Protein AF-A0A6J4TZM9-F1 (afdb_monomer)

Solvent-accessible surface area (backbone atoms only — not comparable to full-atom values): 21586 Å² total; per-residue (Å²): 131,89,82,71,72,61,51,39,67,36,78,42,46,38,47,29,64,56,40,71,45,25,47,57,49,28,30,42,30,34,36,23,22,52,91,92,43,48,59,67,58,54,50,51,48,40,32,52,36,20,26,73,77,67,70,31,17,14,32,39,38,24,44,76,62,49,63,69,56,54,36,60,73,36,43,78,47,71,44,59,52,67,59,35,38,74,71,45,32,33,44,75,43,66,49,88,74,56,71,87,74,60,68,85,84,65,82,90,72,63,62,70,54,52,52,54,52,46,51,55,31,63,76,48,64,36,41,33,37,33,39,39,44,52,59,57,77,51,65,76,63,86,54,66,70,58,53,53,50,52,54,46,50,54,50,48,50,42,34,74,72,50,24,29,27,41,36,31,37,50,43,25,94,95,38,70,25,68,81,59,53,65,72,75,70,37,46,26,31,35,40,29,44,70,47,74,55,96,91,30,76,46,39,33,37,28,50,78,42,50,73,80,52,81,65,55,80,57,78,29,50,41,48,78,55,65,89,39,58,38,38,48,66,66,58,74,98,56,101,75,60,83,80,56,88,50,62,39,65,46,52,41,72,73,59,14,49,75,39,81,64,42,29,42,51,43,24,36,82,44,80,43,72,60,66,92,89,73,47,53,68,57,51,53,48,32,29,45,51,42,39,30,73,70,77,32,30,25,38,37,37,26,44,76,56,51,65,69,56,52,38,55,57,37,42,76,76,77,39,76,54,60,65,33,38,78,70,68,23,38,46,76,47,68,50,59,46,82,80,48,36,67,66,54,52,53,48,53,50,54,53,48,41,72,74,66,58,42,50,30,40,37,37,40,40,56,62,51,46,48,80,53,41,53,69,67,55,45,51,55,51,51,51,35,50,48,56,53,33,26,63,70,50,22,22,35,40,38,25,70

Foldseek 3Di:
DPDAQDADDQPAAPQCVQQVHHARFLFEEEEEEAPPLCQLLSQVSSQQCCCPVVVAAEEEEAADDDPVRSQVVCVLLVDRVVVCVVVLSYHYHYDYADLVPPDPPDQDDCPVVLVVVVCSCVVSVHQEYEYHACCSVCVNDPDPVSVLVRLLVVRVSSSVVRHYYYYYAYQPDVERHVSNNNVVNGQWYKYWYWDQDPNAIWIWIATPHHHRDDGDGDIWTWDQDSNGIHTDPLAPPDPDADFAPAAAALLDQVVCVVVVSGHHGFLEEAEAEDDPPPCLLVSLVSNLQSCVVVVFAEEEEAQDDDPVVSQVVNVVVVDHPVVSVVVLRYDYDYDHLVVHALVVVLVVVVVCCVVSVGSEYEHEELVSNCVRDPPVVSVSSVVSSSNVSSNSSRYYYHYD

Radius of gyration: 25.67 Å; Cα contacts (8 Å, |Δi|>4): 761; chains: 1; bounding box: 63×43×74 Å

Nearest PDB structures (foldseek):
  8db3-assembly1_B-2  TM=9.741E-01  e=3.880E-53  Cereibacter sphaeroides
  8fwi-assembly1_A  TM=9.434E-01  e=9.275E-54  Cereibacter sphaeroides KD131
  8fwj-assembly1_A  TM=9.290E-01  e=1.665E-54  Cereibacter sphaeroides
  8dba-assembly1_G  TM=9.523E-01  e=8.063E-52  Cereibacter sphaeroides
  4o0m-assembly1_A  TM=9.119E-01  e=1.274E-42  Thermosynechococcus vestitus BP-1

InterPro domains:
  IPR003593 AAA+ ATPase domain [SM00382] (25-197)
  IPR003593 AAA+ ATPase domain [SM00382] (266-392)
  IPR010624 KaiC domain [PS51146] (6-245)
  IPR010624 KaiC domain [PS51146] (246-400)
  IPR014774 KaiC-like domain [PF06745] (10-234)
  IPR014774 KaiC-like domain [PF06745] (248-399)
  IPR027417 P-loop containing nucleoside triphosphate hydrolase [G3DSA:3.40.50.300] (1-234)
  IPR027417 P-loop containing nucleoside triphosphate hydrolase [G3DSA:3.40.50.300] (235-400)
  IPR027417 P-loop containing nucleoside triphosphate hydrolase [SSF52540] (4-233)
  IPR027417 P-loop containing nucleoside triphosphate hydrolase [SSF52540] (246-399)
  IPR047221 Circadian clock protein kinase KaiC, N-terminal domain [cd19485] (10-232)
  IPR051347 Circadian clock KaiC-related [PTHR42926] (3-399)

Secondary structure (DSSP, 8-state):
---PPPEE----BTHHHHTTSSEETTSEEEEEE-TTSSHHHHHHHHHHHHHHHH---EEEEESSS-HHHHHHHHHTTT--HHHHHHTTSEEEEE----TTT---SS----HHHHHHHHHHHHHHT-SEEEEE-HHHHTTT---HHHHHHHHHHHHHHHHHTT-EEEEEEEPPSSSSSSSS-HHHH-SEEEEEEEEEETTEEEEEEEEEEETTS----SEEEEEEETTEEEE-----SS--------EE--S-HHHHHHTTTT-EETT-EEEE--STTSSHHHHHHHHHHHHHHTT--EEEEESSS-HHHHHHHHHTTT---HHHHHTTSEEEEE--GGGS-HHHHHHHHHHHHHHH--SEEEEETGGGGGGGS-HHHHHHHHHHHHHHHHHTT-EEEEE-

Mean predicted aligned error: 8.01 Å

Sequence (400 aa):
SNKSLPKTLTGIAGLDEITSGGLPAGRPTLICGAAGSGKTLFSIEFIVRGALEFKEPGVFMAFEEKAEELSINVASLGFDLDTLQRDKLIKLDYVHIERSEIEETGEYDLDGLFIRLGYAIDSIGAKRVVLDTIENLFSGLSNQAILRAELRRLFQWLKEKGVTAIITGEKGEGSLTRQGLEEYVSDCVILLDHRVSNQISTRLLRIIKYRGSVHGTNEYPFLIDEDGISVLPITSLKLKHDVSSERVSSGVPSLDKMLEAKGFYKGSSILVSGTAGTGKTSLAAYFAHATCKRKERCLYFAFEESPQQIIRNMRSIGMDLQEHIDNGYLEFHASRPTLNGLEMHLVAIHKMVKRFKPAAIVLDPITNLITVGSVSEVKAMLIRLIDFLQAEQITVMFTA

pLDDT: mean 88.4, std 10.74, range [43.78, 98.56]

Organism: NCBI:txid481133

Structure (mmCIF, N/CA/C/O backbone):
data_AF-A0A6J4TZM9-F1
#
_entry.id   AF-A0A6J4TZM9-F1
#
loop_
_atom_site.group_PDB
_atom_site.id
_atom_site.type_symbol
_atom_site.label_atom_id
_atom_site.label_alt_id
_atom_site.label_comp_id
_atom_site.label_asym_id
_atom_site.label_entity_id
_atom_site.label_seq_id
_atom_site.pdbx_PDB_ins_code
_atom_site.Cartn_x
_atom_site.Cartn_y
_atom_site.Cartn_z
_atom_site.occupancy
_atom_site.B_iso_or_equiv
_atom_site.auth_seq_id
_atom_site.auth_comp_id
_atom_site.auth_asym_id
_atom_site.auth_atom_id
_atom_site.pdbx_PDB_model_num
ATOM 1 N N . SER A 1 1 ? 8.910 -20.709 26.028 1.00 45.84 1 SER A N 1
ATOM 2 C CA . SER A 1 1 ? 8.157 -20.547 24.772 1.00 45.84 1 SER A CA 1
ATOM 3 C C . SER A 1 1 ? 8.162 -19.072 24.416 1.00 45.84 1 SER A C 1
ATOM 5 O O . SER A 1 1 ? 7.890 -18.251 25.285 1.00 45.84 1 SER A O 1
ATOM 7 N N . ASN A 1 2 ? 8.532 -18.707 23.188 1.00 50.56 2 ASN A N 1
ATOM 8 C CA . ASN A 1 2 ? 8.433 -17.315 22.742 1.00 50.56 2 ASN A CA 1
ATOM 9 C C . ASN A 1 2 ? 6.959 -17.010 22.456 1.00 50.56 2 ASN A C 1
ATOM 11 O O . ASN A 1 2 ? 6.454 -17.344 21.389 1.00 50.56 2 ASN A O 1
ATOM 15 N N . LYS A 1 3 ? 6.250 -16.437 23.433 1.00 69.31 3 LYS A N 1
ATOM 16 C CA . LYS A 1 3 ? 4.906 -15.891 23.211 1.00 69.31 3 LYS A CA 1
ATOM 17 C C . LYS A 1 3 ? 5.045 -14.644 22.332 1.00 69.31 3 LYS A C 1
ATOM 19 O O . LYS A 1 3 ? 5.461 -13.601 22.828 1.00 69.31 3 LYS A O 1
ATOM 24 N N . SER A 1 4 ? 4.746 -14.755 21.040 1.00 81.69 4 SER A N 1
ATOM 25 C CA . SER A 1 4 ? 4.579 -13.595 20.161 1.00 81.69 4 SER A CA 1
ATOM 26 C C . SER A 1 4 ? 3.173 -13.015 20.325 1.00 81.69 4 SER A C 1
ATOM 28 O O . SER A 1 4 ? 2.222 -13.737 20.629 1.00 81.69 4 SER A O 1
ATOM 30 N N . LEU A 1 5 ? 3.043 -11.698 20.161 1.00 88.75 5 LEU A N 1
ATOM 31 C CA . LEU A 1 5 ? 1.749 -11.020 20.157 1.00 88.75 5 LEU A CA 1
ATOM 32 C C . LEU A 1 5 ? 0.950 -11.458 18.912 1.00 88.75 5 LEU A C 1
ATOM 34 O O . LEU A 1 5 ? 1.452 -11.247 17.805 1.00 88.75 5 LEU A O 1
ATOM 38 N N . PRO A 1 6 ? -0.253 -12.048 19.057 1.00 94.62 6 PRO A N 1
ATOM 39 C CA . PRO A 1 6 ? -1.091 -12.410 17.917 1.00 94.62 6 PRO A CA 1
ATOM 40 C C . PRO A 1 6 ? -1.508 -11.174 17.114 1.00 94.62 6 PRO A C 1
ATOM 42 O O . PRO A 1 6 ? -1.730 -10.100 17.684 1.00 94.62 6 PRO A O 1
ATOM 45 N N . LYS A 1 7 ? -1.616 -11.327 15.793 1.00 95.81 7 LYS A N 1
ATOM 46 C CA . LYS A 1 7 ? -1.971 -10.246 14.871 1.00 95.81 7 LYS A CA 1
ATOM 47 C C . LYS A 1 7 ? -3.094 -10.670 13.927 1.00 95.81 7 LYS A C 1
ATOM 49 O O . LYS A 1 7 ? -3.203 -11.847 13.596 1.00 95.81 7 LYS A O 1
ATOM 54 N N . THR A 1 8 ? -3.920 -9.707 13.540 1.00 97.62 8 THR A N 1
ATOM 55 C CA . THR A 1 8 ? -5.027 -9.830 12.591 1.00 97.62 8 THR A CA 1
ATOM 56 C C . THR A 1 8 ? -4.597 -9.193 11.277 1.00 97.62 8 THR A C 1
ATOM 58 O O . THR A 1 8 ? -4.356 -7.985 11.240 1.00 97.62 8 THR A O 1
ATOM 61 N N . LEU A 1 9 ? -4.521 -9.996 10.212 1.00 97.88 9 LEU A N 1
ATOM 62 C CA . LEU A 1 9 ? -4.235 -9.508 8.862 1.00 97.88 9 LEU A CA 1
ATOM 63 C C . LEU A 1 9 ? -5.299 -8.502 8.426 1.00 97.88 9 LEU A C 1
ATOM 65 O O . LEU A 1 9 ? -6.500 -8.720 8.606 1.00 97.88 9 LEU A O 1
ATOM 69 N N . THR A 1 10 ? -4.849 -7.392 7.860 1.00 97.31 10 THR A N 1
ATOM 70 C CA . THR A 1 10 ? -5.720 -6.310 7.405 1.00 97.31 10 THR A CA 1
ATOM 71 C C . THR A 1 10 ? -6.257 -6.565 6.006 1.00 97.31 10 THR A C 1
ATOM 73 O O . THR A 1 10 ? -7.374 -6.145 5.723 1.00 97.31 10 THR A O 1
ATOM 76 N N . GLY A 1 11 ? -5.486 -7.251 5.154 1.00 93.69 11 GLY A N 1
ATOM 77 C CA . GLY A 1 11 ? -5.755 -7.365 3.716 1.00 93.69 11 GLY A CA 1
ATOM 78 C C . GLY A 1 11 ? -5.367 -6.107 2.926 1.00 93.69 11 GLY A C 1
ATOM 79 O O . GLY A 1 11 ? -5.366 -6.121 1.699 1.00 93.69 11 GLY A O 1
ATOM 80 N N . ILE A 1 12 ? -4.995 -5.016 3.605 1.00 93.88 12 ILE A N 1
ATOM 81 C CA . ILE A 1 12 ? -4.540 -3.783 2.959 1.00 93.88 12 ILE A CA 1
ATOM 82 C C . ILE A 1 12 ? -3.133 -4.027 2.412 1.00 93.88 12 ILE A C 1
ATOM 84 O O . ILE A 1 12 ? -2.207 -4.374 3.157 1.00 93.88 12 ILE A O 1
ATOM 88 N N . ALA A 1 13 ? -2.960 -3.828 1.105 1.00 87.75 13 ALA A N 1
ATOM 89 C CA . ALA A 1 13 ? -1.710 -4.128 0.419 1.00 87.75 13 ALA A CA 1
ATOM 90 C C . ALA A 1 13 ? -0.529 -3.386 1.068 1.00 87.75 13 ALA A C 1
ATOM 92 O O . ALA A 1 13 ? -0.576 -2.173 1.272 1.00 87.75 13 ALA A O 1
ATOM 93 N N . GLY A 1 14 ? 0.524 -4.129 1.414 1.00 86.88 14 GLY A N 1
ATOM 94 C CA . GLY A 1 14 ? 1.735 -3.618 2.061 1.00 86.88 14 GLY A CA 1
ATOM 95 C C . GLY A 1 14 ? 1.620 -3.294 3.552 1.00 86.88 14 GLY A C 1
ATOM 96 O O . GLY A 1 14 ? 2.635 -3.305 4.251 1.00 86.88 14 GLY A O 1
ATOM 97 N N . LEU A 1 15 ? 0.415 -3.074 4.091 1.00 91.56 15 LEU A N 1
ATOM 98 C CA . LEU A 1 15 ? 0.240 -2.778 5.515 1.00 91.56 15 LEU A CA 1
ATOM 99 C C . LEU A 1 15 ? 0.638 -3.970 6.394 1.00 91.56 15 LEU A C 1
ATOM 101 O O . LEU A 1 15 ? 1.346 -3.811 7.393 1.00 91.56 15 LEU A O 1
ATOM 105 N N . ASP A 1 16 ? 0.217 -5.175 6.011 1.00 91.81 16 ASP A N 1
ATOM 106 C CA . ASP A 1 16 ? 0.533 -6.403 6.748 1.00 91.81 16 ASP A CA 1
ATOM 107 C C . ASP A 1 16 ? 2.040 -6.705 6.743 1.00 91.81 16 ASP A C 1
ATOM 109 O O . ASP A 1 16 ? 2.575 -7.260 7.704 1.00 91.81 16 ASP A O 1
ATOM 113 N N . GLU A 1 17 ? 2.758 -6.268 5.709 1.00 86.12 17 GLU A N 1
ATOM 114 C CA . GLU A 1 17 ? 4.210 -6.411 5.591 1.00 86.12 17 GLU A CA 1
ATOM 115 C C . GLU A 1 17 ? 4.934 -5.440 6.538 1.00 86.12 17 GLU A C 1
ATOM 117 O O . GLU A 1 17 ? 5.770 -5.869 7.341 1.00 86.12 17 GLU A O 1
ATOM 122 N N . ILE A 1 18 ? 4.565 -4.148 6.534 1.00 86.38 18 ILE A N 1
ATOM 123 C CA . ILE A 1 18 ? 5.191 -3.137 7.412 1.00 86.38 18 ILE A CA 1
ATOM 124 C C . ILE A 1 18 ? 4.872 -3.356 8.896 1.00 86.38 18 ILE A C 1
ATOM 126 O O . ILE A 1 18 ? 5.675 -3.020 9.769 1.00 86.38 18 ILE A O 1
ATOM 130 N N . THR A 1 19 ? 3.715 -3.949 9.192 1.00 89.62 19 THR A N 1
ATOM 131 C CA . THR A 1 19 ? 3.317 -4.334 10.550 1.00 89.62 19 THR A CA 1
ATOM 132 C C . THR A 1 19 ? 3.803 -5.731 10.921 1.00 89.62 19 THR A C 1
ATOM 134 O O . THR A 1 19 ? 3.697 -6.112 12.085 1.00 89.62 19 THR A O 1
ATOM 137 N N . SER A 1 20 ? 4.377 -6.492 9.982 1.00 88.38 20 SER A N 1
ATOM 138 C CA . SER A 1 20 ? 4.809 -7.882 10.175 1.00 88.38 20 SER A CA 1
ATOM 139 C C . SER A 1 20 ? 3.689 -8.774 10.731 1.00 88.38 20 SER A C 1
ATOM 141 O O . SER A 1 20 ? 3.860 -9.402 11.782 1.00 88.38 20 SER A O 1
ATOM 143 N N . GLY A 1 21 ? 2.535 -8.775 10.060 1.00 90.44 21 GLY A N 1
ATOM 144 C CA . GLY A 1 21 ? 1.393 -9.654 10.331 1.00 90.44 21 GLY A CA 1
ATOM 145 C C . GLY A 1 21 ? 0.056 -8.957 10.608 1.00 90.44 21 GLY A C 1
ATOM 146 O O . GLY A 1 21 ? -0.872 -9.640 11.030 1.00 90.44 21 GLY A O 1
ATOM 147 N N . GLY A 1 22 ? -0.053 -7.642 10.408 1.00 94.69 22 GLY A N 1
ATOM 148 C CA . GLY A 1 22 ? -1.297 -6.882 10.572 1.00 94.69 22 GLY A CA 1
ATOM 149 C C . GLY A 1 22 ? -1.427 -6.170 11.921 1.00 94.69 22 GLY A C 1
ATOM 150 O O . GLY A 1 22 ? -0.430 -5.820 12.552 1.00 94.69 2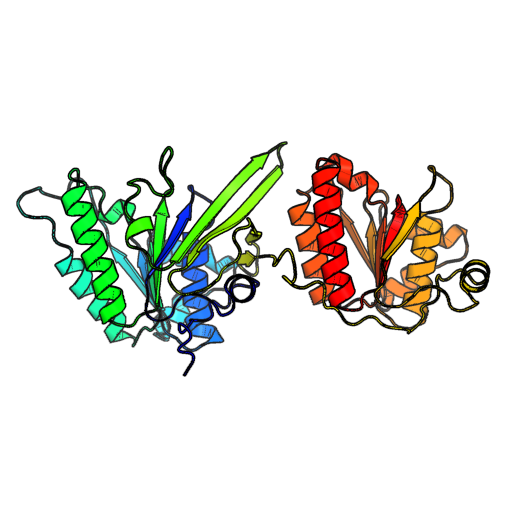2 GLY A O 1
ATOM 151 N N . LEU A 1 23 ? -2.663 -5.928 12.363 1.00 97.00 23 LEU A N 1
ATOM 152 C CA . LEU A 1 23 ? -2.981 -5.200 13.601 1.00 97.00 23 LEU A CA 1
ATOM 153 C C . LEU A 1 23 ? -2.949 -6.121 14.831 1.00 97.00 23 LEU A C 1
ATOM 155 O O . LEU A 1 23 ? -3.133 -7.326 14.690 1.00 97.00 23 LEU A O 1
ATOM 159 N N . PRO A 1 24 ? -2.728 -5.618 16.061 1.00 96.50 24 PRO A N 1
ATOM 160 C CA . PRO A 1 24 ? -2.720 -6.476 17.241 1.00 96.50 24 PRO A CA 1
ATOM 161 C C . PRO A 1 24 ? -4.100 -7.103 17.484 1.00 96.50 24 PRO A C 1
ATOM 163 O O . PRO A 1 24 ? -5.078 -6.395 17.712 1.00 96.50 24 PRO A O 1
ATOM 166 N N . ALA A 1 25 ? -4.168 -8.436 17.457 1.00 96.94 25 ALA A N 1
ATOM 167 C CA . ALA A 1 25 ? -5.436 -9.153 17.521 1.00 96.94 25 ALA A CA 1
ATOM 168 C C . ALA A 1 25 ? -6.121 -8.974 18.884 1.00 96.94 25 ALA A C 1
ATOM 170 O O . ALA A 1 25 ? -5.462 -9.047 19.928 1.00 96.94 25 ALA A O 1
ATOM 171 N N . GLY A 1 26 ? -7.439 -8.758 18.874 1.00 96.12 26 GLY A N 1
ATOM 172 C CA . GLY A 1 26 ? -8.235 -8.559 20.089 1.00 96.12 26 GLY A CA 1
ATOM 173 C C . GLY A 1 26 ? -7.918 -7.254 20.826 1.00 96.12 26 GLY A C 1
ATOM 174 O O . GLY A 1 26 ? -8.101 -7.172 22.042 1.00 96.12 26 GLY A O 1
ATOM 175 N N . ARG A 1 27 ? -7.329 -6.266 20.139 1.00 95.75 27 ARG A N 1
ATOM 176 C CA . ARG A 1 27 ? -6.890 -5.002 20.740 1.00 95.75 27 ARG A CA 1
ATOM 177 C C . ARG A 1 27 ? -7.262 -3.795 19.877 1.00 95.75 27 ARG A C 1
ATOM 179 O O . ARG A 1 27 ? -7.395 -3.926 18.661 1.00 95.75 27 ARG A O 1
ATOM 186 N N . PRO A 1 28 ? -7.386 -2.611 20.502 1.00 96.00 28 PRO A N 1
ATOM 187 C CA . PRO A 1 28 ? -7.663 -1.368 19.805 1.00 96.00 28 PRO A CA 1
ATOM 188 C C . PRO A 1 28 ? -6.417 -0.795 19.118 1.00 96.00 28 PRO A C 1
ATOM 190 O O . PRO A 1 28 ? -5.346 -0.646 19.723 1.00 96.00 28 PRO A O 1
ATOM 193 N N . THR A 1 29 ? -6.603 -0.418 17.859 1.00 97.19 29 THR A N 1
ATOM 194 C CA . THR A 1 29 ? -5.685 0.373 17.042 1.00 97.19 29 THR A CA 1
ATOM 195 C C . THR A 1 29 ? -6.314 1.730 16.774 1.00 97.19 29 THR A C 1
ATOM 197 O O . THR A 1 29 ? -7.438 1.805 16.291 1.00 97.19 29 THR A O 1
ATOM 200 N N . LEU A 1 30 ? -5.582 2.798 17.061 1.00 96.38 30 LEU A N 1
ATOM 201 C CA . LEU A 1 30 ? -5.998 4.160 16.760 1.00 96.38 30 LEU A CA 1
ATOM 202 C C . LEU A 1 30 ? -5.420 4.600 15.412 1.00 96.38 30 LEU A C 1
ATOM 204 O O . LEU A 1 30 ? -4.209 4.500 15.201 1.00 96.38 30 LEU A O 1
ATOM 208 N N . ILE A 1 31 ? -6.279 5.097 14.524 1.00 96.12 31 ILE A N 1
ATOM 209 C CA . ILE A 1 31 ? -5.919 5.678 13.230 1.00 96.12 31 ILE A CA 1
ATOM 210 C C . ILE A 1 31 ? -6.154 7.188 13.302 1.00 96.12 31 ILE A C 1
ATOM 212 O O . ILE A 1 31 ? -7.294 7.648 13.288 1.00 96.12 31 ILE A O 1
ATOM 216 N N . CYS A 1 32 ? -5.077 7.966 13.377 1.00 93.88 32 CYS A N 1
ATOM 217 C CA . CYS A 1 32 ? -5.139 9.423 13.502 1.00 93.88 32 CYS A CA 1
ATOM 218 C C . CYS A 1 32 ? -4.836 10.114 12.176 1.00 93.88 32 CYS A C 1
ATOM 220 O O . CYS A 1 32 ? -4.029 9.620 11.391 1.00 93.88 32 CYS A O 1
ATOM 222 N N . GLY A 1 33 ? -5.378 11.309 11.955 1.00 92.81 33 GLY A N 1
ATOM 223 C CA . GLY A 1 33 ? -4.998 12.134 10.809 1.00 92.81 33 GLY A CA 1
ATOM 224 C C . GLY A 1 33 ? -5.913 13.331 10.582 1.00 92.81 33 GLY A C 1
ATOM 225 O O . GLY A 1 33 ? -7.009 13.410 11.138 1.00 92.81 33 GLY A O 1
ATOM 226 N N . ALA A 1 34 ? -5.466 14.265 9.743 1.00 90.00 34 ALA A N 1
ATOM 227 C CA . ALA A 1 34 ? -6.281 15.407 9.329 1.00 90.00 34 ALA A CA 1
ATOM 228 C C . ALA A 1 34 ? -7.513 14.967 8.508 1.00 90.00 34 ALA A C 1
ATOM 230 O O . ALA A 1 34 ? -7.623 13.810 8.082 1.00 90.00 34 ALA A O 1
ATOM 231 N N . ALA A 1 35 ? -8.455 15.881 8.279 1.00 86.94 35 ALA A N 1
ATOM 232 C CA . ALA A 1 35 ? -9.550 15.650 7.340 1.00 86.94 35 ALA A CA 1
ATOM 233 C C . ALA A 1 35 ? -8.999 15.287 5.945 1.00 86.94 35 ALA A C 1
ATOM 235 O O . ALA A 1 35 ? -7.979 15.822 5.511 1.00 86.94 35 ALA A O 1
ATOM 236 N N . GLY A 1 36 ? -9.637 14.334 5.260 1.00 85.31 36 GLY A N 1
ATOM 237 C CA . GLY A 1 36 ? -9.212 13.889 3.924 1.00 85.31 36 GLY A CA 1
ATOM 238 C C . GLY A 1 36 ? -7.951 13.010 3.875 1.00 85.31 36 GLY A C 1
ATOM 239 O O . GLY A 1 36 ? -7.502 12.650 2.783 1.00 85.31 36 GLY A O 1
ATOM 240 N N . SER A 1 37 ? -7.387 12.609 5.024 1.00 91.38 37 SER A N 1
ATOM 241 C CA . SER A 1 37 ? -6.222 11.711 5.059 1.00 91.38 37 SER A CA 1
ATOM 242 C C . SER A 1 37 ? -6.549 10.244 4.747 1.00 91.38 37 SER A C 1
ATOM 244 O O . SER A 1 37 ? -5.629 9.472 4.510 1.00 91.38 37 SER A O 1
ATOM 246 N N . GLY A 1 38 ? -7.829 9.851 4.711 1.00 93.00 38 GLY A N 1
ATOM 247 C CA . GLY A 1 38 ? -8.260 8.485 4.372 1.00 93.00 38 GLY A CA 1
ATOM 248 C C . GLY A 1 38 ? -8.593 7.575 5.561 1.00 93.00 38 GLY A C 1
ATOM 249 O O . GLY A 1 38 ? -8.617 6.362 5.389 1.00 93.00 38 GLY A O 1
ATOM 250 N N . LYS A 1 39 ? -8.856 8.133 6.754 1.00 95.19 39 LYS A N 1
ATOM 251 C CA . LYS A 1 39 ? -9.185 7.371 7.979 1.00 95.19 39 LYS A CA 1
ATOM 252 C C . LYS A 1 39 ? -10.404 6.455 7.809 1.00 95.19 39 LYS A C 1
ATOM 254 O O . LYS A 1 39 ? -10.287 5.253 8.012 1.00 95.19 39 LYS A O 1
ATOM 259 N N . THR A 1 40 ? -11.540 7.015 7.399 1.00 94.44 40 THR A N 1
ATOM 260 C CA . THR A 1 40 ? -12.799 6.286 7.179 1.00 94.44 40 THR A CA 1
ATOM 261 C C . THR A 1 40 ? -12.620 5.177 6.154 1.00 94.44 40 THR A C 1
ATOM 263 O O . THR A 1 40 ? -12.957 4.027 6.424 1.00 94.44 40 THR A O 1
ATOM 266 N N . LEU A 1 41 ? -11.974 5.481 5.023 1.00 94.88 41 LEU A N 1
ATOM 267 C CA . LEU A 1 41 ? -11.697 4.486 3.990 1.00 94.88 41 LEU A CA 1
ATOM 268 C C . LEU A 1 41 ? -10.829 3.331 4.510 1.00 94.88 41 LEU A C 1
ATOM 270 O O . LEU A 1 41 ? -11.175 2.172 4.304 1.00 94.88 41 LEU A O 1
ATOM 274 N N . PHE A 1 42 ? -9.746 3.637 5.230 1.00 96.62 42 PHE A N 1
ATOM 275 C CA . PHE A 1 42 ? -8.885 2.627 5.849 1.00 96.62 42 PHE A CA 1
ATOM 276 C C . PHE A 1 42 ? -9.679 1.692 6.761 1.00 96.62 42 PHE A C 1
ATOM 278 O O . PHE A 1 42 ? -9.496 0.474 6.743 1.00 96.62 42 PHE A O 1
ATOM 285 N N . SER A 1 43 ? -10.582 2.264 7.551 1.00 97.06 43 SER A N 1
ATOM 286 C CA . SER A 1 43 ? -11.407 1.517 8.488 1.00 97.06 43 SER A CA 1
ATOM 287 C C . SER A 1 43 ? -12.464 0.654 7.793 1.00 97.06 43 SER A C 1
ATOM 289 O O . SER A 1 43 ? -12.650 -0.501 8.178 1.00 97.06 43 SER A O 1
ATOM 291 N N . ILE A 1 44 ? -13.127 1.167 6.749 1.00 96.50 44 ILE A N 1
ATOM 292 C CA . ILE A 1 44 ? -14.078 0.381 5.947 1.00 96.50 44 ILE A CA 1
ATOM 293 C C . ILE A 1 44 ? -13.355 -0.784 5.281 1.00 96.50 44 ILE A C 1
ATOM 295 O O . ILE A 1 44 ? -13.805 -1.924 5.375 1.00 96.50 44 ILE A O 1
ATOM 299 N N . GLU A 1 45 ? -12.210 -0.522 4.659 1.00 96.38 45 GLU A N 1
ATOM 300 C CA . GLU A 1 45 ? -11.434 -1.536 3.956 1.00 96.38 45 GLU A CA 1
ATOM 301 C C . GLU A 1 45 ? -10.965 -2.651 4.901 1.00 96.38 45 GLU A C 1
ATOM 303 O O . GLU A 1 45 ? -11.067 -3.829 4.561 1.00 96.38 45 GLU A O 1
ATOM 308 N N . PHE A 1 46 ? -10.568 -2.317 6.135 1.00 98.06 46 PHE A N 1
ATOM 309 C CA . PHE A 1 46 ? -10.255 -3.309 7.168 1.00 98.06 46 PHE A CA 1
ATOM 310 C C . PHE A 1 46 ? -11.432 -4.252 7.485 1.00 98.06 46 PHE A C 1
ATOM 312 O O . PHE A 1 46 ? -11.225 -5.454 7.694 1.00 98.06 46 PHE A O 1
ATOM 319 N N . ILE A 1 47 ? -12.660 -3.729 7.530 1.00 97.81 47 ILE A N 1
ATOM 320 C CA . ILE A 1 47 ? -13.873 -4.515 7.796 1.00 97.81 47 ILE A CA 1
ATOM 321 C C . ILE A 1 47 ? -14.257 -5.350 6.573 1.00 97.81 47 ILE A C 1
ATOM 323 O O . ILE A 1 47 ? -14.468 -6.557 6.697 1.00 97.81 47 ILE A O 1
ATOM 327 N N . VAL A 1 48 ? -14.297 -4.731 5.391 1.00 97.25 48 VAL A N 1
ATOM 328 C CA . VAL A 1 48 ? -14.705 -5.377 4.137 1.00 97.25 48 VAL A CA 1
ATOM 329 C C . VAL A 1 48 ? -13.740 -6.497 3.756 1.00 97.25 48 VAL A C 1
ATOM 331 O O . VAL A 1 48 ? -14.177 -7.624 3.519 1.00 97.25 48 VAL A O 1
ATOM 334 N N . ARG A 1 49 ? -12.426 -6.244 3.772 1.00 97.00 49 ARG A N 1
ATOM 335 C CA . ARG A 1 49 ? -11.421 -7.288 3.511 1.00 97.00 49 ARG A CA 1
ATOM 336 C C . ARG A 1 49 ? -11.443 -8.372 4.583 1.00 97.00 49 ARG A C 1
ATOM 338 O O . ARG A 1 49 ? -11.279 -9.547 4.273 1.00 97.00 49 ARG A O 1
ATOM 345 N N . GLY A 1 50 ? -11.732 -8.007 5.832 1.00 97.88 50 GLY A N 1
ATOM 346 C CA . GLY A 1 50 ? -11.989 -8.961 6.913 1.00 97.88 50 GLY A CA 1
ATOM 347 C C . GLY A 1 50 ? -13.081 -9.965 6.590 1.00 97.88 50 GLY A C 1
ATOM 348 O O . GLY A 1 50 ? -12.865 -11.177 6.666 1.00 97.88 50 GLY A O 1
ATOM 349 N N . ALA A 1 51 ? -14.231 -9.452 6.171 1.00 97.50 51 ALA A N 1
ATOM 350 C CA . ALA A 1 51 ? -15.365 -10.257 5.762 1.00 97.50 51 ALA A CA 1
ATOM 351 C C . ALA A 1 51 ? -15.048 -11.125 4.534 1.00 97.50 51 ALA A C 1
ATOM 353 O O . ALA A 1 51 ? -15.287 -12.334 4.558 1.00 97.50 51 ALA A O 1
ATOM 354 N N . LEU A 1 52 ? -14.498 -10.522 3.478 1.00 96.25 52 LEU A N 1
ATOM 355 C CA . LEU A 1 52 ? -14.337 -11.163 2.171 1.00 96.25 52 LEU A CA 1
ATOM 356 C C . LEU A 1 52 ? -13.153 -12.134 2.101 1.00 96.25 52 LEU A C 1
ATOM 358 O O . LEU A 1 52 ? -13.291 -13.236 1.573 1.00 96.25 52 LEU A O 1
ATOM 362 N N . GLU A 1 53 ? -11.993 -11.747 2.630 1.00 96.69 53 GLU A N 1
ATOM 363 C CA . GLU A 1 53 ? -10.747 -12.509 2.486 1.00 96.69 53 GLU A CA 1
ATOM 364 C C . GLU A 1 53 ? -10.539 -13.489 3.650 1.00 96.69 53 GLU A C 1
ATOM 366 O O . GLU A 1 53 ? -10.003 -14.583 3.460 1.00 96.69 53 GLU A O 1
ATOM 371 N N . PHE A 1 54 ? -11.001 -13.129 4.853 1.00 97.44 54 PHE A N 1
ATOM 372 C CA . PHE A 1 54 ? -10.710 -13.876 6.083 1.00 97.44 54 PHE A CA 1
ATOM 373 C C . PHE A 1 54 ? -11.944 -14.484 6.755 1.00 97.44 54 PHE A C 1
ATOM 375 O O . PHE A 1 54 ? -11.796 -15.221 7.730 1.00 97.44 54 PHE A O 1
ATOM 382 N N . LYS A 1 55 ? -13.153 -14.241 6.223 1.00 97.12 55 LYS A N 1
ATOM 383 C CA . LYS A 1 55 ? -14.429 -14.692 6.813 1.00 97.12 55 LYS A CA 1
ATOM 384 C C . LYS A 1 55 ? -14.597 -14.221 8.260 1.00 97.12 55 LYS A C 1
ATOM 386 O O . LYS A 1 55 ? -15.101 -14.953 9.111 1.00 97.12 55 LYS A O 1
ATOM 391 N N . GLU A 1 56 ? -14.150 -13.002 8.534 1.00 98.12 56 GLU A N 1
ATOM 392 C CA . GLU A 1 56 ? -14.233 -12.348 9.834 1.00 98.12 56 GLU A CA 1
ATOM 393 C C . GLU A 1 56 ? -15.265 -11.215 9.765 1.00 98.12 56 GLU A C 1
ATOM 395 O O . GLU A 1 56 ? -14.925 -10.127 9.294 1.00 98.12 56 GLU A O 1
ATOM 400 N N . PRO A 1 57 ? -16.515 -11.435 10.224 1.00 98.25 57 PRO A N 1
ATOM 401 C CA . PRO A 1 57 ? -17.539 -10.405 10.172 1.00 98.25 57 PRO A CA 1
ATOM 402 C C . PRO A 1 57 ? -17.156 -9.174 10.988 1.00 98.25 57 PRO A C 1
ATOM 404 O O . PRO A 1 57 ? -16.446 -9.278 12.000 1.00 98.25 57 PRO A O 1
ATOM 407 N N . GLY A 1 58 ? -17.648 -8.009 10.573 1.00 98.31 58 GLY A N 1
ATOM 408 C CA . GLY A 1 58 ? -17.253 -6.740 11.172 1.00 98.31 58 GLY A CA 1
ATOM 409 C C . GLY A 1 58 ? -18.404 -5.789 11.482 1.00 98.31 58 GLY A C 1
ATOM 410 O O . GLY A 1 58 ? -19.367 -5.691 10.729 1.00 98.31 58 GLY A O 1
ATOM 411 N N . VAL A 1 59 ? -18.294 -5.059 12.589 1.00 98.50 59 VAL A N 1
ATOM 412 C CA . VAL A 1 59 ? -19.197 -3.946 12.914 1.00 98.50 59 VAL A CA 1
ATOM 413 C C . VAL A 1 59 ? -18.498 -2.635 12.597 1.00 98.50 59 VAL A C 1
ATOM 415 O O . VAL A 1 59 ? -17.370 -2.421 13.034 1.00 98.50 59 VAL A O 1
ATOM 418 N N . PHE A 1 60 ? -19.179 -1.746 11.886 1.00 97.88 60 PHE A N 1
ATOM 419 C CA . PHE A 1 60 ? -18.750 -0.370 11.676 1.00 97.88 60 PHE A CA 1
ATOM 420 C C . PHE A 1 60 ? -19.760 0.555 12.346 1.00 97.88 60 PHE A C 1
ATOM 422 O O . PHE A 1 60 ? -20.921 0.601 11.942 1.00 97.88 60 PHE A O 1
ATOM 429 N N . MET A 1 61 ? -19.327 1.270 13.378 1.00 95.94 61 MET A N 1
ATOM 430 C CA . MET A 1 61 ? -20.150 2.245 14.077 1.00 95.94 61 MET A CA 1
ATOM 431 C C . MET A 1 61 ? -19.695 3.655 13.715 1.00 95.94 61 MET A C 1
ATOM 433 O O . MET A 1 61 ? -18.576 4.053 14.044 1.00 95.94 61 MET A O 1
ATOM 437 N N . ALA A 1 62 ? -20.571 4.380 13.028 1.00 93.75 62 ALA A N 1
ATOM 438 C CA . ALA A 1 62 ? -20.328 5.723 12.531 1.00 93.75 62 ALA A CA 1
ATOM 439 C C . ALA A 1 62 ? -21.002 6.772 13.427 1.00 93.75 62 ALA A C 1
ATOM 441 O O . ALA A 1 62 ? -22.147 6.592 13.844 1.00 93.75 62 ALA A O 1
ATOM 442 N N . PHE A 1 63 ? -20.310 7.880 13.680 1.00 90.31 63 PHE A N 1
ATOM 443 C CA . PHE A 1 63 ? -20.791 9.033 14.452 1.00 90.31 63 PHE A CA 1
ATOM 444 C C . PHE A 1 63 ? -20.908 10.311 13.608 1.00 90.31 63 PHE A C 1
ATOM 446 O O . PHE A 1 63 ? -21.393 11.332 14.094 1.00 90.31 63 PHE A O 1
ATOM 453 N N . GLU A 1 64 ? -20.443 10.275 12.358 1.00 84.44 64 GLU A N 1
ATOM 454 C CA . GLU A 1 64 ? -20.472 11.407 11.422 1.00 84.44 64 GLU A CA 1
ATOM 455 C C . GLU A 1 64 ? -21.336 11.091 10.202 1.00 84.44 64 GLU A C 1
ATOM 457 O O . GLU A 1 64 ? -22.367 11.732 10.002 1.00 84.44 64 GLU A O 1
ATOM 462 N N . GLU A 1 65 ? -20.957 10.067 9.439 1.00 87.00 65 GLU A N 1
ATOM 463 C CA . GLU A 1 65 ? -21.583 9.711 8.160 1.00 87.00 65 GLU A CA 1
ATOM 464 C C . GLU A 1 65 ? -22.631 8.599 8.308 1.00 87.00 65 GLU A C 1
ATOM 466 O O . GLU A 1 65 ? -22.455 7.642 9.071 1.00 87.00 65 GLU A O 1
ATOM 471 N N . LYS A 1 66 ? -23.726 8.690 7.545 1.00 90.00 66 LYS A N 1
ATOM 472 C CA . LYS A 1 66 ? -24.777 7.657 7.537 1.00 90.00 66 LYS A CA 1
ATOM 473 C C . LYS A 1 66 ? -24.363 6.440 6.710 1.00 90.00 66 LYS A C 1
ATOM 475 O O . LYS A 1 66 ? -23.587 6.540 5.766 1.00 90.00 66 LYS A O 1
ATOM 480 N N . ALA A 1 67 ? -24.968 5.285 6.996 1.00 88.44 67 ALA A N 1
ATOM 481 C CA . ALA A 1 67 ? -24.695 4.038 6.273 1.00 88.44 67 ALA A CA 1
ATOM 482 C C . ALA A 1 67 ? -24.902 4.151 4.746 1.00 88.44 67 ALA A C 1
ATOM 484 O O . ALA A 1 67 ? -24.140 3.567 3.976 1.00 88.44 67 ALA A O 1
ATOM 485 N N . GLU A 1 68 ? -25.903 4.920 4.307 1.00 90.19 68 GLU A N 1
ATOM 486 C CA . GLU A 1 68 ? -26.186 5.161 2.885 1.00 90.19 68 GLU A CA 1
ATOM 487 C C . GLU A 1 68 ? -25.057 5.956 2.206 1.00 90.19 68 GLU A C 1
ATOM 489 O O . GLU A 1 68 ? -24.633 5.615 1.104 1.00 90.19 68 GLU A O 1
ATOM 494 N N . GLU A 1 69 ? -24.526 6.976 2.885 1.00 90.81 69 GLU A N 1
ATOM 495 C CA . GLU A 1 69 ? -23.418 7.808 2.397 1.00 90.81 69 GLU A CA 1
ATOM 496 C C . GLU A 1 69 ? -22.130 6.988 2.303 1.00 90.81 69 GLU A C 1
ATOM 498 O O . GLU A 1 69 ? -21.474 6.980 1.261 1.00 90.81 69 GLU A O 1
ATOM 503 N N . LEU A 1 70 ? -21.826 6.210 3.348 1.00 90.56 70 LEU A N 1
ATOM 504 C CA . LEU A 1 70 ? -20.677 5.304 3.362 1.00 90.56 70 LEU A CA 1
ATOM 505 C C . LEU A 1 70 ? -20.736 4.301 2.204 1.00 90.56 70 LEU A C 1
ATOM 507 O O . LEU A 1 70 ? -19.722 4.066 1.550 1.00 90.56 70 LEU A O 1
ATOM 511 N N . SER A 1 71 ? -21.918 3.745 1.921 1.00 90.62 71 SER A N 1
ATOM 512 C CA . SER A 1 71 ? -22.118 2.777 0.834 1.00 90.62 71 SER A CA 1
ATOM 513 C C . SER A 1 71 ? -21.867 3.400 -0.540 1.00 90.62 71 SER A C 1
ATOM 515 O O . SER A 1 71 ? -21.189 2.799 -1.371 1.00 90.62 71 SER A O 1
ATOM 517 N N . ILE A 1 72 ? -22.329 4.634 -0.764 1.00 91.12 72 ILE A N 1
ATOM 518 C CA . ILE A 1 72 ? -22.050 5.383 -1.998 1.00 91.12 72 ILE A CA 1
ATOM 519 C C . ILE A 1 72 ? -20.549 5.675 -2.132 1.00 91.12 7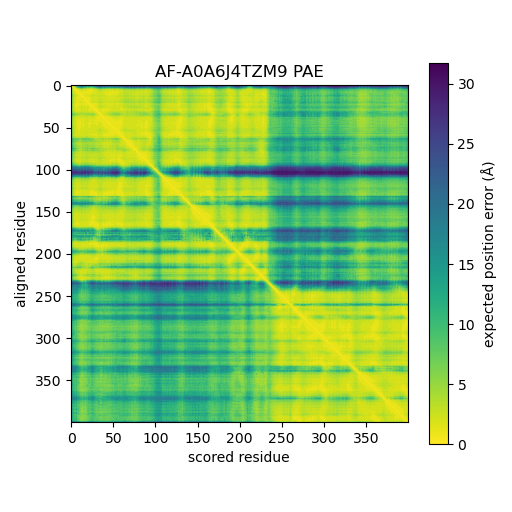2 ILE A C 1
ATOM 521 O O . ILE A 1 72 ? -19.980 5.493 -3.210 1.00 91.12 72 ILE A O 1
ATOM 525 N N . ASN A 1 73 ? -19.898 6.087 -1.041 1.00 87.44 73 ASN A N 1
ATOM 526 C CA . ASN A 1 73 ? -18.499 6.518 -1.039 1.00 87.44 73 ASN A CA 1
ATOM 527 C C . ASN A 1 73 ? -17.513 5.400 -1.411 1.00 87.44 73 ASN A C 1
ATOM 529 O O . ASN A 1 73 ? -16.452 5.690 -1.964 1.00 87.44 73 ASN A O 1
ATOM 533 N N . VAL A 1 74 ? -17.852 4.136 -1.137 1.00 90.06 74 VAL A N 1
ATOM 534 C CA . VAL A 1 74 ? -16.974 2.986 -1.422 1.00 90.06 74 VAL A CA 1
ATOM 535 C C . VAL A 1 74 ? -17.427 2.116 -2.592 1.00 90.06 74 VAL A C 1
ATOM 537 O O . VAL A 1 74 ? -16.697 1.209 -2.994 1.00 90.06 74 VAL A O 1
ATOM 540 N N . ALA A 1 75 ? -18.581 2.411 -3.197 1.00 89.12 75 ALA A N 1
ATOM 541 C CA . ALA A 1 75 ? -19.081 1.673 -4.356 1.00 89.12 75 ALA A CA 1
ATOM 542 C C . ALA A 1 75 ? -18.106 1.720 -5.547 1.00 89.12 75 ALA A C 1
ATOM 544 O O . ALA A 1 75 ? -17.937 0.727 -6.255 1.00 89.12 75 ALA A O 1
ATOM 545 N N . SER A 1 76 ? -17.414 2.849 -5.743 1.00 84.06 76 SER A N 1
ATOM 546 C CA . SER A 1 76 ? -16.393 3.017 -6.790 1.00 84.06 76 SER A CA 1
ATOM 547 C C . SER A 1 76 ? -15.160 2.128 -6.599 1.00 84.06 76 SER A C 1
ATOM 549 O O . SER A 1 76 ? -14.438 1.894 -7.562 1.00 84.06 76 SER A O 1
ATOM 551 N N . LEU A 1 77 ? -14.949 1.607 -5.388 1.00 85.69 77 LEU A N 1
ATOM 552 C CA . LEU A 1 77 ? -13.866 0.683 -5.036 1.00 85.69 77 LEU A CA 1
ATOM 553 C C . LEU A 1 77 ? -14.289 -0.789 -5.162 1.00 85.69 77 LEU A C 1
ATOM 555 O O . LEU A 1 77 ? -13.579 -1.694 -4.732 1.00 85.69 77 LEU A O 1
ATOM 559 N N . GLY A 1 78 ? -15.490 -1.042 -5.695 1.00 87.50 78 GLY A N 1
ATOM 560 C CA . GLY A 1 78 ? -16.058 -2.383 -5.815 1.00 87.50 78 GLY A CA 1
ATOM 561 C C . GLY A 1 78 ? -16.583 -2.962 -4.499 1.00 87.50 78 GLY A C 1
ATOM 562 O O . GLY A 1 78 ? -16.881 -4.156 -4.439 1.00 87.50 78 GLY A O 1
ATOM 563 N N . PHE A 1 79 ? -16.713 -2.152 -3.443 1.00 91.50 79 PHE A N 1
ATOM 564 C CA . PHE A 1 79 ? -17.258 -2.596 -2.162 1.00 91.50 79 PHE A CA 1
ATOM 565 C C . PHE A 1 79 ? -18.775 -2.389 -2.116 1.00 91.50 79 PHE A C 1
ATOM 567 O O . PHE A 1 79 ? -19.267 -1.274 -1.968 1.00 91.50 79 PHE A O 1
ATOM 574 N N . ASP A 1 80 ? -19.521 -3.489 -2.211 1.00 93.88 80 ASP A N 1
ATOM 575 C CA . ASP A 1 80 ? -20.979 -3.504 -2.066 1.00 93.88 80 ASP A CA 1
ATOM 576 C C . ASP A 1 80 ? -21.366 -3.736 -0.597 1.00 93.88 80 ASP A C 1
ATOM 578 O O . ASP A 1 80 ? -21.548 -4.871 -0.140 1.00 93.88 80 ASP A O 1
ATOM 582 N N . LEU A 1 81 ? -21.453 -2.643 0.167 1.00 94.75 81 LEU A N 1
ATOM 583 C CA . LEU A 1 81 ? -21.793 -2.709 1.590 1.00 94.75 81 LEU A CA 1
ATOM 584 C C . LEU A 1 81 ? -23.220 -3.223 1.831 1.00 94.75 81 LEU A C 1
ATOM 586 O O . LEU A 1 81 ? -23.461 -3.886 2.840 1.00 94.75 81 LEU A O 1
ATOM 590 N N . ASP A 1 82 ? -24.158 -2.977 0.917 1.00 94.38 82 ASP A N 1
ATOM 591 C CA . ASP A 1 82 ? -25.547 -3.422 1.053 1.00 94.38 82 ASP A CA 1
ATOM 592 C C . ASP A 1 82 ? -25.654 -4.945 0.971 1.00 94.38 82 ASP A C 1
ATOM 594 O O . ASP A 1 82 ? -26.339 -5.583 1.777 1.00 94.38 82 ASP A O 1
ATOM 598 N N . THR A 1 83 ? -24.946 -5.563 0.026 1.00 95.69 83 THR A N 1
ATOM 599 C CA . THR A 1 83 ? -24.858 -7.025 -0.065 1.00 95.69 83 THR A CA 1
ATOM 600 C C . THR A 1 83 ? -24.169 -7.613 1.162 1.00 95.69 83 THR A C 1
ATOM 602 O O . THR A 1 83 ? -24.710 -8.532 1.778 1.00 95.69 83 THR A O 1
ATOM 605 N N . LEU A 1 84 ? -23.053 -7.028 1.605 1.00 96.69 84 LEU A N 1
ATOM 606 C CA . LEU A 1 84 ? -22.348 -7.490 2.804 1.00 96.69 84 LEU A CA 1
ATOM 607 C C . LEU A 1 84 ? -23.207 -7.399 4.079 1.00 96.69 84 LEU A C 1
ATOM 609 O O . LEU A 1 84 ? -23.111 -8.271 4.947 1.00 96.69 84 LEU A O 1
ATOM 613 N N . GLN A 1 85 ? -24.057 -6.374 4.200 1.00 96.00 85 GLN A N 1
ATOM 614 C CA . GLN A 1 85 ? -25.005 -6.247 5.310 1.00 96.00 85 GLN A CA 1
ATOM 615 C C . GLN A 1 85 ? -26.112 -7.301 5.250 1.00 96.00 85 GLN A C 1
ATOM 617 O O . GLN A 1 85 ? -26.419 -7.932 6.266 1.00 96.00 85 GLN A O 1
ATOM 622 N N . ARG A 1 86 ? -26.694 -7.534 4.066 1.00 95.81 86 ARG A N 1
ATOM 623 C CA . ARG A 1 86 ? -27.724 -8.570 3.863 1.00 95.81 86 ARG A CA 1
ATOM 624 C C . ARG A 1 86 ? -27.204 -9.964 4.204 1.00 95.81 86 ARG A C 1
ATOM 626 O O . ARG A 1 86 ? -27.906 -10.728 4.869 1.00 95.81 86 ARG A O 1
ATOM 633 N N . ASP A 1 87 ? -25.959 -10.245 3.838 1.00 96.50 87 ASP A N 1
ATOM 634 C CA . ASP A 1 87 ? -25.284 -11.515 4.111 1.00 96.50 87 ASP A CA 1
ATOM 635 C C . ASP A 1 87 ? -24.775 -11.631 5.559 1.00 96.50 87 ASP A C 1
ATOM 637 O O . ASP A 1 87 ? -24.190 -12.648 5.938 1.00 96.50 87 ASP A O 1
ATOM 641 N N . LYS A 1 88 ? -25.019 -10.608 6.396 1.00 95.88 88 LYS A N 1
ATOM 642 C CA . LYS A 1 88 ? -24.566 -10.511 7.795 1.00 95.88 88 LYS A CA 1
ATOM 643 C C . LYS A 1 88 ? -23.047 -10.625 7.951 1.00 95.88 88 LYS A C 1
ATOM 645 O O . LYS A 1 88 ? -22.555 -11.039 8.999 1.00 95.88 88 LYS A O 1
ATOM 650 N N . LEU A 1 89 ? -22.306 -10.251 6.913 1.00 97.25 89 LEU A N 1
ATOM 651 C CA . LEU A 1 89 ? -20.850 -10.191 6.934 1.00 97.25 89 LEU A CA 1
ATOM 652 C C . LEU A 1 89 ? -20.360 -8.879 7.541 1.00 97.25 89 LEU A C 1
ATOM 654 O O . LEU A 1 89 ? -19.319 -8.850 8.194 1.00 97.25 89 LEU A O 1
ATOM 658 N N . ILE A 1 90 ? -21.122 -7.802 7.371 1.00 97.56 90 ILE A N 1
ATOM 659 C CA . ILE A 1 90 ? -20.871 -6.540 8.060 1.00 97.56 90 ILE A CA 1
ATOM 660 C C . ILE A 1 90 ? -22.158 -6.007 8.684 1.00 97.56 90 ILE A C 1
ATOM 662 O O . ILE A 1 90 ? -23.260 -6.356 8.264 1.00 97.56 90 ILE A O 1
ATOM 666 N N . LYS A 1 91 ? -22.027 -5.131 9.675 1.00 97.06 91 LYS A N 1
ATOM 667 C CA . LYS A 1 91 ? -23.139 -4.349 10.218 1.00 97.06 91 LYS A CA 1
ATOM 668 C C . LYS A 1 91 ? -22.717 -2.895 10.331 1.00 97.06 91 LYS A C 1
ATOM 670 O O . LYS A 1 91 ? -21.778 -2.602 11.070 1.00 97.06 91 LYS A O 1
ATOM 675 N N . LEU A 1 92 ? -23.401 -2.017 9.602 1.00 95.62 92 LEU A N 1
ATOM 676 C CA . LEU A 1 92 ? -23.217 -0.575 9.705 1.00 95.62 92 LEU A CA 1
ATOM 677 C C . LEU A 1 92 ? -24.228 -0.033 10.713 1.00 95.62 92 LEU A C 1
ATOM 679 O O . LEU A 1 92 ? -25.414 -0.354 10.640 1.00 95.62 92 LEU A O 1
ATOM 683 N N . ASP A 1 93 ? -23.762 0.758 11.670 1.00 92.94 93 ASP A N 1
ATOM 684 C CA . ASP A 1 93 ? -24.615 1.359 12.686 1.00 92.94 93 ASP A CA 1
ATOM 685 C C . ASP A 1 93 ? -24.285 2.843 12.839 1.00 92.94 93 ASP A C 1
ATOM 687 O O . ASP A 1 93 ? -23.149 3.199 13.139 1.00 92.94 93 ASP A O 1
ATOM 691 N N . TYR A 1 94 ? -25.270 3.712 12.620 1.00 91.44 94 TYR A N 1
ATOM 692 C CA . TYR A 1 94 ? -25.099 5.158 12.741 1.00 91.44 94 TYR A CA 1
ATOM 693 C C . TYR A 1 94 ? -25.642 5.648 14.083 1.00 91.44 94 TYR A C 1
ATOM 695 O O . TYR A 1 94 ? -26.813 5.434 14.421 1.00 91.44 94 TYR A O 1
ATOM 703 N N . VAL A 1 95 ? -24.792 6.319 14.852 1.00 86.69 95 VAL A N 1
ATOM 704 C CA . VAL A 1 95 ? -25.140 6.926 16.134 1.00 86.69 95 VAL A CA 1
ATOM 705 C C . VAL A 1 95 ? -25.144 8.436 15.953 1.00 86.69 95 VAL A C 1
ATOM 707 O O . VAL A 1 95 ? -24.096 9.062 15.828 1.00 86.69 95 VAL A O 1
ATOM 710 N N . HIS A 1 96 ? -26.337 9.018 15.950 1.00 82.12 96 HIS A N 1
ATOM 711 C CA . HIS A 1 96 ? -26.484 10.464 15.939 1.00 82.12 96 HIS A CA 1
ATOM 712 C C . HIS A 1 96 ? -26.156 11.035 17.322 1.00 82.12 96 HIS A C 1
ATOM 714 O O . HIS A 1 96 ? -26.672 10.537 18.324 1.00 82.12 96 HIS A O 1
ATOM 720 N N . ILE A 1 97 ? -25.289 12.047 17.372 1.00 74.44 97 ILE A N 1
ATOM 721 C CA . ILE A 1 97 ? -24.892 12.729 18.607 1.00 74.44 97 ILE A CA 1
ATOM 722 C C . ILE A 1 97 ? -25.032 14.236 18.378 1.00 74.44 97 ILE A C 1
ATOM 724 O O . ILE A 1 97 ? -24.178 14.849 17.736 1.00 74.44 97 ILE A O 1
ATOM 728 N N . GLU A 1 98 ? -26.099 14.844 18.898 1.00 65.00 98 GLU A N 1
ATOM 729 C CA . GLU A 1 98 ? -26.266 16.299 18.890 1.00 65.00 98 GLU A CA 1
ATOM 730 C C . GLU A 1 98 ? -25.744 16.923 20.181 1.00 65.00 98 GLU A C 1
ATOM 732 O O . GLU A 1 98 ? -26.188 16.587 21.274 1.00 65.00 98 GLU A O 1
ATOM 737 N N . ARG A 1 99 ? -24.861 17.923 20.066 1.00 60.12 99 ARG A N 1
ATOM 738 C CA . ARG A 1 99 ? -24.363 18.678 21.233 1.00 60.12 99 ARG A CA 1
ATOM 739 C C . ARG A 1 99 ? -25.473 19.383 22.017 1.00 60.12 99 ARG A C 1
ATOM 741 O O . ARG A 1 99 ? -25.310 19.592 23.211 1.00 60.12 99 ARG A O 1
ATOM 748 N N . SER A 1 100 ? -26.559 19.765 21.346 1.00 58.03 100 SER A N 1
ATOM 749 C CA . SER A 1 100 ? -27.753 20.383 21.936 1.00 58.03 100 SER A CA 1
ATOM 750 C C . SER A 1 100 ? -28.603 19.412 22.753 1.00 58.03 100 SER A C 1
ATOM 752 O O . SER A 1 100 ? -29.311 19.857 23.648 1.00 58.03 100 SER A O 1
ATOM 754 N N . GLU A 1 101 ? -28.533 18.115 22.449 1.00 55.72 101 GLU A N 1
ATOM 755 C CA . GLU A 1 101 ? -29.300 17.058 23.118 1.00 55.72 101 GLU A CA 1
ATOM 756 C C . GLU A 1 101 ? -28.517 16.397 24.265 1.00 55.72 101 GLU A C 1
ATOM 758 O O . GLU A 1 101 ? -29.081 15.626 25.040 1.00 55.72 101 GLU A O 1
ATOM 763 N N . ILE A 1 102 ? -27.222 16.707 24.407 1.00 58.50 102 ILE A N 1
ATOM 764 C CA . ILE A 1 102 ? -26.420 16.305 25.568 1.00 58.50 102 ILE A CA 1
ATOM 765 C C . ILE A 1 102 ? -26.776 17.250 26.725 1.00 58.50 102 ILE A C 1
ATOM 767 O O . ILE A 1 102 ? -26.069 18.214 27.013 1.00 58.50 102 ILE A O 1
ATOM 771 N N . GLU A 1 103 ? -27.912 17.000 27.377 1.00 52.25 103 GLU A N 1
ATOM 772 C CA . GLU A 1 103 ? -28.237 17.644 28.650 1.00 52.25 103 GLU A CA 1
ATOM 773 C C . GLU A 1 103 ? -27.228 17.177 29.717 1.00 52.25 103 GLU A C 1
ATOM 775 O O . GLU A 1 103 ? -27.130 15.989 30.023 1.00 52.25 103 GLU A O 1
ATOM 780 N N . GLU A 1 104 ? -26.475 18.112 30.312 1.00 53.44 104 GLU A N 1
ATOM 781 C CA . GLU A 1 104 ? -25.520 17.880 31.417 1.00 53.44 104 GLU A CA 1
ATOM 782 C C . GLU A 1 104 ? -26.209 17.473 32.745 1.00 53.44 104 GLU A C 1
ATOM 784 O O . GLU A 1 104 ? -25.735 17.781 33.839 1.00 53.44 104 GLU A O 1
ATOM 789 N N . THR A 1 105 ? -27.355 16.794 32.707 1.00 43.78 105 THR A N 1
ATOM 790 C CA . THR A 1 105 ? -28.018 16.282 33.911 1.00 43.78 105 THR A CA 1
ATOM 791 C C . THR A 1 105 ? -27.583 14.842 34.176 1.00 43.78 105 THR A C 1
ATOM 793 O O . THR A 1 105 ? -28.360 13.905 34.017 1.00 43.78 105 THR A O 1
ATOM 796 N N . GLY A 1 106 ? -26.321 14.658 34.571 1.00 56.22 106 GLY A N 1
ATOM 797 C CA . GLY A 1 106 ? -25.771 13.359 34.974 1.00 56.22 106 GLY A CA 1
ATOM 798 C C . GLY A 1 106 ? -24.261 13.233 34.767 1.00 56.22 106 GLY A C 1
ATOM 799 O O . GLY A 1 106 ? -23.632 14.078 34.133 1.00 56.22 106 GLY A O 1
ATOM 800 N N . GLU A 1 107 ? -23.669 12.164 35.305 1.00 60.75 107 GLU A N 1
ATOM 801 C CA . GLU A 1 107 ? -22.327 11.740 34.894 1.00 60.75 107 GLU A CA 1
ATOM 802 C C . GLU A 1 107 ? -22.417 11.172 33.470 1.00 60.75 107 GLU A C 1
ATOM 804 O O . GLU A 1 107 ? -23.254 10.316 33.190 1.00 60.75 107 GLU A O 1
ATOM 809 N N . TYR A 1 108 ? -21.588 11.673 32.554 1.00 66.12 108 TYR A N 1
ATOM 810 C CA . TYR A 1 108 ? -21.505 11.150 31.190 1.00 66.12 108 TYR A CA 1
ATOM 811 C C . TYR A 1 108 ? -21.047 9.684 31.222 1.00 66.12 108 TYR A C 1
ATOM 813 O O . TYR A 1 108 ? -19.981 9.388 31.766 1.00 66.12 108 TYR A O 1
ATOM 821 N N . ASP A 1 109 ? -21.824 8.787 30.615 1.00 72.31 109 ASP A N 1
ATOM 822 C CA . ASP A 1 109 ? -21.600 7.343 30.668 1.00 72.31 109 ASP A CA 1
ATOM 823 C C . ASP A 1 109 ? -21.750 6.689 29.283 1.00 72.31 109 AS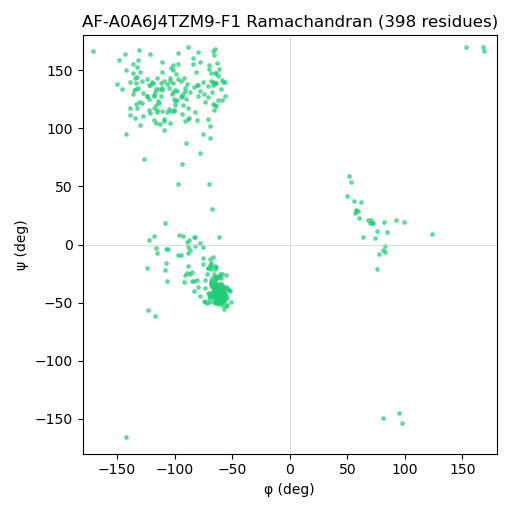P A C 1
ATOM 825 O O . ASP A 1 109 ? -22.715 6.924 28.554 1.00 72.31 109 ASP A O 1
ATOM 829 N N . LEU A 1 110 ? -20.785 5.839 28.924 1.00 82.62 110 LEU A N 1
ATOM 830 C CA . LEU A 1 110 ? -20.767 5.057 27.689 1.00 82.62 110 LEU A CA 1
ATOM 831 C C . LEU A 1 110 ? -21.573 3.744 27.760 1.00 82.62 110 LEU A C 1
ATOM 833 O O . LEU A 1 110 ? -21.539 2.966 26.805 1.00 82.62 110 LEU A O 1
ATOM 837 N N . ASP A 1 111 ? -22.323 3.465 28.828 1.00 86.50 111 ASP A N 1
ATOM 838 C CA . ASP A 1 111 ? -23.086 2.212 28.959 1.00 86.50 111 ASP A CA 1
ATOM 839 C C . ASP A 1 111 ? -24.072 1.965 27.808 1.00 86.50 111 ASP A C 1
ATOM 841 O O . ASP A 1 111 ? -24.127 0.860 27.258 1.00 86.50 111 ASP A O 1
ATOM 845 N N . GLY A 1 112 ? -24.800 2.999 27.372 1.00 86.88 112 GLY A N 1
ATOM 846 C CA . GLY A 1 112 ? -25.695 2.893 26.214 1.00 86.88 112 GLY A CA 1
ATOM 847 C C . GLY A 1 112 ? -24.949 2.495 24.934 1.00 86.88 112 GLY A C 1
ATOM 848 O O . GLY A 1 112 ? -25.422 1.653 24.164 1.00 86.88 112 GLY A O 1
ATOM 849 N N . LEU A 1 113 ? -23.738 3.033 24.749 1.00 88.62 113 LEU A N 1
ATOM 850 C CA . LEU A 1 113 ? -22.852 2.673 23.646 1.00 88.62 113 LEU A CA 1
ATOM 851 C C . LEU A 1 113 ? -22.389 1.215 23.762 1.00 88.62 113 LEU A C 1
ATOM 853 O O . LEU A 1 113 ? -22.440 0.488 22.772 1.00 88.62 113 LEU A O 1
ATOM 857 N N . PHE A 1 114 ? -21.984 0.756 24.950 1.00 92.69 114 PHE A N 1
ATOM 858 C CA . PHE A 1 114 ? -21.546 -0.629 25.159 1.00 92.69 114 PHE A CA 1
ATOM 859 C C . PHE A 1 114 ? -22.659 -1.642 24.916 1.00 92.69 114 PHE A C 1
ATOM 861 O O . PHE A 1 114 ? -22.403 -2.695 24.329 1.00 92.69 114 PHE A O 1
ATOM 868 N N . ILE A 1 115 ? -23.894 -1.333 25.317 1.00 93.50 115 ILE A N 1
ATOM 869 C CA . ILE A 1 115 ? -25.056 -2.191 25.055 1.00 93.50 115 ILE A CA 1
ATOM 870 C C . ILE A 1 115 ? -25.313 -2.278 23.548 1.00 93.50 115 ILE A C 1
ATOM 872 O O . ILE A 1 115 ? -25.419 -3.380 23.003 1.00 93.50 115 ILE A O 1
ATOM 876 N N . ARG A 1 116 ? -25.366 -1.131 22.859 1.00 94.19 116 ARG A N 1
ATOM 877 C CA . ARG A 1 116 ? -25.616 -1.067 21.411 1.00 94.19 116 ARG A CA 1
ATOM 878 C C . ARG A 1 116 ? -24.522 -1.778 20.615 1.00 94.19 116 ARG A C 1
ATOM 880 O O . ARG A 1 116 ? -24.820 -2.630 19.777 1.00 94.19 116 ARG A O 1
ATOM 887 N N . LEU A 1 117 ? -23.261 -1.481 20.920 1.00 95.06 117 LEU A N 1
ATOM 888 C CA . LEU A 1 117 ? -22.103 -2.091 20.275 1.00 95.06 117 LEU A CA 1
ATOM 889 C C . LEU A 1 117 ? -22.008 -3.588 20.591 1.00 95.06 117 LEU A C 1
ATOM 8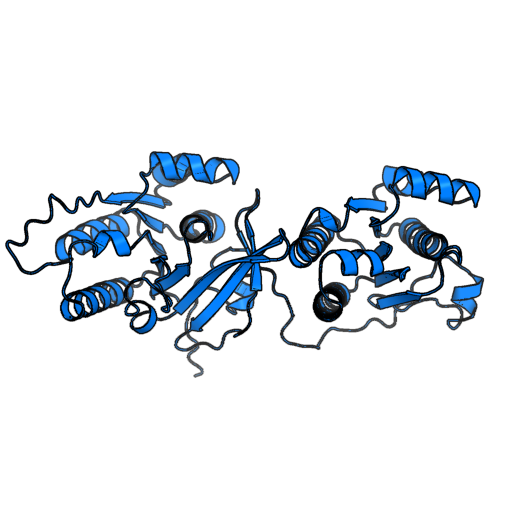91 O O . LEU A 1 117 ? -21.751 -4.387 19.695 1.00 95.06 117 LEU A O 1
ATOM 895 N N . GLY A 1 118 ? -22.273 -3.987 21.837 1.00 96.62 118 GLY A N 1
ATOM 896 C CA . GLY A 1 118 ? -22.327 -5.387 22.252 1.00 96.62 118 GLY A CA 1
ATOM 897 C C . GLY A 1 118 ? -23.378 -6.171 21.472 1.00 96.62 118 GLY A C 1
ATOM 898 O O . GLY A 1 118 ? -23.055 -7.198 20.881 1.00 96.62 118 GLY A O 1
ATOM 899 N N . TYR A 1 119 ? -24.600 -5.642 21.373 1.00 96.88 119 TYR A N 1
ATOM 900 C CA . TYR A 1 119 ? -25.658 -6.238 20.559 1.00 96.88 119 TYR A CA 1
ATOM 901 C C . TYR A 1 119 ? -25.262 -6.339 19.080 1.00 96.88 119 TYR A C 1
ATOM 903 O O . TYR A 1 119 ? -25.491 -7.371 18.449 1.00 96.88 119 TYR A O 1
ATOM 911 N N . ALA A 1 120 ? -24.646 -5.296 18.514 1.00 96.94 120 ALA A N 1
ATOM 912 C CA . ALA A 1 120 ? -24.178 -5.318 17.133 1.00 96.94 120 ALA A CA 1
ATOM 913 C C . ALA A 1 120 ? -23.144 -6.431 16.901 1.00 96.94 120 ALA A C 1
ATOM 915 O O . ALA A 1 120 ? -23.331 -7.236 15.986 1.00 96.94 120 ALA A O 1
ATOM 916 N N . ILE A 1 121 ? -22.126 -6.523 17.763 1.00 97.62 121 ILE A N 1
ATOM 917 C CA . ILE A 1 121 ? -21.078 -7.552 17.707 1.00 97.62 121 ILE A CA 1
ATOM 918 C C . ILE A 1 121 ? -21.689 -8.949 17.815 1.00 97.62 121 ILE A C 1
ATOM 920 O O . ILE A 1 121 ? -21.448 -9.796 16.953 1.00 97.62 121 ILE A O 1
ATOM 924 N N . ASP A 1 122 ? -22.511 -9.179 18.838 1.00 97.12 122 ASP A N 1
ATOM 925 C CA . ASP A 1 122 ? -23.063 -10.498 19.140 1.00 97.12 122 ASP A CA 1
ATOM 926 C C . ASP A 1 122 ? -24.063 -10.945 18.049 1.00 97.12 122 ASP A C 1
ATOM 928 O O . ASP A 1 122 ? -24.111 -12.124 17.700 1.00 97.12 122 ASP A O 1
ATOM 932 N N . SER A 1 123 ? -24.795 -10.009 17.425 1.00 97.19 123 SER A N 1
ATOM 933 C CA . SER A 1 123 ? -25.803 -10.306 16.388 1.00 97.19 123 SER A CA 1
ATOM 934 C C . SER A 1 123 ? -25.249 -10.895 15.085 1.00 97.19 123 SER A C 1
ATOM 936 O O . SER A 1 123 ? -25.980 -11.591 14.378 1.00 97.19 123 SER A O 1
ATOM 938 N N . ILE A 1 124 ? -23.978 -10.627 14.767 1.00 97.25 124 ILE A N 1
ATOM 939 C CA . ILE A 1 124 ? -23.300 -11.144 13.564 1.00 97.25 124 ILE A CA 1
ATOM 940 C C . ILE A 1 124 ? -22.030 -11.946 13.894 1.00 97.25 124 ILE A C 1
ATOM 942 O O . ILE A 1 124 ? -21.307 -12.364 12.995 1.00 97.25 124 ILE A O 1
ATOM 946 N N . GLY A 1 125 ? -21.735 -12.158 15.183 1.00 97.06 125 GLY A N 1
ATOM 947 C CA . GLY A 1 125 ? -20.516 -12.837 15.630 1.00 97.06 125 GLY A CA 1
ATOM 948 C C . GLY A 1 125 ? -19.230 -12.105 15.232 1.00 97.06 125 GLY A C 1
ATOM 949 O O . GLY A 1 125 ? -18.238 -12.756 14.889 1.00 97.06 125 GLY A O 1
ATOM 950 N N . ALA A 1 126 ? -19.252 -10.769 15.250 1.00 98.19 126 ALA A N 1
ATOM 951 C CA . ALA A 1 126 ? -18.177 -9.946 14.711 1.00 98.19 126 ALA A CA 1
ATOM 952 C C . ALA A 1 126 ? -16.827 -10.214 15.388 1.00 98.19 126 ALA A C 1
ATOM 954 O O . ALA A 1 126 ? -16.727 -10.413 16.600 1.00 98.19 126 ALA A O 1
ATOM 955 N N . LYS A 1 127 ? -15.767 -10.187 14.580 1.00 98.38 127 LYS A N 1
ATOM 956 C CA . LYS A 1 127 ? -14.365 -10.276 15.015 1.00 98.38 127 LYS A CA 1
ATOM 957 C C . LYS A 1 127 ? -13.635 -8.947 14.883 1.00 98.38 127 LYS A C 1
ATOM 959 O O . LYS A 1 127 ? -12.633 -8.729 15.565 1.00 98.38 127 LYS A O 1
ATOM 964 N N . ARG A 1 128 ? -14.155 -8.065 14.031 1.00 98.56 128 ARG A N 1
ATOM 965 C CA . ARG A 1 128 ? -13.594 -6.752 13.727 1.00 98.56 128 ARG A CA 1
ATOM 966 C C . ARG A 1 128 ? -14.586 -5.658 14.097 1.00 98.56 128 ARG A C 1
ATOM 968 O O . ARG A 1 128 ? -15.786 -5.814 13.886 1.00 98.56 128 ARG A O 1
ATOM 975 N N . VAL A 1 129 ? -14.092 -4.562 14.657 1.00 98.50 129 VAL A N 1
ATOM 976 C CA . VAL A 1 129 ? -14.921 -3.408 15.031 1.00 98.50 129 VAL A CA 1
ATOM 977 C C . VAL A 1 129 ? -14.260 -2.127 14.551 1.00 98.50 129 VAL A C 1
ATOM 979 O O . VAL A 1 129 ? -13.048 -1.982 14.675 1.00 98.50 129 VAL A O 1
ATOM 982 N N . VAL A 1 130 ? -15.048 -1.193 14.034 1.00 98.19 130 VAL A N 1
ATOM 983 C CA . VAL A 1 130 ? -14.631 0.180 13.749 1.00 98.19 130 VAL A CA 1
ATOM 984 C C . VAL A 1 130 ? -15.513 1.154 14.518 1.00 98.19 130 VAL A C 1
ATOM 986 O O . VAL A 1 130 ? -16.731 0.986 14.530 1.00 98.19 130 VAL A O 1
ATOM 989 N N . LEU A 1 131 ? -14.893 2.179 15.105 1.00 96.00 131 LEU A N 1
ATOM 990 C CA . LEU A 1 131 ? -15.545 3.374 15.645 1.00 96.00 131 LEU A CA 1
ATOM 991 C C . LEU A 1 131 ? -15.038 4.609 14.876 1.00 96.00 131 LEU A C 1
ATOM 993 O O . LEU A 1 131 ? -13.834 4.877 14.927 1.00 96.00 131 LEU A O 1
ATOM 997 N N . ASP A 1 132 ? -15.922 5.330 14.173 1.00 93.50 132 ASP A N 1
ATOM 998 C CA . ASP A 1 132 ? -15.548 6.431 13.262 1.00 93.50 132 ASP A CA 1
ATOM 999 C C . ASP A 1 132 ? -16.483 7.660 13.358 1.00 93.50 132 ASP A C 1
ATOM 1001 O O . ASP A 1 132 ? -17.643 7.564 12.975 1.00 93.50 132 ASP A O 1
ATOM 1005 N N . THR A 1 133 ? -16.089 8.838 13.856 1.00 86.69 133 THR A N 1
ATOM 1006 C CA . THR A 1 133 ? -14.877 9.212 14.615 1.00 86.69 133 THR A CA 1
ATOM 1007 C C . THR A 1 133 ? -15.198 9.331 16.110 1.00 86.69 133 THR A C 1
ATOM 1009 O O . THR A 1 133 ? -16.344 9.582 16.497 1.00 86.69 133 THR A O 1
ATOM 1012 N N . ILE A 1 134 ? -14.211 9.143 16.994 1.00 85.25 134 ILE A N 1
ATOM 1013 C CA . ILE A 1 134 ? -14.465 9.252 18.445 1.00 85.25 134 ILE A CA 1
ATOM 1014 C C . ILE A 1 134 ? -14.613 10.688 18.942 1.00 85.25 134 ILE A C 1
ATOM 1016 O O . ILE A 1 134 ? -15.144 10.901 20.030 1.00 85.25 134 ILE A O 1
ATOM 1020 N N . GLU A 1 135 ? -14.192 11.689 18.176 1.00 80.69 135 GLU A N 1
ATOM 1021 C CA . GLU A 1 135 ? -14.314 13.093 18.561 1.00 80.69 135 GLU A CA 1
ATOM 1022 C C . GLU A 1 135 ? -15.771 13.504 18.773 1.00 80.69 135 GLU A C 1
ATOM 1024 O O . GLU A 1 135 ? -16.069 14.226 19.727 1.00 80.69 135 GLU A O 1
ATOM 1029 N N . ASN A 1 136 ? -16.683 13.015 17.928 1.00 80.50 136 ASN A N 1
ATOM 1030 C CA . ASN A 1 136 ? -18.107 13.306 18.061 1.00 80.50 136 ASN A CA 1
ATOM 1031 C C . ASN A 1 136 ? -18.702 12.710 19.330 1.00 80.50 136 ASN A C 1
ATOM 1033 O O . ASN A 1 136 ? -19.471 13.396 20.010 1.00 80.50 136 ASN A O 1
ATOM 1037 N N . LEU A 1 137 ? -18.274 11.496 19.692 1.00 78.06 137 LEU A N 1
ATOM 1038 C CA . LEU A 1 137 ? -18.688 10.832 20.923 1.00 78.06 137 LEU A CA 1
ATOM 1039 C C . LEU A 1 137 ? -18.414 11.722 22.136 1.00 78.06 137 LEU A C 1
ATOM 1041 O O . LEU A 1 137 ? -19.294 11.948 22.961 1.00 78.06 137 LEU A O 1
ATOM 1045 N N . PHE A 1 138 ? -17.224 12.310 22.192 1.00 76.69 138 PHE A N 1
ATOM 1046 C CA . PHE A 1 138 ? -16.766 13.083 23.342 1.00 76.69 138 PHE A CA 1
ATOM 1047 C C . PHE A 1 138 ? -16.976 14.595 23.217 1.00 76.69 138 PHE A C 1
ATOM 1049 O O . PHE A 1 138 ? -16.511 15.356 24.065 1.00 76.69 138 PHE A O 1
ATOM 1056 N N . SER A 1 139 ? -17.681 15.055 22.184 1.00 71.94 139 SER A N 1
ATOM 1057 C CA . SER A 1 139 ? -17.780 16.483 21.872 1.00 71.94 139 SER A CA 1
ATOM 1058 C C . SER A 1 139 ? -18.566 17.314 22.899 1.00 71.94 139 SER A C 1
ATOM 1060 O O . SER A 1 139 ? -18.393 18.532 22.943 1.00 71.94 139 SER A O 1
ATOM 1062 N N . GLY A 1 140 ? -19.384 16.665 23.734 1.00 66.19 140 GLY A N 1
ATOM 1063 C CA . GLY A 1 140 ? -20.095 17.280 24.862 1.00 66.19 140 GLY A CA 1
ATOM 1064 C C . GLY A 1 140 ? -19.298 17.335 26.171 1.00 66.19 140 GLY A C 1
ATOM 1065 O O . GLY A 1 140 ? -19.774 17.908 27.142 1.00 66.19 140 GLY A O 1
ATOM 1066 N N . LEU A 1 141 ? -18.092 16.756 26.229 1.00 69.06 141 LEU A N 1
ATOM 1067 C CA . LEU A 1 141 ? -17.286 16.708 27.450 1.00 69.06 141 LEU A CA 1
ATOM 1068 C C . LEU A 1 141 ? -16.199 17.783 27.470 1.00 69.06 141 LEU A C 1
ATOM 1070 O O . LEU A 1 141 ? -15.271 17.777 26.665 1.00 69.06 141 LEU A O 1
ATOM 1074 N N . SER A 1 142 ? -16.260 18.661 28.469 1.00 69.19 142 SER A N 1
ATOM 1075 C CA . SER A 1 142 ? -15.219 19.663 28.736 1.00 69.19 142 SER A CA 1
ATOM 1076 C C . SER A 1 142 ? -14.115 19.149 29.676 1.00 69.19 142 SER A C 1
ATOM 1078 O O . SER A 1 142 ? -12.979 19.625 29.631 1.00 69.19 142 SER A O 1
ATOM 1080 N N . ASN A 1 143 ? -14.411 18.152 30.520 1.00 80.69 143 ASN A N 1
ATOM 1081 C CA . ASN A 1 143 ? -13.476 17.637 31.521 1.00 80.69 143 ASN A CA 1
ATOM 1082 C C . ASN A 1 143 ? -12.589 16.505 30.971 1.00 80.69 143 ASN A C 1
ATOM 1084 O O . ASN A 1 143 ? -13.017 15.357 30.828 1.00 80.69 143 ASN A O 1
ATOM 1088 N N . GLN A 1 144 ? -11.304 16.807 30.760 1.00 79.69 144 GLN A N 1
ATOM 1089 C CA . GLN A 1 144 ? -10.322 15.848 30.244 1.00 79.69 144 GLN A CA 1
ATOM 1090 C C . GLN A 1 144 ? -10.098 14.615 31.137 1.00 79.69 144 GLN A C 1
ATOM 1092 O O . GLN A 1 144 ? -9.733 13.555 30.629 1.00 79.69 144 GLN A O 1
ATOM 1097 N N . ALA A 1 145 ? -10.303 14.706 32.456 1.00 82.38 145 ALA A N 1
ATOM 1098 C CA . ALA A 1 145 ? -10.127 13.558 33.346 1.00 82.38 145 ALA A CA 1
ATOM 1099 C C . ALA A 1 145 ? -11.218 12.498 33.124 1.00 82.38 145 ALA A C 1
ATOM 1101 O O . ALA A 1 145 ? -10.899 11.307 33.055 1.00 82.38 145 ALA A O 1
ATOM 1102 N N . ILE A 1 146 ? -12.468 12.949 32.957 1.00 82.06 146 ILE A N 1
ATOM 1103 C CA . ILE A 1 146 ? -13.633 12.106 32.650 1.00 82.06 146 ILE A CA 1
ATOM 1104 C C . ILE A 1 146 ? -13.458 11.488 31.264 1.00 82.06 146 ILE A C 1
ATOM 1106 O O . ILE A 1 146 ? -13.482 10.267 31.131 1.00 82.06 146 ILE A O 1
ATOM 1110 N N . LEU A 1 147 ? -13.123 12.306 30.261 1.00 82.31 147 LEU A N 1
ATOM 1111 C CA . LEU A 1 147 ? -12.816 11.839 28.908 1.00 82.31 147 LEU A CA 1
ATOM 1112 C C . LEU A 1 147 ? -11.772 10.714 28.905 1.00 82.31 147 LEU A C 1
ATOM 1114 O O . LEU A 1 147 ? -11.958 9.652 28.311 1.00 82.31 147 LEU A O 1
ATOM 1118 N N . ARG A 1 148 ? -10.658 10.922 29.613 1.00 83.75 148 ARG A N 1
ATOM 1119 C CA . ARG A 1 148 ? -9.587 9.927 29.690 1.00 83.75 148 ARG A CA 1
ATOM 1120 C C . ARG A 1 148 ? -10.041 8.646 30.393 1.00 83.75 148 ARG A C 1
ATOM 1122 O O . ARG A 1 148 ? -9.475 7.587 30.117 1.00 83.75 148 ARG A O 1
ATOM 1129 N N . ALA A 1 149 ? -10.948 8.735 31.366 1.00 87.75 149 ALA A N 1
ATOM 1130 C CA . ALA A 1 149 ? -11.503 7.574 32.058 1.00 87.75 149 ALA A CA 1
ATOM 1131 C C . ALA A 1 149 ? -12.420 6.768 31.129 1.00 87.75 149 ALA A C 1
ATOM 1133 O O . ALA A 1 149 ? -12.208 5.562 30.992 1.00 87.75 149 ALA A O 1
ATOM 1134 N N . GLU A 1 150 ? -13.314 7.438 30.406 1.00 87.38 150 GLU A N 1
ATOM 1135 C CA . GLU A 1 150 ? -14.236 6.801 29.463 1.00 87.38 150 GLU A CA 1
ATOM 1136 C C . GLU A 1 150 ? -13.517 6.192 28.254 1.00 87.38 150 GLU A C 1
ATOM 1138 O O . GLU A 1 150 ? -13.772 5.041 27.901 1.00 87.38 150 GLU A O 1
ATOM 1143 N N . LEU A 1 151 ? -12.508 6.871 27.696 1.00 88.25 151 LEU A N 1
ATOM 1144 C CA . LEU A 1 151 ? -11.640 6.287 26.665 1.00 88.25 151 LEU A CA 1
ATOM 1145 C C . LEU A 1 151 ? -10.951 5.005 27.152 1.00 88.25 151 LEU A C 1
ATOM 1147 O O . LEU A 1 151 ? -10.900 4.007 26.433 1.00 88.25 151 LEU A O 1
ATOM 1151 N N . ARG A 1 152 ? -10.431 4.995 28.389 1.00 89.88 152 ARG A N 1
ATOM 1152 C CA . ARG A 1 152 ? -9.837 3.779 28.974 1.00 89.88 152 ARG A CA 1
ATOM 1153 C C . ARG A 1 152 ? -10.863 2.664 29.109 1.00 89.88 152 ARG A C 1
ATOM 1155 O O . ARG A 1 152 ? -10.534 1.524 28.789 1.00 89.88 152 ARG A O 1
ATOM 1162 N N . ARG A 1 153 ? -12.068 2.987 29.574 1.00 92.31 153 ARG A N 1
ATOM 1163 C CA . ARG A 1 153 ? -13.155 2.027 29.769 1.00 92.31 153 ARG A CA 1
ATOM 1164 C C . ARG A 1 153 ? -13.601 1.415 28.443 1.00 92.31 153 ARG A C 1
ATOM 1166 O O . ARG A 1 153 ? -13.619 0.193 28.337 1.00 92.31 153 ARG A O 1
ATOM 1173 N N . LEU A 1 154 ? -13.812 2.229 27.408 1.00 92.38 154 LEU A N 1
ATOM 1174 C CA . LEU A 1 154 ? -14.123 1.773 26.050 1.00 92.38 154 LEU A CA 1
ATOM 1175 C C . LEU A 1 154 ? -13.047 0.828 25.495 1.00 92.38 154 LEU A C 1
ATOM 1177 O O . LEU A 1 154 ? -13.344 -0.262 25.009 1.00 92.38 154 LEU A O 1
ATOM 1181 N N . PHE A 1 155 ? -11.777 1.219 25.593 1.00 93.06 155 PHE A N 1
ATOM 1182 C CA . PHE A 1 155 ? -10.670 0.438 25.035 1.00 93.06 155 PHE A CA 1
ATOM 1183 C C . PHE A 1 155 ? -10.459 -0.875 25.793 1.00 93.06 155 PHE A C 1
ATOM 1185 O O . PHE A 1 155 ? -10.084 -1.881 25.190 1.00 93.06 155 PHE A O 1
ATOM 1192 N N . GLN A 1 156 ? -10.683 -0.874 27.107 1.00 94.31 156 GLN A N 1
ATOM 1193 C CA . GLN A 1 156 ? -10.637 -2.078 27.928 1.00 94.31 156 GLN A CA 1
ATOM 1194 C C . GLN A 1 156 ? -11.805 -3.015 27.601 1.00 94.31 156 GLN A C 1
ATOM 1196 O O . GLN A 1 156 ? -11.582 -4.207 27.405 1.00 94.31 156 GLN A O 1
ATOM 1201 N N . TRP A 1 157 ? -13.014 -2.476 27.443 1.00 95.81 157 TRP A N 1
ATOM 1202 C CA . TRP A 1 157 ? -14.197 -3.245 27.063 1.00 95.81 157 TRP A CA 1
ATOM 1203 C C . TRP A 1 157 ? -14.018 -3.949 25.708 1.00 95.81 157 TRP A C 1
ATOM 1205 O O . TRP A 1 157 ? -14.290 -5.144 25.587 1.00 95.81 157 TRP A O 1
ATOM 1215 N N . LEU A 1 158 ? -13.462 -3.257 24.704 1.00 95.38 158 LEU A N 1
ATOM 1216 C CA . LEU A 1 158 ? -13.151 -3.851 23.394 1.00 95.38 158 LEU A CA 1
ATOM 1217 C C . LEU A 1 158 ? -12.162 -5.025 23.508 1.00 95.38 158 LEU A C 1
ATOM 1219 O O . LEU A 1 158 ? -12.331 -6.047 22.840 1.00 95.38 158 LEU A O 1
ATOM 1223 N N . LYS A 1 159 ? -11.154 -4.909 24.385 1.00 94.50 159 LYS A N 1
ATOM 1224 C CA . LYS A 1 159 ? -10.198 -5.997 24.657 1.00 94.50 159 LYS A CA 1
ATOM 1225 C C . LYS A 1 159 ? -10.860 -7.188 25.331 1.00 94.50 159 LYS A C 1
ATOM 1227 O O . LYS A 1 159 ? -10.572 -8.323 24.968 1.00 94.50 159 LYS A O 1
ATOM 1232 N N . GLU A 1 160 ? -11.728 -6.941 26.307 1.00 95.88 160 GLU A N 1
ATOM 1233 C CA . GLU A 1 160 ? -12.456 -7.990 27.028 1.00 95.88 160 GLU A CA 1
ATOM 1234 C C . GLU A 1 160 ? -13.431 -8.735 26.115 1.00 95.88 160 GLU A C 1
ATOM 1236 O O . GLU A 1 160 ? -13.549 -9.956 26.209 1.00 95.88 160 GLU A O 1
ATOM 1241 N N . LYS A 1 161 ? -14.048 -8.030 25.158 1.00 95.75 161 LYS A N 1
ATOM 1242 C CA . LYS A 1 161 ? -14.833 -8.640 24.075 1.00 95.75 161 LYS A CA 1
ATOM 1243 C C . LYS A 1 161 ? -13.987 -9.438 23.075 1.00 95.75 161 LYS A C 1
ATOM 1245 O O . LYS A 1 161 ? -14.541 -10.234 22.320 1.00 95.75 161 LYS A O 1
ATOM 1250 N N . GLY A 1 162 ? -12.665 -9.261 23.067 1.00 95.69 162 GLY A N 1
ATOM 1251 C CA . GLY A 1 162 ? -11.743 -10.017 22.217 1.00 95.69 162 GLY A CA 1
ATOM 1252 C C . GLY A 1 162 ? -11.827 -9.667 20.729 1.00 95.69 162 GLY A C 1
ATOM 1253 O O . GLY A 1 162 ? -11.421 -10.475 19.894 1.00 95.69 162 GLY A O 1
ATOM 1254 N N . VAL A 1 163 ? -12.347 -8.485 20.391 1.00 97.56 163 VAL A N 1
ATOM 1255 C CA . VAL A 1 163 ? -12.455 -7.994 19.010 1.00 97.56 163 VAL A CA 1
ATOM 1256 C C . VAL A 1 163 ? -11.225 -7.177 18.622 1.00 97.56 163 VAL A C 1
ATOM 1258 O O . VAL A 1 163 ? -10.663 -6.442 19.436 1.00 97.56 163 VAL A O 1
ATOM 1261 N N . THR A 1 164 ? -10.789 -7.288 17.369 1.00 98.31 164 THR A N 1
ATOM 1262 C CA . THR A 1 164 ? -9.755 -6.397 16.827 1.00 98.31 164 THR A CA 1
ATOM 1263 C C . THR A 1 164 ? -10.428 -5.106 16.385 1.00 98.31 164 THR A C 1
ATOM 1265 O O . THR A 1 164 ? -11.249 -5.120 15.468 1.00 98.31 164 THR A O 1
ATOM 1268 N N . ALA A 1 165 ? -10.106 -4.000 17.052 1.00 98.00 165 ALA A N 1
ATOM 1269 C CA . ALA A 1 165 ? -10.816 -2.744 16.861 1.00 98.00 165 ALA A CA 1
ATOM 1270 C C . ALA A 1 165 ? -9.940 -1.686 16.184 1.00 98.00 165 ALA A C 1
ATOM 1272 O O . ALA A 1 165 ? -8.774 -1.524 16.544 1.00 98.00 165 ALA A O 1
ATOM 1273 N N . ILE A 1 166 ? -10.523 -0.940 15.251 1.00 98.12 166 ILE A N 1
ATOM 1274 C CA . ILE A 1 166 ? -10.006 0.335 14.766 1.00 98.12 166 ILE A CA 1
ATOM 1275 C C . ILE A 1 166 ? -10.850 1.457 15.362 1.00 98.12 166 ILE A C 1
ATOM 1277 O O . ILE A 1 166 ? -12.076 1.402 15.380 1.00 98.12 166 ILE A O 1
ATOM 1281 N N . ILE A 1 167 ? -10.173 2.482 15.851 1.00 96.19 167 ILE A N 1
ATOM 1282 C CA . ILE A 1 167 ? -10.774 3.715 16.328 1.00 96.19 167 ILE A CA 1
ATOM 1283 C C . ILE A 1 167 ? -10.157 4.835 15.504 1.00 96.19 167 ILE A C 1
ATOM 1285 O O . ILE A 1 167 ? -8.930 4.921 15.441 1.00 96.19 167 ILE A O 1
ATOM 1289 N N . THR A 1 168 ? -10.958 5.670 14.853 1.00 94.75 168 THR A N 1
ATOM 1290 C CA . THR A 1 168 ? -10.422 6.816 14.109 1.00 94.75 168 THR A CA 1
ATOM 1291 C C . THR A 1 168 ? -10.443 8.070 14.972 1.00 94.75 168 THR A C 1
ATOM 1293 O O . THR A 1 168 ? -11.375 8.285 15.743 1.00 94.75 168 THR A O 1
ATOM 1296 N N . GLY A 1 169 ? -9.388 8.877 14.849 1.00 90.75 169 GLY A N 1
ATOM 1297 C CA . GLY A 1 169 ? -9.257 10.156 15.538 1.00 90.75 169 GLY A CA 1
ATOM 1298 C C . GLY A 1 169 ? -8.800 11.278 14.606 1.00 90.75 169 GLY A C 1
ATOM 1299 O O . GLY A 1 169 ? -7.979 11.086 13.700 1.00 90.75 169 GLY A O 1
ATOM 1300 N N . GLU A 1 170 ? -9.308 12.475 14.832 1.00 86.69 170 GLU A N 1
ATOM 1301 C CA . GLU A 1 170 ? -8.884 13.704 14.182 1.00 86.69 170 GLU A CA 1
ATOM 1302 C C . GLU A 1 170 ? -7.616 14.266 14.823 1.00 86.69 170 GLU A C 1
ATOM 1304 O O . GLU A 1 170 ? -7.466 14.331 16.043 1.00 86.69 170 GLU A O 1
ATOM 1309 N N . LYS A 1 171 ? -6.690 14.724 13.979 1.00 82.19 171 LYS A N 1
ATOM 1310 C CA . LYS A 1 171 ? -5.448 15.364 14.423 1.00 82.19 171 LYS A CA 1
ATOM 1311 C C . LYS A 1 171 ? -5.734 16.720 15.085 1.00 82.19 171 LYS A C 1
ATOM 1313 O O . LYS A 1 171 ? -6.431 17.549 14.507 1.00 82.19 171 LYS A O 1
ATOM 1318 N N . GLY A 1 172 ? -5.153 16.952 16.263 1.00 75.06 172 GLY A N 1
ATOM 1319 C CA . GLY A 1 172 ? -5.233 18.225 16.988 1.00 75.06 172 GLY A CA 1
ATOM 1320 C C . GLY A 1 172 ? -4.135 19.218 16.602 1.00 75.06 172 GLY A C 1
ATOM 1321 O O . GLY A 1 172 ? -3.163 18.873 15.924 1.00 75.06 172 GLY A O 1
ATOM 1322 N N . GLU A 1 173 ? -4.257 20.465 17.064 1.00 71.38 173 GLU A N 1
ATOM 1323 C CA . GLU A 1 173 ? -3.178 21.450 16.943 1.00 71.38 173 GLU A CA 1
ATOM 1324 C C . GLU A 1 173 ? -2.020 21.085 17.885 1.00 71.38 173 GLU A C 1
ATOM 1326 O O . GLU A 1 173 ? -2.119 21.200 19.102 1.00 71.38 173 GLU A O 1
ATOM 1331 N N . GLY A 1 174 ? -0.901 20.623 17.320 1.00 69.06 174 GLY A N 1
ATOM 1332 C CA . GLY A 1 174 ? 0.313 20.291 18.080 1.00 69.06 174 GLY A CA 1
ATOM 1333 C C . GLY A 1 174 ? 0.318 18.916 18.768 1.00 69.06 174 GLY A C 1
ATOM 1334 O O . GLY A 1 174 ? 1.356 18.519 19.296 1.00 69.06 174 GLY A O 1
ATOM 1335 N N . SER A 1 175 ? -0.782 18.162 18.713 1.00 76.56 175 SER A N 1
ATOM 1336 C CA . SER A 1 175 ? -0.928 16.797 19.249 1.00 76.56 175 SER A CA 1
ATOM 1337 C C . SER A 1 175 ? -1.326 15.789 18.159 1.00 76.56 175 SER A C 1
ATOM 1339 O O . SER A 1 175 ? -1.738 16.162 17.059 1.00 76.56 175 SER A O 1
ATOM 1341 N N . LEU A 1 176 ? -1.167 14.483 18.424 1.00 69.69 176 LEU A N 1
ATOM 1342 C CA . LEU A 1 176 ? -1.519 13.433 17.450 1.00 69.69 176 LEU A CA 1
ATOM 1343 C C . LEU A 1 176 ? -3.029 13.341 17.211 1.00 69.69 176 LEU A C 1
ATOM 1345 O O . LEU A 1 176 ? -3.456 13.005 16.108 1.00 69.69 176 LEU A O 1
ATOM 1349 N N . THR A 1 177 ? -3.809 13.656 18.237 1.00 75.12 177 THR A N 1
ATOM 1350 C CA . THR A 1 177 ? -5.273 13.704 18.249 1.00 75.12 177 THR A CA 1
ATOM 1351 C C . THR A 1 177 ? -5.750 15.014 18.859 1.00 75.12 177 THR A C 1
ATOM 1353 O O . THR A 1 177 ? -4.954 15.741 19.458 1.00 75.12 177 THR A O 1
ATOM 1356 N N . ARG A 1 178 ? -7.037 15.339 18.725 1.00 72.12 178 ARG A N 1
ATOM 1357 C CA . ARG A 1 178 ? -7.615 16.590 19.231 1.00 72.12 178 ARG A CA 1
ATOM 1358 C C . ARG A 1 178 ? -7.375 16.817 20.725 1.00 72.12 178 ARG A C 1
ATOM 1360 O O . ARG A 1 178 ? -7.150 17.956 21.122 1.00 72.12 178 ARG A O 1
ATOM 1367 N N . GLN A 1 179 ? -7.416 15.758 21.533 1.00 70.44 179 GLN A N 1
ATOM 1368 C CA . GLN A 1 179 ? -7.257 15.844 22.989 1.00 70.44 179 GLN A CA 1
ATOM 1369 C C . GLN A 1 179 ? -5.909 15.298 23.478 1.00 70.44 179 GLN A C 1
ATOM 1371 O O . GLN A 1 179 ? -5.500 15.603 24.598 1.00 70.44 179 GLN A O 1
ATOM 1376 N N . GLY A 1 180 ? -5.191 14.528 22.653 1.00 71.12 180 GLY A N 1
ATOM 1377 C CA . GLY A 1 180 ? -3.871 13.989 22.981 1.00 71.12 180 GLY A CA 1
ATOM 1378 C C . GLY A 1 180 ? -3.907 12.883 24.040 1.00 71.12 180 GLY A C 1
ATOM 1379 O O . GLY A 1 180 ? -2.910 12.625 24.710 1.00 71.12 180 GLY A O 1
ATOM 1380 N N . LEU A 1 181 ? -5.062 12.259 24.271 1.00 74.62 181 LEU A N 1
ATOM 1381 C CA . LEU A 1 181 ? -5.287 11.258 25.322 1.00 74.62 181 LEU A CA 1
ATOM 1382 C C . LEU A 1 181 ? -5.394 9.842 24.743 1.00 74.62 181 LEU A C 1
ATOM 1384 O O . LEU A 1 181 ? -4.994 8.857 25.375 1.00 74.62 181 LEU A O 1
ATOM 1388 N N . GLU A 1 182 ? -5.910 9.757 23.529 1.00 75.50 182 GLU A N 1
ATOM 1389 C CA . GLU A 1 182 ? -6.254 8.581 22.752 1.00 75.50 182 GLU A CA 1
ATOM 1390 C C . GLU A 1 182 ? -5.008 7.717 22.486 1.00 75.50 182 GLU A C 1
ATOM 1392 O O . GLU A 1 182 ? -4.999 6.498 22.708 1.00 75.50 182 GLU A O 1
ATOM 1397 N N . GLU A 1 183 ? -3.893 8.341 22.098 1.00 73.31 183 GLU A N 1
ATOM 1398 C CA . GLU A 1 183 ? -2.629 7.661 21.794 1.00 73.31 183 GLU A CA 1
ATOM 1399 C C . GLU A 1 183 ? -2.014 6.939 23.007 1.00 73.31 183 GLU A C 1
ATOM 1401 O O . GLU A 1 183 ? -1.326 5.914 22.870 1.00 73.31 183 GLU A O 1
ATOM 1406 N N . TYR A 1 184 ? -2.272 7.431 24.222 1.00 71.50 184 TYR A N 1
ATOM 1407 C CA . TYR A 1 184 ? -1.738 6.836 25.445 1.00 71.50 184 TYR A CA 1
ATOM 1408 C C . TYR A 1 184 ? -2.448 5.528 25.790 1.00 71.50 184 TYR A C 1
ATOM 1410 O O . TYR A 1 184 ? -1.793 4.567 26.218 1.00 71.50 184 TYR A O 1
ATOM 1418 N N . VAL A 1 185 ? -3.760 5.476 25.554 1.00 79.44 185 VAL A N 1
ATOM 1419 C CA . VAL A 1 185 ? -4.627 4.336 25.880 1.00 79.44 185 VAL A CA 1
ATOM 1420 C C . VAL A 1 185 ? -4.532 3.224 24.827 1.00 79.44 185 VAL A C 1
ATOM 1422 O O . VAL A 1 185 ? -4.607 2.043 25.168 1.00 79.44 185 VAL A O 1
ATOM 1425 N N . SER A 1 186 ? -4.264 3.587 23.574 1.00 86.44 186 SER A N 1
ATOM 1426 C CA . SER A 1 186 ? -4.184 2.667 22.431 1.00 86.44 186 SER A CA 1
ATOM 1427 C C . SER A 1 186 ? -3.036 1.650 22.520 1.00 86.44 186 SER A C 1
ATOM 1429 O O . SER A 1 186 ? -1.948 1.957 23.028 1.00 86.44 186 SER A O 1
ATOM 1431 N N . ASP A 1 187 ? -3.232 0.440 21.985 1.00 92.38 187 ASP A N 1
ATOM 1432 C CA . ASP A 1 187 ? -2.156 -0.556 21.847 1.00 92.38 187 ASP A CA 1
ATOM 1433 C C . ASP A 1 187 ? -1.324 -0.313 20.593 1.00 92.38 187 ASP A C 1
ATOM 1435 O O . ASP A 1 187 ? -0.096 -0.412 20.648 1.00 92.38 187 ASP A O 1
ATOM 1439 N N . CYS A 1 188 ? -1.977 0.055 19.495 1.00 95.00 188 CYS A N 1
ATOM 1440 C CA . CYS A 1 188 ? -1.328 0.487 18.267 1.00 95.00 188 CYS A CA 1
ATOM 1441 C C . CYS A 1 188 ? -1.829 1.876 17.867 1.00 95.00 188 CYS A C 1
ATOM 1443 O O . CYS A 1 188 ? -2.995 2.193 18.082 1.00 95.00 188 CYS A O 1
ATOM 1445 N N . VAL A 1 189 ? -0.937 2.712 17.336 1.00 95.25 189 VAL A N 1
ATOM 1446 C CA . VAL A 1 189 ? -1.267 4.042 16.810 1.00 95.25 189 VAL A CA 1
ATOM 1447 C C . VAL A 1 189 ? -0.646 4.169 15.427 1.00 95.25 189 VAL A C 1
ATOM 1449 O O . VAL A 1 189 ? 0.574 4.030 15.285 1.00 95.25 189 VAL A O 1
ATOM 1452 N N . ILE A 1 190 ? -1.477 4.449 14.429 1.00 95.69 190 ILE A N 1
ATOM 1453 C CA . ILE A 1 190 ? -1.080 4.713 13.049 1.00 95.69 190 ILE A CA 1
ATOM 1454 C C . ILE A 1 190 ? -1.501 6.141 12.705 1.00 95.69 190 ILE A C 1
ATOM 1456 O O . ILE A 1 190 ? -2.651 6.523 12.895 1.00 95.69 190 ILE A O 1
ATOM 1460 N N . LEU A 1 191 ? -0.559 6.932 12.206 1.00 94.62 191 LEU A N 1
ATOM 1461 C CA . LEU A 1 191 ? -0.787 8.292 11.739 1.00 94.62 191 LEU A CA 1
ATOM 1462 C C . LEU A 1 191 ? -0.882 8.297 10.213 1.00 94.62 191 LEU A C 1
ATOM 1464 O O . LEU A 1 191 ? 0.054 7.859 9.545 1.00 94.62 191 LEU A O 1
ATOM 1468 N N . LEU A 1 192 ? -1.981 8.829 9.688 1.00 95.31 192 LEU A N 1
ATOM 1469 C CA . LEU A 1 192 ? -2.176 9.168 8.284 1.00 95.31 192 LEU A CA 1
ATOM 1470 C C . LEU A 1 192 ? -1.979 10.675 8.112 1.00 95.31 192 LEU A C 1
ATOM 1472 O O . LEU A 1 192 ? -2.737 11.486 8.652 1.00 95.31 192 LEU A O 1
ATOM 1476 N N . ASP A 1 193 ? -0.959 11.048 7.354 1.00 91.44 193 ASP A N 1
ATOM 1477 C CA . ASP A 1 193 ? -0.591 12.429 7.073 1.00 91.44 193 ASP A CA 1
ATOM 1478 C C . ASP A 1 193 ? -0.758 12.716 5.580 1.00 91.44 193 ASP A C 1
ATOM 1480 O O . ASP A 1 193 ? -0.495 11.867 4.725 1.00 91.44 193 ASP A O 1
ATOM 1484 N N . HIS A 1 194 ? -1.195 13.927 5.256 1.00 89.31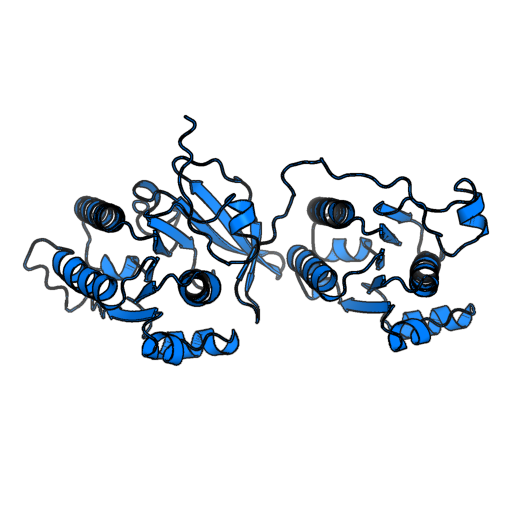 194 HIS A N 1
ATOM 1485 C CA . HIS A 1 194 ? -1.344 14.391 3.881 1.00 89.31 194 HIS A CA 1
ATOM 1486 C C . HIS A 1 194 ? -0.599 15.713 3.744 1.00 89.31 194 HIS A C 1
ATOM 1488 O O . HIS A 1 194 ? -0.973 16.715 4.348 1.00 89.31 194 HIS A O 1
ATOM 1494 N N . ARG A 1 195 ? 0.502 15.695 2.992 1.00 84.12 195 ARG A N 1
ATOM 1495 C CA . ARG A 1 195 ? 1.390 16.845 2.811 1.00 84.12 195 ARG A CA 1
ATOM 1496 C C . ARG A 1 195 ? 1.292 17.348 1.386 1.00 84.12 195 ARG A C 1
ATOM 1498 O O . ARG A 1 195 ? 1.396 16.564 0.447 1.00 84.12 195 ARG A O 1
ATOM 1505 N N . VAL A 1 196 ? 1.151 18.660 1.233 1.00 82.00 196 VAL A N 1
ATOM 1506 C CA . VAL A 1 196 ? 1.268 19.331 -0.062 1.00 82.00 196 VAL A CA 1
ATOM 1507 C C . VAL A 1 196 ? 2.541 20.166 -0.044 1.00 82.00 196 VAL A C 1
ATOM 1509 O O . VAL A 1 196 ? 2.657 21.104 0.739 1.00 82.00 196 VAL A O 1
ATOM 1512 N N . SER A 1 197 ? 3.508 19.808 -0.885 1.00 74.19 197 SER A N 1
ATOM 1513 C CA . SER A 1 197 ? 4.776 20.528 -1.042 1.00 74.19 197 SER A CA 1
ATOM 1514 C C . SER A 1 197 ? 5.063 20.712 -2.524 1.00 74.19 197 SER A C 1
ATOM 1516 O O . SER A 1 197 ? 4.896 19.773 -3.293 1.00 74.19 197 SER A O 1
ATOM 1518 N N . ASN A 1 198 ? 5.460 21.916 -2.948 1.00 70.00 198 ASN A N 1
ATOM 1519 C CA . ASN A 1 198 ? 5.708 22.238 -4.362 1.00 70.00 198 ASN A CA 1
ATOM 1520 C C . ASN A 1 198 ? 4.555 21.816 -5.299 1.00 70.00 198 ASN A C 1
ATOM 1522 O O . ASN A 1 198 ? 4.793 21.273 -6.370 1.00 70.00 198 ASN A O 1
ATOM 1526 N N . GLN A 1 199 ? 3.302 22.036 -4.872 1.00 73.25 199 GLN A N 1
ATOM 1527 C CA . GLN A 1 199 ? 2.073 21.627 -5.585 1.00 73.25 199 GLN A CA 1
ATOM 1528 C C . GLN A 1 199 ? 1.890 20.104 -5.744 1.00 73.25 199 GLN A C 1
ATOM 1530 O O . GLN A 1 199 ? 0.932 19.659 -6.370 1.00 73.25 199 GLN A O 1
ATOM 1535 N N . ILE A 1 200 ? 2.758 19.298 -5.133 1.00 69.75 200 ILE A N 1
ATOM 1536 C CA . ILE A 1 200 ? 2.675 17.842 -5.115 1.00 69.75 200 ILE A CA 1
ATOM 1537 C C . ILE A 1 200 ? 2.031 17.402 -3.804 1.00 69.75 200 ILE A C 1
ATOM 1539 O O . ILE A 1 200 ? 2.496 17.731 -2.713 1.00 69.75 200 ILE A O 1
ATOM 1543 N N . SER A 1 201 ? 0.954 16.634 -3.932 1.00 77.62 201 SER A N 1
ATOM 1544 C CA . SER A 1 201 ? 0.220 16.030 -2.825 1.00 77.62 201 SER A CA 1
ATOM 1545 C C . SER A 1 201 ? 0.750 14.622 -2.536 1.00 77.62 201 SER A C 1
ATOM 1547 O O . SER A 1 201 ? 0.637 13.738 -3.385 1.00 77.62 201 SER A O 1
ATOM 1549 N N . THR A 1 202 ? 1.248 14.393 -1.322 1.00 81.06 202 THR A N 1
ATOM 1550 C CA . THR A 1 202 ? 1.786 13.104 -0.865 1.00 81.06 202 THR A CA 1
ATOM 1551 C C . THR A 1 202 ? 1.064 12.646 0.398 1.00 81.06 202 THR A C 1
ATOM 1553 O O . THR A 1 202 ? 0.986 13.382 1.384 1.00 81.06 202 THR A O 1
ATOM 1556 N N . ARG A 1 203 ? 0.555 11.413 0.385 1.00 88.12 203 ARG A N 1
ATOM 1557 C CA . ARG A 1 203 ? -0.042 10.755 1.552 1.00 88.12 203 ARG A CA 1
ATOM 1558 C C . ARG A 1 203 ? 0.963 9.804 2.194 1.00 88.12 203 ARG A C 1
ATOM 1560 O O . ARG A 1 203 ? 1.626 9.043 1.494 1.00 88.12 203 ARG A O 1
ATOM 1567 N N . LEU A 1 204 ? 1.092 9.873 3.515 1.00 89.44 204 LEU A N 1
ATOM 1568 C CA . LEU A 1 204 ? 2.092 9.158 4.305 1.00 89.44 204 LEU A CA 1
ATOM 1569 C C . LEU A 1 204 ? 1.429 8.464 5.494 1.00 89.44 204 LEU A C 1
ATOM 1571 O O . LEU A 1 204 ? 0.630 9.058 6.208 1.00 89.44 204 LEU A O 1
ATOM 1575 N N . LEU A 1 205 ? 1.795 7.212 5.726 1.00 93.38 205 LEU A N 1
ATOM 1576 C CA . LEU A 1 205 ? 1.383 6.388 6.847 1.00 93.38 205 LEU A CA 1
ATOM 1577 C C . LEU A 1 205 ? 2.585 6.166 7.757 1.00 93.38 205 LEU A C 1
ATOM 1579 O O . LEU A 1 205 ? 3.674 5.826 7.298 1.00 93.38 205 LEU A O 1
ATOM 1583 N N . ARG A 1 206 ? 2.399 6.305 9.067 1.00 92.56 206 ARG A N 1
ATOM 1584 C CA . ARG A 1 206 ? 3.445 6.023 10.051 1.00 92.56 206 ARG A CA 1
ATOM 1585 C C . ARG A 1 206 ? 2.896 5.242 11.229 1.00 92.56 206 ARG A C 1
ATOM 1587 O O . ARG A 1 206 ? 1.932 5.665 11.857 1.00 92.56 206 ARG A O 1
ATOM 1594 N N . ILE A 1 207 ? 3.559 4.145 11.588 1.00 93.56 207 ILE A N 1
ATOM 1595 C CA . ILE A 1 207 ? 3.270 3.436 12.837 1.00 93.56 207 ILE A CA 1
ATOM 1596 C C . ILE A 1 207 ? 3.984 4.189 13.965 1.00 93.56 207 ILE A C 1
ATOM 1598 O O . ILE A 1 207 ? 5.209 4.158 14.070 1.00 93.56 207 ILE A O 1
ATOM 1602 N N . ILE A 1 208 ? 3.218 4.903 14.788 1.00 92.62 208 ILE A N 1
ATOM 1603 C CA . ILE A 1 208 ? 3.731 5.692 15.919 1.00 92.62 208 ILE A CA 1
ATOM 1604 C C . ILE A 1 208 ? 4.025 4.787 17.115 1.00 92.62 208 ILE A C 1
ATOM 1606 O O . ILE A 1 208 ? 4.986 5.003 17.851 1.00 92.62 208 ILE A O 1
ATOM 1610 N N . LYS A 1 209 ? 3.182 3.770 17.313 1.00 92.19 209 LYS A N 1
ATOM 1611 C CA . LYS A 1 209 ? 3.238 2.875 18.466 1.00 92.19 209 LYS A CA 1
ATOM 1612 C C . LYS A 1 209 ? 2.715 1.501 18.085 1.00 92.19 209 LYS A C 1
ATOM 1614 O O . LYS A 1 209 ? 1.666 1.395 17.454 1.00 92.19 209 LYS A O 1
ATOM 1619 N N . TYR A 1 210 ? 3.389 0.455 18.553 1.00 94.00 210 TYR A N 1
ATOM 1620 C CA . TYR A 1 210 ? 2.874 -0.912 18.529 1.00 94.00 210 TYR A CA 1
ATOM 1621 C C . TYR A 1 210 ? 3.287 -1.642 19.814 1.00 94.00 210 TYR A C 1
ATOM 1623 O O . TYR A 1 210 ? 4.384 -2.184 19.942 1.00 94.00 210 TYR A O 1
ATOM 1631 N N . ARG A 1 211 ? 2.410 -1.651 20.819 1.00 90.81 211 ARG A N 1
ATOM 1632 C CA . ARG A 1 211 ? 2.710 -2.228 22.133 1.00 90.81 211 ARG A CA 1
ATOM 1633 C C . ARG A 1 211 ? 2.913 -3.742 22.023 1.00 90.81 211 ARG A C 1
ATOM 1635 O O . ARG A 1 211 ? 1.977 -4.478 21.736 1.00 90.81 211 ARG A O 1
ATOM 1642 N N . GLY A 1 212 ? 4.125 -4.210 22.321 1.00 87.44 212 GLY A N 1
ATOM 1643 C CA . GLY A 1 212 ? 4.463 -5.639 22.319 1.00 87.44 212 GLY A CA 1
ATOM 1644 C C . GLY A 1 212 ? 4.854 -6.212 20.951 1.00 87.44 212 GLY A C 1
ATOM 1645 O O . GLY A 1 212 ? 4.971 -7.428 20.832 1.00 87.44 212 GLY A O 1
ATOM 1646 N N . SER A 1 213 ? 5.080 -5.368 19.938 1.00 88.50 213 SER A N 1
ATOM 1647 C CA . SER A 1 213 ? 5.678 -5.766 18.659 1.00 88.50 213 SER A CA 1
ATOM 1648 C C . SER A 1 213 ? 6.722 -4.746 18.224 1.00 88.50 213 SER A C 1
ATOM 1650 O O . SER A 1 213 ? 6.567 -3.550 18.451 1.00 88.50 213 SER A O 1
ATOM 1652 N N . VAL A 1 214 ? 7.761 -5.212 17.535 1.00 84.06 214 VAL A N 1
ATOM 1653 C CA . VAL A 1 214 ? 8.595 -4.323 16.717 1.00 84.06 214 VAL A CA 1
ATOM 1654 C C . VAL A 1 214 ? 7.782 -3.825 15.521 1.00 84.06 214 VAL A C 1
ATOM 1656 O O . VAL A 1 214 ? 6.910 -4.545 15.024 1.00 84.06 214 VAL A O 1
ATOM 1659 N N . HIS A 1 215 ? 8.054 -2.599 15.083 1.00 82.69 215 HIS A N 1
ATOM 1660 C CA . HIS A 1 215 ? 7.461 -1.988 13.898 1.00 82.69 215 HIS A CA 1
ATOM 1661 C C . HIS A 1 215 ? 8.463 -1.033 13.246 1.00 82.69 215 HIS A C 1
ATOM 1663 O O . HIS A 1 215 ? 9.400 -0.564 13.896 1.00 82.69 215 HIS A O 1
ATOM 1669 N N . GLY A 1 216 ? 8.261 -0.734 11.964 1.00 72.69 216 GLY A N 1
ATOM 1670 C CA . GLY A 1 216 ? 9.018 0.316 11.292 1.00 72.69 216 GLY A CA 1
ATOM 1671 C C . GLY A 1 216 ? 8.684 1.700 11.853 1.00 72.69 216 GLY A C 1
ATOM 1672 O O . GLY A 1 216 ? 7.526 1.991 12.155 1.00 72.69 216 GLY A O 1
ATOM 1673 N N . THR A 1 217 ? 9.696 2.554 12.013 1.00 74.31 217 THR A N 1
ATOM 1674 C CA . THR A 1 217 ? 9.549 3.917 12.565 1.00 74.31 217 THR A CA 1
ATOM 1675 C C . THR A 1 217 ? 9.441 5.005 11.497 1.00 74.31 217 THR A C 1
ATOM 1677 O O . THR A 1 217 ? 9.178 6.165 11.833 1.00 74.31 217 THR A O 1
ATOM 1680 N N . ASN A 1 218 ? 9.680 4.636 10.237 1.00 82.62 218 ASN A N 1
ATOM 1681 C CA . ASN A 1 218 ? 9.691 5.534 9.088 1.00 82.62 218 ASN A CA 1
ATOM 1682 C C . ASN A 1 218 ? 8.270 5.847 8.603 1.00 82.62 218 ASN A C 1
ATOM 1684 O O . ASN A 1 218 ? 7.303 5.184 8.978 1.00 82.62 218 ASN A O 1
ATOM 1688 N N . GLU A 1 219 ? 8.167 6.875 7.769 1.00 86.62 219 GLU A N 1
ATOM 1689 C CA . GLU A 1 219 ? 6.956 7.192 7.017 1.00 86.62 219 GLU A CA 1
ATOM 1690 C C . GLU A 1 219 ? 6.915 6.341 5.743 1.00 86.62 219 GLU A C 1
ATOM 1692 O O . GLU A 1 219 ? 7.923 6.189 5.050 1.00 86.62 219 GLU A O 1
ATOM 1697 N N . TYR A 1 220 ? 5.744 5.784 5.454 1.00 86.12 220 TYR A N 1
ATOM 1698 C CA . TYR A 1 220 ? 5.469 4.945 4.297 1.00 86.12 220 TYR A CA 1
ATOM 1699 C C . TYR A 1 220 ? 4.431 5.645 3.419 1.00 86.12 220 TYR A C 1
ATOM 1701 O O . TYR A 1 220 ? 3.328 5.910 3.888 1.00 86.12 220 TYR A O 1
ATOM 1709 N N . PRO A 1 221 ? 4.729 5.962 2.157 1.00 84.50 221 PRO A N 1
ATOM 1710 C CA . PRO A 1 221 ? 3.760 6.511 1.238 1.00 84.50 221 PRO A CA 1
ATOM 1711 C C . PRO A 1 221 ? 2.676 5.471 1.000 1.00 84.50 221 PRO A C 1
ATOM 1713 O O . PRO A 1 221 ? 2.945 4.271 0.863 1.00 84.50 221 PRO A O 1
ATOM 1716 N N . PHE A 1 222 ? 1.443 5.948 0.951 1.00 88.38 222 PHE A N 1
ATOM 1717 C CA . PHE A 1 222 ? 0.307 5.122 0.589 1.00 88.38 222 PHE A CA 1
ATOM 1718 C C . PHE A 1 222 ? -0.549 5.836 -0.441 1.00 88.38 222 PHE A C 1
ATOM 1720 O O . PHE A 1 222 ? -0.577 7.066 -0.511 1.00 88.38 222 PHE A O 1
ATOM 1727 N N . LEU A 1 223 ? -1.242 5.040 -1.243 1.00 85.69 223 LEU A N 1
ATOM 1728 C CA . LEU A 1 223 ? -2.191 5.515 -2.234 1.00 85.69 223 LEU A CA 1
ATOM 1729 C C . LEU A 1 223 ? -3.611 5.162 -1.839 1.00 85.69 223 LEU A C 1
ATOM 1731 O O . LEU A 1 223 ? -3.830 4.216 -1.090 1.00 85.69 223 LEU A O 1
ATOM 1735 N N . ILE A 1 224 ? -4.532 5.937 -2.397 1.00 88.12 224 ILE A N 1
ATOM 1736 C CA . ILE A 1 224 ? -5.951 5.625 -2.486 1.00 88.12 224 ILE A CA 1
ATOM 1737 C C . ILE A 1 224 ? -6.273 5.670 -3.977 1.00 88.12 224 ILE A C 1
ATOM 1739 O O . ILE A 1 224 ? -6.117 6.733 -4.585 1.00 88.12 224 ILE A O 1
ATOM 1743 N N . ASP A 1 225 ? -6.657 4.542 -4.557 1.00 85.19 225 ASP A N 1
ATOM 1744 C CA . ASP A 1 225 ? -7.104 4.437 -5.946 1.00 85.19 225 ASP A CA 1
ATOM 1745 C C . ASP A 1 225 ? -8.263 3.444 -6.085 1.00 85.19 225 ASP A C 1
ATOM 1747 O O . ASP A 1 225 ? -8.881 3.107 -5.082 1.00 85.19 225 ASP A O 1
ATOM 1751 N N . GLU A 1 226 ? -8.589 3.010 -7.306 1.00 83.94 226 GLU A N 1
ATOM 1752 C CA . GLU A 1 226 ? -9.747 2.143 -7.595 1.00 83.94 226 GLU A CA 1
ATOM 1753 C C . GLU A 1 226 ? -9.705 0.798 -6.843 1.00 83.94 226 GLU A C 1
ATOM 1755 O O . GLU A 1 226 ? -10.754 0.238 -6.542 1.00 83.94 226 GLU A O 1
ATOM 1760 N N . ASP A 1 227 ? -8.512 0.317 -6.472 1.00 83.19 227 ASP A N 1
ATOM 1761 C CA . ASP A 1 227 ? -8.312 -0.921 -5.703 1.00 83.19 227 ASP A CA 1
ATOM 1762 C C . ASP A 1 227 ? -8.330 -0.713 -4.167 1.00 83.19 227 ASP A C 1
ATOM 1764 O O . ASP A 1 227 ? -8.102 -1.662 -3.405 1.00 83.19 227 ASP A O 1
ATOM 1768 N N . GLY A 1 228 ? -8.566 0.519 -3.696 1.00 88.81 228 GLY A N 1
ATOM 1769 C CA . GLY A 1 228 ? -8.545 0.899 -2.280 1.00 88.81 228 GLY A CA 1
ATOM 1770 C C . GLY A 1 228 ? -7.198 1.463 -1.816 1.00 88.81 228 GLY A C 1
ATOM 1771 O O . GLY A 1 228 ? -6.520 2.197 -2.542 1.00 88.81 228 GLY A O 1
ATOM 1772 N N . ILE A 1 229 ? -6.821 1.176 -0.568 1.00 91.38 229 ILE A N 1
ATOM 1773 C CA . ILE A 1 229 ? -5.564 1.627 0.029 1.00 91.38 229 ILE A CA 1
ATOM 1774 C C . ILE A 1 229 ? -4.435 0.650 -0.288 1.00 91.38 229 ILE A C 1
ATOM 1776 O O . ILE A 1 229 ? -4.503 -0.550 -0.026 1.00 91.38 229 ILE A O 1
ATOM 1780 N N . SER A 1 230 ? -3.313 1.195 -0.756 1.00 88.31 230 SER A N 1
ATOM 1781 C CA . SER A 1 230 ? -2.063 0.443 -0.879 1.00 88.31 230 SER A CA 1
ATOM 1782 C C . SER A 1 230 ? -0.919 1.194 -0.218 1.00 88.31 230 SER A C 1
ATOM 1784 O O . SER A 1 230 ? -0.603 2.316 -0.617 1.00 88.31 230 SER A O 1
ATOM 1786 N N . VAL A 1 231 ? -0.272 0.569 0.760 1.00 87.75 231 VAL A N 1
ATOM 1787 C CA . VAL A 1 231 ? 0.949 1.065 1.395 1.00 87.75 231 VAL A CA 1
ATOM 1788 C C . VAL A 1 231 ? 2.140 0.496 0.641 1.00 87.75 231 VAL A C 1
ATOM 1790 O O . VAL A 1 231 ? 2.198 -0.704 0.385 1.00 87.75 231 VAL A O 1
ATOM 1793 N N . LEU A 1 232 ? 3.114 1.330 0.287 1.00 74.88 232 LEU A N 1
ATOM 1794 C CA . LEU A 1 232 ? 4.337 0.813 -0.309 1.00 74.88 232 LEU A CA 1
ATOM 1795 C C . LEU A 1 232 ? 5.360 0.457 0.773 1.00 74.88 232 LEU A C 1
ATOM 1797 O O . LEU A 1 232 ? 5.848 1.360 1.467 1.00 74.88 232 LEU A O 1
ATOM 1801 N N . PRO A 1 233 ? 5.757 -0.823 0.899 1.00 65.62 233 PRO A N 1
ATOM 1802 C CA . PRO A 1 233 ? 6.911 -1.201 1.699 1.00 65.62 233 PRO A CA 1
ATOM 1803 C C . PRO A 1 233 ? 8.159 -0.675 0.988 1.00 65.62 233 PRO A C 1
ATOM 1805 O O . PRO A 1 233 ? 8.729 -1.294 0.098 1.00 65.62 233 PRO A O 1
ATOM 1808 N N . ILE A 1 234 ? 8.558 0.531 1.367 1.00 59.94 234 ILE A N 1
ATOM 1809 C CA . ILE A 1 234 ? 9.649 1.284 0.750 1.00 59.94 234 ILE A CA 1
ATOM 1810 C C . ILE A 1 234 ? 10.979 0.516 0.724 1.00 59.94 234 ILE A C 1
ATOM 1812 O O . ILE A 1 234 ? 11.819 0.769 -0.132 1.00 59.94 234 ILE A O 1
ATOM 1816 N N . THR A 1 235 ? 11.181 -0.414 1.649 1.00 54.59 235 THR A N 1
ATOM 1817 C CA . THR A 1 235 ? 12.376 -1.243 1.720 1.00 54.59 235 THR A CA 1
ATOM 1818 C C . THR A 1 235 ? 11.987 -2.618 2.234 1.00 54.59 235 THR A C 1
ATOM 1820 O O . THR A 1 235 ? 11.313 -2.743 3.261 1.00 54.59 235 THR A O 1
ATOM 1823 N N . SER A 1 236 ? 12.476 -3.678 1.584 1.00 51.78 236 SER A N 1
ATOM 1824 C CA . SER A 1 236 ? 12.708 -4.894 2.355 1.00 51.78 236 SER A CA 1
ATOM 1825 C C . SER A 1 236 ? 13.706 -4.492 3.447 1.00 51.78 236 SER A C 1
ATOM 1827 O O . SER A 1 236 ? 14.759 -3.922 3.168 1.00 51.78 236 SER A O 1
ATOM 1829 N N . LEU A 1 237 ? 13.375 -4.705 4.722 1.00 50.06 237 LEU A N 1
ATOM 1830 C CA . LEU A 1 237 ? 14.231 -4.313 5.859 1.00 50.06 237 LEU A CA 1
ATOM 1831 C C . LEU A 1 237 ? 15.608 -5.024 5.859 1.00 50.06 237 LEU A C 1
ATOM 1833 O O . LEU A 1 237 ? 16.356 -4.944 6.832 1.00 50.06 237 LEU A O 1
ATOM 1837 N N . LYS A 1 238 ? 15.934 -5.783 4.806 1.00 55.56 238 LYS A N 1
ATOM 1838 C CA . LYS A 1 238 ? 17.088 -6.664 4.695 1.00 55.56 238 LYS A CA 1
ATOM 1839 C C . LYS A 1 238 ? 17.692 -6.535 3.293 1.00 55.56 238 LYS A C 1
ATOM 1841 O O . LYS A 1 238 ? 17.084 -6.975 2.328 1.00 55.56 238 LYS A O 1
ATOM 1846 N N . LEU A 1 239 ? 18.942 -6.070 3.205 1.00 62.50 239 LEU A N 1
ATOM 1847 C CA . LEU A 1 239 ? 19.817 -6.201 2.023 1.00 62.50 239 LEU A CA 1
ATOM 1848 C C . LEU A 1 239 ? 20.265 -7.667 1.818 1.00 62.50 239 LEU A C 1
ATOM 1850 O O . LEU A 1 239 ? 21.449 -7.989 1.782 1.00 62.50 239 LEU A O 1
ATOM 1854 N N . LYS A 1 240 ? 19.307 -8.593 1.781 1.00 64.06 240 LYS A N 1
ATOM 1855 C CA . LYS A 1 240 ? 19.529 -10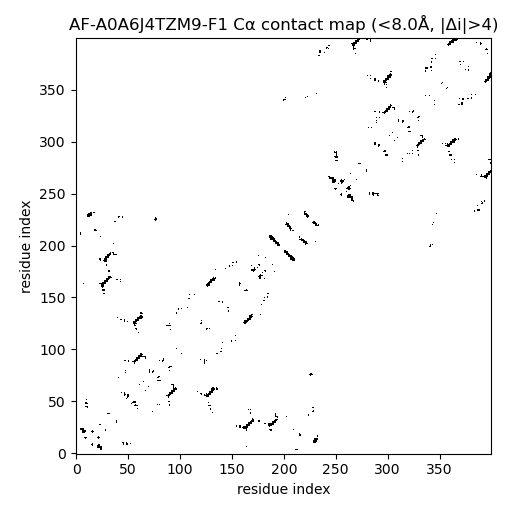.023 1.553 1.00 64.06 240 LYS A CA 1
ATOM 1856 C C . LYS A 1 240 ? 18.639 -10.464 0.402 1.00 64.06 240 LYS A C 1
ATOM 1858 O O . LYS A 1 240 ? 17.613 -11.096 0.632 1.00 64.06 240 LYS A O 1
ATOM 1863 N N . HIS A 1 241 ? 19.010 -10.069 -0.807 1.00 69.50 241 HIS A N 1
ATOM 1864 C CA . HIS A 1 241 ? 18.444 -10.622 -2.030 1.00 69.50 241 HIS A CA 1
ATOM 1865 C C . HIS A 1 241 ? 19.458 -11.587 -2.645 1.00 69.50 241 HIS A C 1
ATOM 1867 O O . HIS A 1 241 ? 20.668 -11.354 -2.576 1.00 69.50 241 HIS A O 1
ATOM 1873 N N . ASP A 1 242 ? 18.964 -12.678 -3.219 1.00 73.69 242 ASP A N 1
ATOM 1874 C CA . ASP A 1 242 ? 19.806 -13.581 -3.991 1.00 73.69 242 ASP A CA 1
ATOM 1875 C C . ASP A 1 242 ? 20.250 -12.874 -5.276 1.00 73.69 242 ASP A C 1
ATOM 1877 O O . ASP A 1 242 ? 19.493 -12.118 -5.887 1.00 73.69 242 ASP A O 1
ATOM 1881 N N . VAL A 1 243 ? 21.499 -13.086 -5.681 1.00 80.06 243 VAL A N 1
ATOM 1882 C CA . VAL A 1 243 ? 22.044 -12.529 -6.925 1.00 80.06 243 VAL A CA 1
ATOM 1883 C C . VAL A 1 243 ? 22.181 -13.631 -7.963 1.00 80.06 243 VAL A C 1
ATOM 1885 O O . VAL A 1 243 ? 22.626 -14.737 -7.652 1.00 80.06 243 VAL A O 1
ATOM 1888 N N . SER A 1 244 ? 21.827 -13.326 -9.209 1.00 83.69 244 SER A N 1
ATOM 1889 C CA . SER A 1 244 ? 22.007 -14.253 -10.322 1.00 83.69 244 SER A CA 1
ATOM 1890 C C . SER A 1 244 ? 23.377 -14.078 -10.978 1.00 83.69 244 SER A C 1
ATOM 1892 O O . SER A 1 244 ? 23.843 -12.964 -11.216 1.00 83.69 244 SER A O 1
ATOM 1894 N N . SER A 1 245 ? 24.020 -15.197 -11.314 1.00 88.12 245 SER A N 1
ATOM 1895 C CA . SER A 1 245 ? 25.193 -15.234 -12.198 1.00 88.12 245 SER A CA 1
ATOM 1896 C C . SER A 1 245 ? 24.812 -15.357 -13.680 1.00 88.12 245 SER A C 1
ATOM 1898 O O . SER A 1 245 ? 25.691 -15.349 -14.546 1.00 88.12 245 SER A O 1
ATOM 1900 N N . GLU A 1 246 ? 23.511 -15.457 -13.980 1.00 92.12 246 GLU A N 1
ATOM 1901 C CA . GLU A 1 246 ? 22.969 -15.455 -15.336 1.00 92.12 246 GLU A CA 1
ATOM 1902 C C . GLU A 1 246 ? 23.251 -14.114 -16.021 1.00 92.12 246 GLU A C 1
ATOM 1904 O O . GLU A 1 246 ? 23.314 -13.050 -15.394 1.00 92.12 246 GLU A O 1
ATOM 1909 N N . ARG A 1 247 ? 23.437 -14.176 -17.337 1.00 92.94 247 ARG A N 1
ATOM 1910 C CA . ARG A 1 247 ? 23.856 -13.051 -18.162 1.00 92.94 247 ARG A CA 1
ATOM 1911 C C . ARG A 1 247 ? 22.792 -12.734 -19.209 1.00 92.94 247 ARG A C 1
ATOM 1913 O O . ARG A 1 247 ? 22.242 -13.651 -19.813 1.00 92.94 247 ARG A O 1
ATOM 1920 N N . VAL A 1 248 ? 22.529 -11.450 -19.439 1.00 94.12 248 VAL A N 1
ATOM 1921 C CA . VAL A 1 248 ? 21.568 -10.952 -20.431 1.00 94.12 248 VAL A CA 1
ATOM 1922 C C . VAL A 1 248 ? 22.258 -10.019 -21.423 1.00 94.12 248 VAL A C 1
ATOM 1924 O O . VAL A 1 248 ? 23.062 -9.168 -21.047 1.00 94.12 248 VAL A O 1
ATOM 1927 N N . SER A 1 249 ? 21.937 -10.172 -22.708 1.00 95.56 249 SER A N 1
ATOM 1928 C CA . SER A 1 249 ? 22.513 -9.333 -23.764 1.00 95.56 249 SER A CA 1
ATOM 1929 C C . SER A 1 249 ? 22.078 -7.875 -23.612 1.00 95.56 249 SER A C 1
ATOM 1931 O O . SER A 1 249 ? 20.903 -7.595 -23.360 1.00 95.56 249 SER A O 1
ATOM 1933 N N . SER A 1 250 ? 23.013 -6.950 -23.841 1.00 95.62 250 SER A N 1
ATOM 1934 C CA . SER A 1 250 ? 22.739 -5.513 -23.970 1.00 95.62 250 SER A CA 1
ATOM 1935 C C . SER A 1 250 ? 21.978 -5.153 -25.252 1.00 95.62 250 SER A C 1
ATOM 1937 O O . SER A 1 250 ? 21.516 -4.025 -25.397 1.00 95.62 250 SER A O 1
ATOM 1939 N N . GLY A 1 251 ? 21.873 -6.089 -26.201 1.00 94.81 251 GLY A N 1
ATOM 1940 C CA . GLY A 1 251 ? 21.377 -5.854 -27.556 1.00 94.81 251 GLY A CA 1
ATOM 1941 C C . GLY A 1 251 ? 22.423 -5.307 -28.524 1.00 94.81 251 GLY A C 1
ATOM 1942 O O . GLY A 1 251 ? 22.158 -5.250 -29.724 1.00 94.81 251 GLY A O 1
ATOM 1943 N N . VAL A 1 252 ? 23.620 -4.967 -28.035 1.00 95.75 252 VAL A N 1
ATOM 1944 C CA . VAL A 1 252 ? 24.738 -4.473 -28.842 1.00 95.75 252 VAL A CA 1
ATOM 1945 C C . VAL A 1 252 ? 25.900 -5.475 -28.757 1.00 95.75 252 VAL A C 1
ATOM 1947 O O . VAL A 1 252 ? 26.609 -5.508 -27.751 1.00 95.75 252 VAL A O 1
ATOM 1950 N N . PRO A 1 253 ? 26.159 -6.284 -29.805 1.00 94.25 253 PRO A N 1
ATOM 1951 C CA . PRO A 1 253 ? 27.152 -7.364 -29.743 1.00 94.25 253 PRO A CA 1
ATOM 1952 C C . PRO A 1 253 ? 28.576 -6.913 -29.388 1.00 94.25 253 PRO A C 1
ATOM 1954 O O . PRO A 1 253 ? 29.308 -7.619 -28.696 1.00 94.25 253 PRO A O 1
ATOM 1957 N N . SER A 1 254 ? 28.987 -5.729 -29.850 1.00 95.25 254 SER A N 1
ATOM 1958 C CA . SER A 1 254 ? 30.297 -5.159 -29.516 1.00 95.25 254 SER A CA 1
ATOM 1959 C C . SER A 1 254 ? 30.403 -4.776 -28.039 1.00 95.25 254 SER A C 1
ATOM 1961 O O . SER A 1 254 ? 31.457 -4.985 -27.442 1.00 95.25 254 SER A O 1
ATOM 1963 N N . LEU A 1 255 ? 29.316 -4.282 -27.439 1.00 95.56 255 LEU A N 1
ATOM 1964 C CA . LEU A 1 255 ? 29.251 -3.980 -26.012 1.00 95.56 255 LEU A CA 1
ATOM 1965 C C . LEU A 1 255 ? 29.249 -5.267 -25.182 1.00 95.56 255 LEU A C 1
ATOM 1967 O O . LEU A 1 255 ? 30.011 -5.375 -24.225 1.00 95.56 255 LEU A O 1
ATOM 1971 N N . ASP A 1 256 ? 28.486 -6.282 -25.594 1.00 95.50 256 ASP A N 1
ATOM 1972 C CA . ASP A 1 256 ? 28.499 -7.593 -24.934 1.00 95.50 256 ASP A CA 1
ATOM 1973 C C . ASP A 1 256 ? 29.907 -8.204 -24.937 1.00 95.50 256 ASP A C 1
ATOM 1975 O O . ASP A 1 256 ? 30.336 -8.761 -23.929 1.00 95.50 256 ASP A O 1
ATOM 1979 N N . LYS A 1 257 ? 30.670 -8.039 -26.028 1.00 94.75 257 LYS A N 1
ATOM 1980 C CA . LYS A 1 257 ? 32.076 -8.466 -26.121 1.00 94.75 257 LYS A CA 1
ATOM 1981 C C . LYS A 1 257 ? 32.984 -7.755 -25.116 1.00 94.75 257 LYS A C 1
ATOM 1983 O O . LYS A 1 257 ? 33.872 -8.400 -24.562 1.00 94.75 257 LYS A O 1
ATOM 1988 N N . MET A 1 258 ? 32.764 -6.463 -24.866 1.00 95.19 258 MET A N 1
ATOM 1989 C CA . MET A 1 258 ? 33.487 -5.721 -23.821 1.00 95.19 258 MET A CA 1
ATOM 1990 C C . MET A 1 258 ? 33.158 -6.253 -22.419 1.00 95.19 258 MET A C 1
ATOM 1992 O O . MET A 1 258 ? 33.998 -6.194 -21.527 1.00 95.19 258 MET A O 1
ATOM 1996 N N . LEU A 1 259 ? 31.966 -6.825 -22.245 1.00 92.69 259 LEU A N 1
ATOM 1997 C CA . LEU A 1 259 ? 31.472 -7.436 -21.012 1.00 92.69 259 LEU A CA 1
ATOM 1998 C C . LEU A 1 259 ? 31.673 -8.961 -21.029 1.00 92.69 259 LEU A C 1
ATOM 2000 O O . LEU A 1 259 ? 30.736 -9.738 -20.838 1.00 92.69 259 LEU A O 1
ATOM 2004 N N . GLU A 1 260 ? 32.906 -9.390 -21.317 1.00 88.94 260 GLU A N 1
ATOM 2005 C CA . GLU A 1 260 ? 33.318 -10.806 -21.364 1.00 88.94 260 GLU A CA 1
ATOM 2006 C C . GLU A 1 260 ? 32.514 -11.672 -22.356 1.00 88.94 260 GLU A C 1
ATOM 2008 O O . GLU A 1 260 ? 32.353 -12.875 -22.148 1.00 88.94 260 GLU A O 1
ATOM 2013 N N . ALA A 1 261 ? 31.997 -11.064 -23.430 1.00 78.75 261 ALA A N 1
ATOM 2014 C CA . ALA A 1 261 ? 31.104 -11.689 -24.415 1.00 78.75 261 ALA A CA 1
ATOM 2015 C C . ALA A 1 261 ? 29.782 -12.220 -23.834 1.00 78.75 261 ALA A C 1
ATOM 2017 O O . ALA A 1 261 ? 29.164 -13.113 -24.414 1.00 78.75 261 ALA A O 1
ATOM 2018 N N . LYS A 1 262 ? 29.352 -11.683 -22.688 1.00 82.50 262 LYS A N 1
ATOM 2019 C CA . LYS A 1 262 ? 28.184 -12.179 -21.951 1.00 82.50 262 LYS A CA 1
ATOM 2020 C C . LYS A 1 262 ? 27.123 -11.109 -21.687 1.00 82.50 262 LYS A C 1
ATOM 2022 O O . LYS A 1 262 ? 25.973 -11.469 -21.470 1.00 82.50 262 LYS A O 1
ATOM 2027 N N . GLY A 1 263 ? 27.468 -9.823 -21.740 1.00 93.00 263 GLY A N 1
ATOM 2028 C CA . GLY A 1 263 ? 26.525 -8.738 -21.447 1.00 93.00 263 GLY A CA 1
ATOM 2029 C C . GLY A 1 263 ? 26.353 -8.492 -19.943 1.00 93.00 263 GLY A C 1
ATOM 2030 O O . GLY A 1 263 ? 27.287 -8.672 -19.158 1.00 93.00 263 GLY A O 1
ATOM 2031 N N . PHE A 1 264 ? 25.169 -8.046 -19.529 1.00 95.00 264 PHE A N 1
ATOM 2032 C CA . PHE A 1 264 ? 24.879 -7.645 -18.149 1.00 95.00 264 PHE A CA 1
ATOM 2033 C C . PHE A 1 264 ? 24.515 -8.834 -17.258 1.00 95.00 264 PHE A C 1
ATOM 2035 O O . PHE A 1 264 ? 24.119 -9.885 -17.748 1.00 95.00 264 PHE A O 1
ATOM 2042 N N . TYR A 1 265 ? 24.620 -8.679 -15.937 1.00 94.38 265 TYR A N 1
ATOM 2043 C CA . TYR A 1 265 ? 24.048 -9.656 -15.006 1.00 94.38 265 TYR A CA 1
ATOM 2044 C C . TYR A 1 265 ? 22.525 -9.495 -14.930 1.00 94.38 265 TYR A C 1
ATOM 2046 O O . TYR A 1 265 ? 22.014 -8.372 -14.900 1.00 94.38 265 TYR A O 1
ATOM 2054 N N . LYS A 1 266 ? 21.802 -10.612 -14.872 1.00 93.06 266 LYS A N 1
ATOM 2055 C CA . LYS A 1 266 ? 20.357 -10.615 -14.626 1.00 93.06 266 LYS A CA 1
ATOM 2056 C C . LYS A 1 266 ? 20.047 -10.095 -13.222 1.00 93.06 266 LYS A C 1
ATOM 2058 O O . LYS A 1 266 ? 20.765 -10.415 -12.278 1.00 93.06 266 LYS A O 1
ATOM 2063 N N . GLY A 1 267 ? 18.999 -9.283 -13.094 1.00 91.50 267 GLY A N 1
ATOM 2064 C CA . GLY A 1 267 ? 18.635 -8.661 -11.819 1.00 91.50 267 GLY A CA 1
ATOM 2065 C C . GLY A 1 267 ? 19.623 -7.583 -11.362 1.00 91.50 267 GLY A C 1
ATOM 2066 O O . GLY A 1 267 ? 19.671 -7.257 -10.182 1.00 91.50 267 GLY A O 1
ATOM 2067 N N . SER A 1 268 ? 20.454 -7.046 -12.264 1.00 93.25 268 SER A N 1
ATOM 2068 C CA . SER A 1 268 ? 21.365 -5.934 -11.963 1.00 93.25 268 SER A CA 1
ATOM 2069 C C . SER A 1 268 ? 20.789 -4.576 -12.380 1.00 93.25 268 SER A C 1
ATOM 2071 O O . SER A 1 268 ? 19.829 -4.501 -13.151 1.00 93.25 268 SER A O 1
ATOM 2073 N N . SER A 1 269 ? 21.387 -3.496 -11.870 1.00 94.25 269 SER A N 1
ATOM 2074 C CA . SER A 1 269 ? 21.127 -2.126 -12.313 1.00 94.25 269 SER A CA 1
ATOM 2075 C C . SER A 1 269 ? 22.245 -1.624 -13.231 1.00 94.25 269 SER A C 1
ATOM 2077 O O . SER A 1 269 ? 23.431 -1.717 -12.914 1.00 94.25 269 SER A O 1
ATOM 2079 N N . ILE A 1 270 ? 21.862 -1.083 -14.386 1.00 96.94 270 ILE A N 1
ATOM 2080 C CA . ILE A 1 270 ? 22.759 -0.540 -15.404 1.00 96.94 270 ILE A CA 1
ATOM 2081 C C . ILE A 1 270 ? 22.470 0.952 -15.543 1.00 96.94 270 ILE A C 1
ATOM 2083 O O . ILE A 1 270 ? 21.317 1.347 -15.695 1.00 96.94 270 ILE A O 1
ATOM 2087 N N . LEU A 1 271 ? 23.511 1.784 -15.526 1.00 96.81 271 LEU A N 1
ATOM 2088 C CA . LEU A 1 271 ? 23.405 3.219 -15.786 1.00 96.81 271 LEU A CA 1
ATOM 2089 C C . LEU A 1 271 ? 24.128 3.568 -17.088 1.00 96.81 271 LEU A C 1
ATOM 2091 O O . LEU A 1 271 ? 25.332 3.352 -17.214 1.00 96.81 271 LEU A O 1
ATOM 2095 N N . VAL A 1 272 ? 23.393 4.150 -18.031 1.00 97.00 272 VAL A N 1
ATOM 2096 C CA . VAL A 1 272 ? 23.914 4.711 -19.277 1.00 97.00 272 VAL A CA 1
ATOM 2097 C C . VAL A 1 272 ? 23.937 6.229 -19.142 1.00 97.00 272 VAL A C 1
ATOM 2099 O O . VAL A 1 272 ? 22.897 6.880 -19.216 1.00 97.00 272 VAL A O 1
ATOM 2102 N N . SER A 1 273 ? 25.120 6.803 -18.942 1.00 96.25 273 SER A N 1
ATOM 2103 C CA . SER A 1 273 ? 25.296 8.248 -18.776 1.00 96.25 273 SER A CA 1
ATOM 2104 C C . SER A 1 273 ? 26.017 8.885 -19.963 1.00 96.25 273 SER A C 1
ATOM 2106 O O . SER A 1 273 ? 26.858 8.267 -20.618 1.00 96.25 273 SER A O 1
ATOM 2108 N N . GLY A 1 274 ? 25.687 10.142 -20.257 1.00 94.38 274 GLY A N 1
ATOM 2109 C CA . GLY A 1 274 ? 26.350 10.911 -21.311 1.00 94.38 274 GLY A CA 1
ATOM 2110 C C . GLY A 1 274 ? 25.620 12.205 -21.655 1.00 94.38 274 GLY A C 1
ATOM 2111 O O . GLY A 1 274 ? 24.487 12.427 -21.239 1.00 94.38 274 GLY A O 1
ATOM 2112 N N . THR A 1 275 ? 26.242 13.072 -22.451 1.00 92.88 275 THR A N 1
ATOM 2113 C CA . THR A 1 275 ? 25.608 14.321 -22.902 1.00 92.88 275 THR A CA 1
ATOM 2114 C C . THR A 1 275 ? 24.411 14.058 -23.830 1.00 92.88 275 THR A C 1
ATOM 2116 O O . THR A 1 275 ? 24.167 12.935 -24.283 1.00 92.88 275 THR A O 1
ATOM 2119 N N . ALA A 1 276 ? 23.588 15.077 -24.082 1.00 90.88 276 ALA A N 1
ATOM 2120 C CA . ALA A 1 276 ? 22.492 14.962 -25.043 1.00 90.88 276 ALA A CA 1
ATOM 2121 C C . ALA A 1 276 ? 23.026 14.564 -26.434 1.00 90.88 276 ALA A C 1
ATOM 2123 O O . ALA A 1 276 ? 24.081 15.033 -26.859 1.00 90.88 276 ALA A O 1
ATOM 2124 N N . GLY A 1 277 ? 22.311 13.676 -27.128 1.00 90.12 277 GLY A N 1
ATOM 2125 C CA . GLY A 1 277 ? 22.689 13.212 -28.468 1.00 90.12 277 GLY A CA 1
ATOM 2126 C C . GLY A 1 277 ? 23.730 12.084 -28.531 1.00 90.12 277 GLY A C 1
ATOM 2127 O O . GLY A 1 277 ? 24.011 11.605 -29.623 1.00 90.12 277 GLY A O 1
ATOM 2128 N N . THR A 1 278 ? 24.263 11.587 -27.407 1.00 94.56 278 THR A N 1
ATOM 2129 C CA . THR A 1 278 ? 25.246 10.475 -27.410 1.00 94.56 278 THR A CA 1
ATOM 2130 C C . THR A 1 278 ? 24.649 9.086 -27.676 1.00 94.56 278 THR A C 1
ATOM 2132 O O . THR A 1 278 ? 25.390 8.109 -27.738 1.00 94.56 278 THR A O 1
ATOM 2135 N N . GLY A 1 279 ? 23.325 8.975 -27.836 1.00 94.12 279 GLY A N 1
ATOM 2136 C CA . GLY A 1 279 ? 22.645 7.713 -28.159 1.00 94.12 279 GLY A CA 1
ATOM 2137 C C . GLY A 1 279 ? 22.149 6.901 -26.957 1.00 94.12 279 GLY A C 1
ATOM 2138 O O . GLY A 1 279 ? 21.923 5.702 -27.098 1.00 94.12 279 GLY A O 1
ATOM 2139 N N . LYS A 1 280 ? 21.953 7.527 -25.787 1.00 96.62 280 LYS A N 1
ATOM 2140 C CA . LYS A 1 280 ? 21.457 6.854 -24.567 1.00 96.62 280 LYS A CA 1
ATOM 2141 C C . LYS A 1 280 ? 20.121 6.130 -24.784 1.00 96.62 280 LYS A C 1
ATOM 2143 O O . LYS A 1 280 ? 20.042 4.928 -24.555 1.00 96.62 280 LYS A O 1
ATOM 2148 N N . THR A 1 281 ? 19.121 6.840 -25.307 1.00 96.38 281 THR A N 1
ATOM 2149 C CA . THR A 1 281 ? 17.802 6.297 -25.686 1.00 96.38 281 THR A CA 1
ATOM 2150 C C . THR A 1 281 ? 17.932 5.169 -26.706 1.00 96.38 281 THR A C 1
ATOM 2152 O O . THR A 1 281 ? 17.265 4.147 -26.590 1.00 96.38 281 THR A O 1
ATOM 2155 N N . SER A 1 282 ? 18.849 5.291 -27.673 1.00 96.44 282 SER A N 1
ATOM 2156 C CA . SER A 1 282 ? 19.103 4.217 -28.637 1.00 96.44 282 SER A CA 1
ATOM 2157 C C . SER A 1 282 ? 19.623 2.957 -27.945 1.00 96.44 282 SER A C 1
ATOM 2159 O O . SER A 1 282 ? 19.119 1.870 -28.211 1.00 96.44 282 SER A O 1
ATOM 2161 N N . LEU A 1 283 ? 20.592 3.077 -27.029 1.00 96.94 283 LEU A N 1
ATOM 2162 C CA . LEU A 1 283 ? 21.108 1.931 -26.272 1.00 96.94 283 LEU A CA 1
ATOM 2163 C C . LEU A 1 283 ? 20.021 1.295 -25.388 1.00 96.94 283 LEU A C 1
ATOM 2165 O O . LEU A 1 283 ? 19.913 0.070 -25.332 1.00 96.94 283 LEU A O 1
ATOM 2169 N N . ALA A 1 284 ? 19.181 2.119 -24.765 1.00 97.62 284 ALA A N 1
ATOM 2170 C CA . ALA A 1 284 ? 18.041 1.666 -23.979 1.00 97.62 284 ALA A CA 1
ATOM 2171 C C . ALA A 1 284 ? 17.015 0.888 -24.823 1.00 97.62 284 ALA A C 1
ATOM 2173 O O . ALA A 1 284 ? 16.554 -0.186 -24.427 1.00 97.62 284 ALA A O 1
ATOM 2174 N N . ALA A 1 285 ? 16.730 1.360 -26.037 1.00 97.56 285 ALA A N 1
ATOM 2175 C CA . ALA A 1 285 ? 15.893 0.653 -26.997 1.00 97.56 285 ALA A CA 1
ATOM 2176 C C . ALA A 1 285 ? 16.522 -0.662 -27.495 1.00 97.56 285 ALA A C 1
ATOM 2178 O O . ALA A 1 285 ? 15.808 -1.657 -27.612 1.00 97.56 285 ALA A O 1
ATOM 2179 N N . TYR A 1 286 ? 17.842 -0.717 -27.727 1.00 97.75 286 TYR A N 1
ATOM 2180 C CA . TYR A 1 286 ? 18.542 -1.970 -28.061 1.00 97.75 286 TYR A CA 1
ATOM 2181 C C . TYR A 1 286 ? 18.388 -3.014 -26.956 1.00 97.75 286 TYR A C 1
ATOM 2183 O O . TYR A 1 286 ? 18.098 -4.178 -27.246 1.00 97.75 286 TYR A O 1
ATOM 2191 N N . PHE A 1 287 ? 18.514 -2.596 -25.699 1.00 98.25 287 PHE A N 1
ATOM 2192 C CA . PHE A 1 287 ? 18.318 -3.472 -24.552 1.00 98.25 287 PHE A CA 1
ATOM 2193 C C . PHE A 1 287 ? 16.871 -3.986 -24.449 1.00 98.25 287 PHE A C 1
ATOM 2195 O O . PHE A 1 287 ? 16.650 -5.193 -24.282 1.00 98.25 287 PHE A O 1
ATOM 2202 N N . ALA A 1 288 ? 15.879 -3.108 -24.633 1.00 98.12 288 ALA A N 1
ATOM 2203 C CA . ALA A 1 288 ? 14.468 -3.494 -24.668 1.00 98.12 288 ALA A CA 1
ATOM 2204 C C . ALA A 1 288 ? 14.169 -4.473 -25.819 1.00 98.12 288 ALA A C 1
ATOM 2206 O O . ALA A 1 288 ? 13.571 -5.531 -25.609 1.00 98.12 288 ALA A O 1
ATOM 2207 N N . HIS A 1 289 ? 14.653 -4.173 -27.027 1.00 97.81 289 HIS A N 1
ATOM 2208 C CA . HIS A 1 289 ? 14.487 -5.012 -28.214 1.00 97.81 289 HIS A CA 1
ATOM 2209 C C . HIS A 1 289 ? 15.120 -6.398 -28.040 1.00 97.81 289 HIS A C 1
ATOM 2211 O O . HIS A 1 289 ? 14.504 -7.409 -28.384 1.00 97.81 289 HIS A O 1
ATOM 2217 N N . ALA A 1 290 ? 16.335 -6.469 -27.488 1.00 97.25 290 ALA A N 1
ATOM 2218 C CA . ALA A 1 290 ? 17.018 -7.732 -27.226 1.00 97.25 290 ALA A CA 1
ATOM 2219 C C . ALA A 1 290 ? 16.287 -8.582 -26.183 1.00 97.25 290 ALA A C 1
ATOM 2221 O O . ALA A 1 290 ? 16.252 -9.805 -26.313 1.00 97.25 290 ALA A O 1
ATOM 2222 N N . THR A 1 291 ? 15.682 -7.943 -25.180 1.00 97.69 291 THR A N 1
ATOM 2223 C CA . THR A 1 291 ? 14.830 -8.612 -24.188 1.00 97.69 291 THR A CA 1
ATOM 2224 C C . THR A 1 291 ? 13.590 -9.213 -24.835 1.00 97.69 291 THR A C 1
ATOM 2226 O O . THR A 1 291 ? 13.352 -10.415 -24.716 1.00 97.69 291 THR A O 1
ATOM 2229 N N . CYS A 1 292 ? 12.874 -8.433 -25.639 1.00 97.88 292 CYS A N 1
ATOM 2230 C CA . CYS A 1 292 ? 11.672 -8.912 -26.316 1.00 97.88 292 CYS A CA 1
ATOM 2231 C C . CYS A 1 292 ? 11.973 -10.022 -27.340 1.00 97.88 292 CYS A C 1
ATOM 2233 O O . CYS A 1 292 ? 11.214 -10.981 -27.456 1.00 97.88 292 CYS A O 1
ATOM 2235 N N . LYS A 1 293 ? 13.132 -9.982 -28.018 1.00 96.38 293 LYS A N 1
ATOM 2236 C CA . LYS A 1 293 ? 13.587 -11.073 -28.903 1.00 96.38 293 LYS A CA 1
ATOM 2237 C C . LYS A 1 293 ? 13.778 -12.413 -28.192 1.00 96.38 293 LYS A C 1
ATOM 2239 O O . LYS A 1 293 ? 13.655 -13.456 -28.832 1.00 96.38 293 LYS A O 1
ATOM 2244 N N . ARG A 1 294 ? 14.040 -12.409 -26.882 1.00 95.25 294 ARG A N 1
ATOM 2245 C CA . ARG A 1 294 ? 14.086 -13.625 -26.051 1.00 95.25 294 ARG A CA 1
ATOM 2246 C C . ARG A 1 294 ? 12.700 -14.083 -25.587 1.00 95.25 294 ARG A C 1
ATOM 2248 O O . ARG A 1 294 ? 12.614 -15.031 -24.816 1.00 95.25 294 ARG A O 1
ATOM 2255 N N . LYS A 1 295 ? 11.624 -13.448 -26.073 1.00 96.56 295 LYS A N 1
ATOM 2256 C CA . LYS A 1 295 ? 10.239 -13.631 -25.608 1.00 96.56 295 LYS A CA 1
ATOM 2257 C C . LYS A 1 295 ? 10.069 -13.302 -24.124 1.00 96.56 295 LYS A C 1
ATOM 2259 O O . LYS A 1 295 ? 9.206 -13.852 -23.443 1.00 96.56 295 LYS A O 1
ATOM 2264 N N . GLU A 1 296 ? 10.904 -12.400 -23.626 1.00 97.81 296 GLU A N 1
ATOM 2265 C CA . GLU A 1 296 ? 10.812 -11.863 -22.278 1.00 97.81 296 GLU A CA 1
ATOM 2266 C C . GLU A 1 296 ? 10.120 -10.502 -22.319 1.00 97.81 296 GLU A C 1
ATOM 2268 O O . GLU A 1 296 ? 10.260 -9.739 -23.274 1.00 97.81 296 GLU A O 1
ATOM 2273 N N . ARG A 1 297 ? 9.366 -10.191 -21.266 1.00 98.44 297 ARG A N 1
ATOM 2274 C CA . ARG A 1 297 ? 8.621 -8.937 -21.160 1.00 98.44 297 ARG A CA 1
ATOM 2275 C C . ARG A 1 297 ? 9.523 -7.779 -20.728 1.00 98.44 297 ARG A C 1
ATOM 2277 O O . ARG A 1 297 ? 10.311 -7.932 -19.794 1.00 98.44 297 ARG A O 1
ATOM 2284 N N . CYS A 1 298 ? 9.373 -6.616 -21.351 1.00 98.44 298 CYS A N 1
ATOM 2285 C CA . CYS A 1 298 ? 10.087 -5.386 -21.027 1.00 98.44 298 CYS A CA 1
ATOM 2286 C C . CYS A 1 298 ? 9.117 -4.213 -20.800 1.00 98.44 298 CYS A C 1
ATOM 2288 O O . CYS A 1 298 ? 8.237 -3.969 -21.625 1.00 98.44 298 CYS A O 1
ATOM 2290 N N . LEU A 1 299 ? 9.280 -3.490 -19.685 1.00 98.31 299 LEU A N 1
ATOM 2291 C CA . LEU A 1 299 ? 8.602 -2.208 -19.454 1.00 98.31 299 LEU A CA 1
ATOM 2292 C C . LEU A 1 299 ? 9.532 -1.050 -19.801 1.00 98.31 299 LEU A C 1
ATOM 2294 O O . LEU A 1 299 ? 10.666 -1.008 -19.327 1.00 98.31 299 LEU A O 1
ATOM 2298 N N . TYR A 1 300 ? 9.035 -0.079 -20.561 1.00 98.25 300 TYR A N 1
ATOM 2299 C CA . TYR A 1 300 ? 9.792 1.111 -20.941 1.00 98.25 300 TYR A CA 1
ATOM 2300 C C . TYR A 1 300 ? 9.123 2.375 -20.398 1.00 98.25 300 TYR A C 1
ATOM 2302 O O . TYR A 1 300 ? 8.099 2.817 -20.917 1.00 98.25 300 TYR A O 1
ATOM 2310 N N . PHE A 1 301 ? 9.718 2.986 -19.376 1.00 96.25 301 PHE A N 1
ATOM 2311 C CA . PHE A 1 301 ? 9.291 4.269 -18.821 1.00 96.25 301 PHE A CA 1
ATOM 2312 C C . PHE A 1 301 ? 9.970 5.413 -19.574 1.00 96.25 301 PHE A C 1
ATOM 2314 O O . PHE A 1 301 ? 11.175 5.627 -19.438 1.00 96.25 301 PHE A O 1
ATOM 2321 N N . ALA A 1 302 ? 9.186 6.138 -20.370 1.00 94.94 302 ALA A N 1
ATOM 2322 C CA . ALA A 1 302 ? 9.641 7.278 -21.154 1.00 94.94 302 ALA A CA 1
ATOM 2323 C C . ALA A 1 302 ? 9.207 8.591 -20.482 1.00 94.94 302 ALA A C 1
ATOM 2325 O O . ALA A 1 302 ? 8.013 8.884 -20.378 1.00 94.94 302 ALA A O 1
ATOM 2326 N N . PHE A 1 303 ? 10.184 9.380 -20.032 1.00 92.19 303 PHE A N 1
ATOM 2327 C CA . PHE A 1 303 ? 9.969 10.646 -19.320 1.00 92.19 303 PHE A CA 1
ATOM 2328 C C . PHE A 1 303 ? 10.260 11.887 -20.173 1.00 92.19 303 PHE A C 1
ATOM 2330 O O . PHE A 1 303 ? 10.081 13.009 -19.696 1.00 92.19 303 PHE A O 1
ATOM 2337 N N . GLU A 1 304 ? 10.734 11.711 -21.408 1.00 89.75 304 GLU A N 1
ATOM 2338 C CA . GLU A 1 304 ? 11.098 12.807 -22.317 1.00 89.75 304 GLU A CA 1
ATOM 2339 C C . GLU A 1 304 ? 10.337 12.730 -23.645 1.00 89.75 304 GLU A C 1
ATOM 2341 O O . GLU A 1 304 ? 9.617 13.661 -24.007 1.00 89.75 304 GLU A O 1
ATOM 2346 N N . GLU A 1 305 ? 10.447 11.603 -24.352 1.00 92.38 305 GLU A N 1
ATOM 2347 C CA . GLU A 1 305 ? 9.832 11.398 -25.665 1.00 92.38 305 GLU A CA 1
ATOM 2348 C C . GLU A 1 305 ? 8.549 10.555 -25.581 1.00 92.38 305 GLU A C 1
ATOM 2350 O O . GLU A 1 305 ? 8.402 9.676 -24.732 1.00 92.38 305 GLU A O 1
ATOM 2355 N N . SER A 1 306 ? 7.601 10.794 -26.495 1.00 95.31 306 SER A N 1
ATOM 2356 C CA . SER A 1 306 ? 6.408 9.942 -26.604 1.00 95.31 306 SER A CA 1
ATOM 2357 C C . SER A 1 306 ? 6.761 8.549 -27.160 1.00 95.31 306 SER A C 1
ATOM 2359 O O . SER A 1 306 ? 7.702 8.436 -27.952 1.00 95.31 306 SER A O 1
ATOM 2361 N N . PRO A 1 307 ? 5.980 7.489 -26.863 1.00 96.38 307 PRO A N 1
ATOM 2362 C CA . PRO A 1 307 ? 6.268 6.140 -27.357 1.00 96.38 307 PRO A CA 1
ATOM 2363 C C . PRO A 1 307 ? 6.351 6.080 -28.886 1.00 96.38 307 PRO A C 1
ATOM 2365 O O . PRO A 1 307 ? 7.275 5.497 -29.444 1.00 96.38 307 PRO A O 1
ATOM 2368 N N . GLN A 1 308 ? 5.437 6.767 -29.578 1.00 96.69 308 GLN A N 1
ATOM 2369 C CA . GLN A 1 308 ? 5.419 6.839 -31.042 1.00 96.69 308 GLN A CA 1
ATOM 2370 C C . GLN A 1 308 ? 6.664 7.528 -31.615 1.00 96.69 308 GLN A C 1
ATOM 2372 O O . GLN A 1 308 ? 7.172 7.130 -32.665 1.00 96.69 308 GLN A O 1
ATOM 2377 N N . GLN A 1 309 ? 7.194 8.535 -30.917 1.00 96.75 309 GLN A N 1
ATOM 2378 C CA . GLN A 1 309 ? 8.430 9.200 -31.312 1.00 96.75 309 GLN A CA 1
ATOM 2379 C C . GLN A 1 309 ? 9.640 8.272 -31.155 1.00 96.75 309 GLN A C 1
ATOM 2381 O O . GLN A 1 309 ? 10.434 8.168 -32.090 1.00 96.75 309 GLN A O 1
ATOM 2386 N N . ILE A 1 310 ? 9.733 7.540 -30.039 1.00 96.88 310 ILE A N 1
ATOM 2387 C CA . ILE A 1 310 ? 10.788 6.541 -29.815 1.00 96.88 310 ILE A CA 1
ATOM 2388 C C . ILE A 1 310 ? 10.729 5.461 -30.903 1.00 96.88 310 ILE A C 1
ATOM 2390 O O . ILE A 1 310 ? 11.736 5.202 -31.558 1.00 96.88 310 ILE A O 1
ATOM 2394 N N . ILE A 1 311 ? 9.549 4.889 -31.172 1.00 97.38 311 ILE A N 1
ATOM 2395 C CA . ILE A 1 311 ? 9.354 3.863 -32.212 1.00 97.38 311 ILE A CA 1
ATOM 2396 C C . ILE A 1 311 ? 9.799 4.382 -33.586 1.00 97.38 311 ILE A C 1
ATOM 2398 O O . ILE A 1 311 ? 10.563 3.714 -34.285 1.00 97.38 311 ILE A O 1
ATOM 2402 N N . ARG A 1 312 ? 9.372 5.591 -33.973 1.00 97.50 312 ARG A N 1
ATOM 2403 C CA . ARG A 1 312 ? 9.781 6.228 -35.236 1.00 97.50 312 ARG A CA 1
ATOM 2404 C C . ARG A 1 312 ? 11.300 6.390 -35.319 1.00 97.50 312 ARG A C 1
ATOM 2406 O O . ARG A 1 312 ? 11.893 6.056 -36.344 1.00 97.50 312 ARG A O 1
ATOM 2413 N N . ASN A 1 313 ? 11.922 6.907 -34.262 1.00 96.75 313 ASN A N 1
ATOM 2414 C CA . ASN A 1 313 ? 13.363 7.135 -34.222 1.00 96.75 313 ASN A CA 1
ATOM 2415 C C . ASN A 1 313 ? 14.125 5.801 -34.316 1.00 96.75 313 ASN A C 1
ATOM 2417 O O . ASN A 1 313 ? 15.081 5.702 -35.079 1.00 96.75 313 ASN A O 1
ATOM 2421 N N . MET A 1 314 ? 13.676 4.750 -33.628 1.00 97.19 314 MET A N 1
ATOM 2422 C CA . MET A 1 314 ? 14.323 3.434 -33.682 1.00 97.19 314 MET A CA 1
ATOM 2423 C C . MET A 1 314 ? 14.180 2.750 -35.047 1.00 97.19 314 MET A C 1
ATOM 2425 O O . MET A 1 314 ? 15.133 2.137 -35.533 1.00 97.19 314 MET A O 1
ATOM 2429 N N . ARG A 1 315 ? 13.055 2.950 -35.746 1.00 96.81 315 ARG A N 1
ATOM 2430 C CA . ARG A 1 315 ? 12.897 2.469 -37.130 1.00 96.81 315 ARG A CA 1
ATOM 2431 C C . ARG A 1 315 ? 13.935 3.061 -38.080 1.00 96.81 315 ARG A C 1
ATOM 2433 O O . ARG A 1 315 ? 14.398 2.359 -38.974 1.00 96.81 315 ARG A O 1
ATOM 2440 N N . SER A 1 316 ? 14.353 4.312 -37.864 1.00 95.62 316 SER A N 1
ATOM 2441 C CA . SER A 1 316 ? 15.384 4.961 -38.691 1.00 95.62 316 SER A CA 1
ATOM 2442 C C . SER A 1 316 ? 16.767 4.301 -38.597 1.00 95.62 316 SER A C 1
ATOM 2444 O O . SER A 1 316 ? 17.578 4.457 -39.506 1.00 95.62 316 SER A O 1
ATOM 2446 N N . ILE A 1 317 ? 17.014 3.520 -37.539 1.00 94.19 317 ILE A N 1
ATOM 2447 C CA . ILE A 1 317 ? 18.240 2.735 -37.343 1.00 94.19 317 ILE A CA 1
ATOM 2448 C C . ILE A 1 317 ? 18.004 1.223 -37.503 1.00 94.19 317 ILE A C 1
ATOM 2450 O O . ILE A 1 317 ? 18.817 0.419 -37.055 1.00 94.19 317 ILE A O 1
ATOM 2454 N N . GLY A 1 318 ? 16.900 0.828 -38.147 1.00 92.94 318 GLY A N 1
ATOM 2455 C CA . GLY A 1 318 ? 16.614 -0.567 -38.495 1.00 92.94 318 GLY A CA 1
ATOM 2456 C C . GLY A 1 318 ? 16.023 -1.416 -37.366 1.00 92.94 318 GLY A C 1
ATOM 2457 O O . GLY A 1 318 ? 16.077 -2.642 -37.442 1.00 92.94 318 GLY A O 1
ATOM 2458 N N . MET A 1 319 ? 15.459 -0.797 -36.325 1.00 95.12 319 MET A N 1
ATOM 2459 C CA . MET A 1 319 ? 14.825 -1.497 -35.207 1.00 95.12 319 MET A CA 1
ATOM 2460 C C . MET A 1 319 ? 13.324 -1.203 -35.164 1.00 95.12 319 MET A C 1
ATOM 2462 O O . MET A 1 319 ? 12.920 -0.069 -34.915 1.00 95.12 319 MET A O 1
ATOM 2466 N N . ASP A 1 320 ? 12.490 -2.226 -35.356 1.00 94.25 320 ASP A N 1
ATOM 2467 C CA . ASP A 1 320 ? 11.046 -2.094 -35.156 1.00 94.25 320 ASP A CA 1
ATOM 2468 C C . ASP A 1 320 ? 10.661 -2.521 -33.737 1.00 94.25 320 ASP A C 1
ATOM 2470 O O . ASP A 1 320 ? 10.793 -3.683 -33.352 1.00 94.25 320 ASP A O 1
ATOM 2474 N N . LEU A 1 321 ? 10.225 -1.553 -32.933 1.00 96.81 321 LEU A N 1
ATOM 2475 C CA . LEU A 1 321 ? 9.704 -1.802 -31.589 1.00 96.81 321 LEU A CA 1
ATOM 2476 C C . LEU A 1 321 ? 8.199 -2.088 -31.596 1.00 96.81 321 LEU A C 1
ATOM 2478 O O . LEU A 1 321 ? 7.704 -2.664 -30.631 1.00 96.81 321 LEU A O 1
ATOM 2482 N N . GLN A 1 322 ? 7.480 -1.717 -32.664 1.00 97.25 322 GLN A N 1
ATOM 2483 C CA . GLN A 1 322 ? 6.031 -1.916 -32.746 1.00 97.25 322 GLN A CA 1
ATOM 2484 C C . GLN A 1 322 ? 5.674 -3.403 -32.718 1.00 97.25 322 GLN A C 1
ATOM 2486 O O . GLN A 1 322 ? 4.771 -3.792 -31.989 1.00 97.25 322 GLN A O 1
ATOM 2491 N N . GLU A 1 323 ? 6.455 -4.240 -33.406 1.00 96.12 323 GLU A N 1
ATOM 2492 C CA . GLU A 1 323 ? 6.292 -5.698 -33.390 1.00 96.12 323 GLU A CA 1
ATOM 2493 C C . GLU A 1 323 ? 6.291 -6.267 -31.959 1.00 96.12 323 GLU A C 1
ATOM 2495 O O . GLU A 1 323 ? 5.506 -7.156 -31.633 1.00 96.12 323 GLU A O 1
ATOM 2500 N N . HIS A 1 324 ? 7.137 -5.744 -31.067 1.00 97.94 324 HIS A N 1
ATOM 2501 C CA . HIS A 1 324 ? 7.200 -6.217 -29.679 1.00 97.94 324 HIS A CA 1
ATOM 2502 C C . HIS A 1 324 ? 6.006 -5.766 -28.842 1.00 97.94 324 HIS A C 1
ATOM 2504 O O . HIS A 1 324 ? 5.609 -6.485 -27.925 1.00 97.94 324 HIS A O 1
ATOM 2510 N N . ILE A 1 325 ? 5.430 -4.605 -29.160 1.00 97.44 325 ILE A N 1
ATOM 2511 C CA . ILE A 1 325 ? 4.204 -4.106 -28.526 1.00 97.44 325 ILE A CA 1
ATOM 2512 C C . ILE A 1 325 ? 3.021 -4.968 -28.955 1.00 97.44 325 ILE A C 1
ATOM 2514 O O . ILE A 1 325 ? 2.285 -5.465 -28.106 1.00 97.44 325 ILE A O 1
ATOM 2518 N N . ASP A 1 326 ? 2.885 -5.205 -30.259 1.00 97.31 326 ASP A N 1
ATOM 2519 C CA . ASP A 1 326 ? 1.778 -5.972 -30.834 1.00 97.31 326 ASP A CA 1
ATOM 2520 C C . ASP A 1 326 ? 1.775 -7.423 -30.321 1.00 97.31 326 ASP A C 1
ATOM 2522 O O . ASP A 1 326 ? 0.722 -8.006 -30.070 1.00 97.31 326 ASP A O 1
ATOM 2526 N N . ASN A 1 327 ? 2.964 -7.989 -30.082 1.00 96.44 327 ASN A N 1
ATOM 2527 C CA . ASN A 1 327 ? 3.138 -9.318 -29.493 1.00 96.44 327 ASN A CA 1
ATOM 2528 C C . ASN A 1 327 ? 3.045 -9.346 -27.951 1.00 96.44 327 ASN A C 1
ATOM 2530 O O . ASN A 1 327 ? 3.174 -10.416 -27.351 1.00 96.44 327 ASN A O 1
ATOM 2534 N N . GLY A 1 328 ? 2.851 -8.200 -27.290 1.00 97.12 328 GLY A N 1
ATOM 2535 C CA . GLY A 1 328 ? 2.710 -8.099 -25.834 1.00 97.12 328 GLY A CA 1
ATOM 2536 C C . GLY A 1 328 ? 4.001 -8.318 -25.033 1.00 97.12 328 GLY A C 1
ATOM 2537 O O . GLY A 1 328 ? 3.936 -8.602 -23.834 1.00 97.12 328 GLY A O 1
ATOM 2538 N N . TYR A 1 329 ? 5.173 -8.208 -25.668 1.00 98.25 329 TYR A N 1
ATOM 2539 C CA . TYR A 1 329 ? 6.476 -8.297 -24.996 1.00 98.25 329 TYR A CA 1
ATOM 2540 C C . TYR A 1 329 ? 7.002 -6.936 -24.540 1.00 98.25 329 TYR A C 1
ATOM 2542 O O . TYR A 1 329 ? 7.739 -6.885 -23.562 1.00 98.25 329 TYR A O 1
ATOM 2550 N N . LEU A 1 330 ? 6.613 -5.841 -25.192 1.00 98.44 330 LEU A N 1
ATOM 2551 C CA . LEU A 1 330 ? 7.015 -4.485 -24.822 1.00 98.44 330 LEU A CA 1
ATOM 2552 C C . LEU A 1 330 ? 5.795 -3.656 -24.434 1.00 98.44 330 LEU A C 1
ATOM 2554 O O . LEU A 1 330 ? 4.851 -3.546 -25.210 1.00 98.44 330 LEU A O 1
ATOM 2558 N N . GLU A 1 331 ? 5.837 -3.016 -23.271 1.00 98.25 331 GLU A N 1
ATOM 2559 C CA . GLU A 1 331 ? 4.844 -2.011 -22.892 1.00 98.25 331 GLU A CA 1
ATOM 2560 C C . GLU A 1 331 ? 5.546 -0.690 -22.551 1.00 98.25 331 GLU A C 1
ATOM 2562 O O . GLU A 1 331 ? 6.476 -0.648 -21.742 1.00 98.25 331 GLU A O 1
ATOM 2567 N N . PHE A 1 332 ? 5.096 0.397 -23.180 1.00 97.38 332 PHE A N 1
ATOM 2568 C CA . PHE A 1 332 ? 5.557 1.746 -22.869 1.00 97.38 332 PHE A CA 1
ATOM 2569 C C . PHE A 1 332 ? 4.671 2.395 -21.807 1.00 97.38 332 PHE A C 1
ATOM 2571 O O . PHE A 1 332 ? 3.449 2.430 -21.943 1.00 97.38 332 PHE A O 1
ATOM 2578 N N . HIS A 1 333 ? 5.302 3.020 -20.819 1.00 94.12 333 HIS A N 1
ATOM 2579 C CA . HIS A 1 333 ? 4.674 3.981 -19.928 1.00 94.12 333 HIS A CA 1
ATOM 2580 C C . HIS A 1 333 ? 5.262 5.364 -20.187 1.00 94.12 333 HIS A C 1
ATOM 2582 O O . HIS A 1 333 ? 6.383 5.661 -19.776 1.00 94.12 333 HIS A O 1
ATOM 2588 N N . ALA A 1 334 ? 4.508 6.216 -20.874 1.00 89.88 334 ALA A N 1
ATOM 2589 C CA . ALA A 1 334 ? 4.895 7.604 -21.061 1.00 89.88 334 ALA A CA 1
ATOM 2590 C C . ALA A 1 334 ? 4.124 8.484 -20.086 1.00 89.88 334 ALA A C 1
ATOM 2592 O O . ALA A 1 334 ? 2.902 8.607 -20.175 1.00 89.88 334 ALA A O 1
ATOM 2593 N N . SER A 1 335 ? 4.847 9.110 -19.166 1.00 82.00 335 SER A N 1
ATOM 2594 C CA . SER A 1 335 ? 4.278 10.087 -18.247 1.00 82.00 335 SER A CA 1
ATOM 2595 C C . SER A 1 335 ? 5.247 11.247 -18.092 1.00 82.00 335 SER A C 1
ATOM 2597 O O . SER A 1 335 ? 6.464 11.065 -18.041 1.00 82.00 335 SER A O 1
ATOM 2599 N N . ARG A 1 336 ? 4.713 12.468 -18.037 1.00 80.88 336 ARG A N 1
ATOM 2600 C CA . ARG A 1 336 ? 5.541 13.619 -17.681 1.00 80.88 336 ARG A CA 1
ATOM 2601 C C . ARG A 1 336 ? 5.886 13.510 -16.196 1.00 80.88 336 ARG A C 1
ATOM 2603 O O . ARG A 1 336 ? 4.968 13.267 -15.410 1.00 80.88 336 ARG A O 1
ATOM 2610 N N . PRO A 1 337 ? 7.142 13.762 -15.787 1.00 78.38 337 PRO A N 1
ATOM 2611 C CA . PRO A 1 337 ? 7.509 13.757 -14.374 1.00 78.38 337 PRO A CA 1
ATOM 2612 C C . PRO A 1 337 ? 6.584 14.641 -13.537 1.00 78.38 337 PRO A C 1
ATOM 2614 O O . PRO A 1 337 ? 6.133 14.220 -12.483 1.00 78.38 337 PRO A O 1
ATOM 2617 N N . THR A 1 338 ? 6.206 15.813 -14.056 1.00 74.75 338 THR A N 1
ATOM 2618 C CA . THR A 1 338 ? 5.349 16.801 -13.381 1.00 74.75 338 THR A CA 1
ATOM 2619 C C . THR A 1 338 ? 3.907 16.366 -13.140 1.00 74.75 338 THR A C 1
ATOM 2621 O O . THR A 1 338 ? 3.197 17.063 -12.423 1.00 74.75 338 THR A O 1
ATOM 2624 N N . LEU A 1 339 ? 3.451 15.249 -13.719 1.00 70.31 339 LEU A N 1
ATOM 2625 C CA . LEU A 1 339 ? 2.091 14.755 -13.498 1.00 70.31 339 LEU A CA 1
ATOM 2626 C C . LEU A 1 339 ? 1.876 14.361 -12.031 1.00 70.31 339 LEU A C 1
ATOM 2628 O O . LEU A 1 339 ? 0.796 14.570 -11.491 1.00 70.31 339 LEU A O 1
ATOM 2632 N N . ASN A 1 340 ? 2.906 13.795 -11.397 1.00 70.50 340 ASN A N 1
ATOM 2633 C CA . ASN A 1 340 ? 2.816 13.258 -10.051 1.00 70.50 340 ASN A CA 1
ATOM 2634 C C . ASN A 1 340 ? 4.101 13.494 -9.237 1.00 70.50 340 ASN A C 1
ATOM 2636 O O . ASN A 1 340 ? 5.174 13.725 -9.786 1.00 70.50 340 ASN A O 1
ATOM 2640 N N . GLY A 1 341 ? 4.011 13.350 -7.913 1.00 78.06 341 GLY A N 1
ATOM 2641 C CA . GLY A 1 341 ? 5.191 13.312 -7.045 1.00 78.06 341 GLY A CA 1
ATOM 2642 C C . GLY A 1 341 ? 6.085 12.091 -7.267 1.00 78.06 341 GLY A C 1
ATOM 2643 O O . GLY A 1 341 ? 5.646 11.077 -7.808 1.00 78.06 341 GLY A O 1
ATOM 2644 N N . LEU A 1 342 ? 7.330 12.149 -6.780 1.00 80.94 342 LEU A N 1
ATOM 2645 C CA . LEU A 1 342 ? 8.284 11.030 -6.865 1.00 80.94 342 LEU A CA 1
ATOM 2646 C C . LEU A 1 342 ? 7.719 9.714 -6.315 1.00 80.94 342 LEU A C 1
ATOM 2648 O O . LEU A 1 342 ? 7.930 8.658 -6.908 1.00 80.94 342 LEU A O 1
ATOM 2652 N N . GLU A 1 343 ? 6.969 9.781 -5.214 1.00 77.81 343 GLU A N 1
ATOM 2653 C CA . GLU A 1 343 ? 6.343 8.599 -4.614 1.00 77.81 343 GLU A CA 1
ATOM 2654 C C . GLU A 1 343 ? 5.293 7.977 -5.530 1.00 77.81 343 GLU A C 1
ATOM 2656 O O . GLU A 1 343 ? 5.265 6.767 -5.708 1.00 77.81 343 GLU A O 1
ATOM 2661 N N . MET A 1 344 ? 4.470 8.794 -6.181 1.00 77.38 344 MET A N 1
ATOM 2662 C CA . MET A 1 344 ? 3.464 8.306 -7.123 1.00 77.38 344 MET A CA 1
ATOM 2663 C C . MET A 1 344 ? 4.098 7.634 -8.345 1.00 77.38 344 MET A C 1
ATOM 2665 O O . MET A 1 344 ? 3.571 6.630 -8.818 1.00 77.38 344 MET A O 1
ATOM 2669 N N . HIS A 1 345 ? 5.230 8.151 -8.840 1.00 84.31 345 HIS A N 1
ATOM 2670 C CA . HIS A 1 345 ? 5.999 7.492 -9.905 1.00 84.31 345 HIS A CA 1
ATOM 2671 C C . HIS A 1 345 ? 6.507 6.126 -9.456 1.00 84.31 345 HIS A C 1
ATOM 2673 O O . HIS A 1 345 ? 6.343 5.146 -10.180 1.00 84.31 345 HIS A O 1
ATOM 2679 N N . LEU A 1 346 ? 7.064 6.039 -8.244 1.00 84.62 346 LEU A N 1
ATOM 2680 C CA . LEU A 1 346 ? 7.487 4.765 -7.667 1.00 84.62 346 LEU A CA 1
ATOM 2681 C C . LEU A 1 346 ? 6.306 3.784 -7.591 1.00 84.62 346 LEU A C 1
ATOM 2683 O O . LEU A 1 346 ? 6.429 2.646 -8.042 1.00 84.62 346 LEU A O 1
ATOM 2687 N N . VAL A 1 347 ? 5.138 4.225 -7.110 1.00 79.00 347 VAL A N 1
ATOM 2688 C CA . VAL A 1 347 ? 3.947 3.361 -7.040 1.00 79.00 347 VAL A CA 1
ATOM 2689 C C . VAL A 1 347 ? 3.482 2.905 -8.417 1.00 79.00 347 VAL A C 1
ATOM 2691 O O . VAL A 1 347 ? 3.185 1.723 -8.593 1.00 79.00 347 VAL A O 1
ATOM 2694 N N . ALA A 1 348 ? 3.425 3.814 -9.391 1.00 82.94 348 ALA A N 1
ATOM 2695 C CA . ALA A 1 348 ? 3.042 3.476 -10.755 1.00 82.94 348 ALA A CA 1
ATOM 2696 C C . ALA A 1 348 ? 3.960 2.379 -11.312 1.00 82.94 348 ALA A C 1
ATOM 2698 O O . ALA A 1 348 ? 3.470 1.378 -11.836 1.00 82.94 348 ALA A O 1
ATOM 2699 N N . ILE A 1 349 ? 5.275 2.501 -11.095 1.00 89.44 349 ILE A N 1
ATOM 2700 C CA . ILE A 1 349 ? 6.242 1.471 -11.483 1.00 89.44 349 ILE A CA 1
ATOM 2701 C C . ILE A 1 349 ? 5.940 0.142 -10.775 1.00 89.44 349 ILE A C 1
ATOM 2703 O O . ILE A 1 349 ? 5.807 -0.878 -11.448 1.00 89.44 349 ILE A O 1
ATOM 2707 N N . HIS A 1 350 ? 5.751 0.129 -9.450 1.00 86.69 350 HIS A N 1
ATOM 2708 C CA . HIS A 1 350 ? 5.416 -1.094 -8.704 1.00 86.69 350 HIS A CA 1
ATOM 2709 C C . HIS A 1 350 ? 4.148 -1.786 -9.229 1.00 86.69 350 HIS A C 1
ATOM 2711 O O . HIS A 1 350 ? 4.144 -3.006 -9.423 1.00 86.69 350 HIS A O 1
ATOM 2717 N N . LYS A 1 351 ? 3.072 -1.028 -9.477 1.00 83.38 351 LYS A N 1
ATOM 2718 C CA . LYS A 1 351 ? 1.805 -1.569 -9.995 1.00 83.38 351 LYS A CA 1
ATOM 2719 C C . LYS A 1 351 ? 1.980 -2.166 -11.385 1.00 83.38 351 LYS A C 1
ATOM 2721 O O . LYS A 1 351 ? 1.546 -3.292 -11.634 1.00 83.38 351 LYS A O 1
ATOM 2726 N N . MET A 1 352 ? 2.680 -1.460 -12.270 1.00 90.94 352 MET A N 1
ATOM 2727 C CA . MET A 1 352 ? 2.963 -1.957 -13.614 1.00 90.94 352 MET A CA 1
ATOM 2728 C C . MET A 1 352 ? 3.843 -3.206 -13.592 1.00 90.94 352 MET A C 1
ATOM 2730 O O . MET A 1 352 ? 3.569 -4.143 -14.336 1.00 90.94 352 MET A O 1
ATOM 2734 N N . VAL A 1 353 ? 4.836 -3.278 -12.702 1.00 92.62 353 VAL A N 1
ATOM 2735 C CA . VAL A 1 353 ? 5.667 -4.477 -12.524 1.00 92.62 353 VAL A CA 1
ATOM 2736 C C . VAL A 1 353 ? 4.831 -5.671 -12.077 1.00 92.62 353 VAL A C 1
ATOM 2738 O O . VAL A 1 353 ? 4.918 -6.728 -12.700 1.00 92.62 353 VAL A O 1
ATOM 2741 N N . LYS A 1 354 ? 3.965 -5.510 -11.068 1.00 88.19 354 LYS A N 1
ATOM 2742 C CA . LYS A 1 354 ? 3.086 -6.595 -10.597 1.00 88.19 354 LYS A CA 1
ATOM 2743 C C . LYS A 1 354 ? 2.125 -7.087 -11.686 1.00 88.19 354 LYS A C 1
ATOM 2745 O O . LYS A 1 354 ? 1.923 -8.295 -11.820 1.00 88.19 354 LYS A O 1
ATOM 2750 N N . ARG A 1 355 ? 1.557 -6.169 -12.478 1.00 92.38 355 ARG A N 1
ATOM 2751 C CA . ARG A 1 355 ? 0.617 -6.486 -13.567 1.00 92.38 355 ARG A CA 1
ATOM 2752 C C . ARG A 1 355 ? 1.311 -7.139 -14.764 1.00 92.38 355 ARG A C 1
ATOM 2754 O O . ARG A 1 355 ? 0.857 -8.165 -15.263 1.00 92.38 355 ARG A O 1
ATOM 2761 N N . PHE A 1 356 ? 2.396 -6.535 -15.241 1.00 96.31 356 PHE A N 1
ATOM 2762 C CA . PHE A 1 356 ? 3.045 -6.918 -16.494 1.00 96.31 356 PHE A CA 1
ATOM 2763 C C . PHE A 1 356 ? 4.076 -8.038 -16.318 1.00 96.31 356 PHE A C 1
ATOM 2765 O O . PHE A 1 356 ? 4.295 -8.808 -17.253 1.00 96.31 356 PHE A O 1
ATOM 2772 N N . LYS A 1 357 ? 4.657 -8.185 -15.119 1.00 96.44 357 LYS A N 1
ATOM 2773 C CA . LYS A 1 357 ? 5.708 -9.163 -14.782 1.00 96.44 357 LYS A CA 1
ATOM 2774 C C . LYS A 1 357 ? 6.890 -9.121 -15.771 1.00 96.44 357 LYS A C 1
ATOM 2776 O O . LYS A 1 357 ? 7.151 -10.117 -16.450 1.00 96.44 357 LYS A O 1
ATOM 2781 N N . PRO A 1 358 ? 7.565 -7.964 -15.928 1.00 98.00 358 PRO A N 1
ATOM 2782 C CA . PRO A 1 358 ? 8.700 -7.834 -16.836 1.00 98.00 358 PRO A CA 1
ATOM 2783 C C . PRO A 1 358 ? 9.931 -8.597 -16.339 1.00 98.00 358 PRO A C 1
ATOM 2785 O O . PRO A 1 358 ? 10.165 -8.689 -15.140 1.00 98.00 358 PRO A O 1
ATOM 2788 N N . ALA A 1 359 ? 10.768 -9.051 -17.270 1.00 97.62 359 ALA A N 1
ATOM 2789 C CA . ALA A 1 359 ? 12.139 -9.475 -16.982 1.00 97.62 359 ALA A CA 1
ATOM 2790 C C . ALA A 1 359 ? 13.121 -8.289 -16.979 1.00 97.62 359 ALA A C 1
ATOM 2792 O O . ALA A 1 359 ? 14.188 -8.365 -16.363 1.00 97.62 359 ALA A O 1
ATOM 2793 N N . ALA A 1 360 ? 12.775 -7.194 -17.670 1.00 98.00 360 ALA A N 1
ATOM 2794 C CA . ALA A 1 360 ? 13.594 -5.990 -17.713 1.00 98.00 360 ALA A CA 1
ATOM 2795 C C . ALA A 1 360 ? 12.780 -4.692 -17.705 1.00 98.00 360 ALA A C 1
ATOM 2797 O O . ALA A 1 360 ? 11.672 -4.632 -18.243 1.00 98.00 360 ALA A O 1
ATOM 2798 N N . ILE A 1 361 ? 13.364 -3.632 -17.148 1.00 98.25 361 ILE A N 1
ATOM 2799 C CA . ILE A 1 361 ? 12.781 -2.287 -17.137 1.00 98.25 361 ILE A CA 1
ATOM 2800 C C . ILE A 1 361 ? 13.787 -1.272 -17.671 1.00 98.25 361 ILE A C 1
ATOM 2802 O O . ILE A 1 361 ? 14.974 -1.336 -17.358 1.00 98.25 361 ILE A O 1
ATOM 2806 N N . VAL A 1 362 ? 13.296 -0.311 -18.445 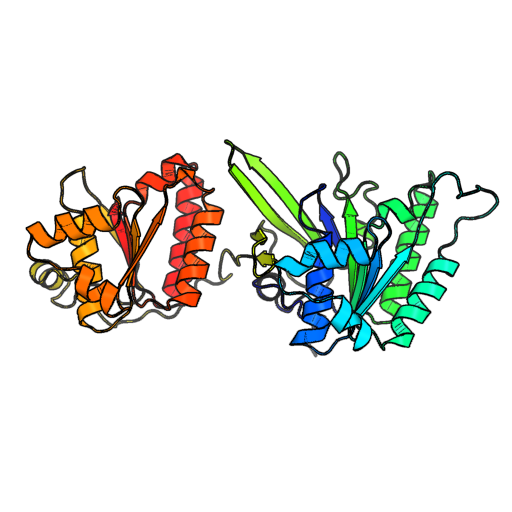1.00 98.12 362 VAL A N 1
ATOM 2807 C CA . VAL A 1 362 ? 14.033 0.876 -18.881 1.00 98.12 362 VAL A CA 1
ATOM 2808 C C . VAL A 1 362 ? 13.412 2.124 -18.251 1.00 98.12 362 VAL A C 1
ATOM 2810 O O . VAL A 1 362 ? 12.193 2.268 -18.281 1.00 98.12 362 VAL A O 1
ATOM 2813 N N . LEU A 1 363 ? 14.233 3.027 -17.706 1.00 96.62 363 LEU A N 1
ATOM 2814 C CA . LEU A 1 363 ? 13.830 4.369 -17.267 1.00 96.62 363 LEU A CA 1
ATOM 2815 C C . LEU A 1 363 ? 14.647 5.422 -18.024 1.00 96.62 363 LEU A C 1
ATOM 2817 O O . LEU A 1 363 ? 15.859 5.529 -17.813 1.00 96.62 363 LEU A O 1
ATOM 2821 N N . ASP A 1 364 ? 13.977 6.199 -18.877 1.00 95.56 364 ASP A N 1
ATOM 2822 C CA . ASP A 1 364 ? 14.627 7.065 -19.863 1.00 95.56 364 ASP A CA 1
ATOM 2823 C C . ASP A 1 364 ? 14.026 8.489 -19.933 1.00 95.56 364 ASP A C 1
ATOM 2825 O O . ASP A 1 364 ? 12.911 8.650 -20.445 1.00 95.56 364 ASP A O 1
ATOM 2829 N N . PRO A 1 365 ? 14.731 9.541 -19.462 1.00 94.75 365 PRO A N 1
ATOM 2830 C CA . PRO A 1 365 ? 15.866 9.529 -18.536 1.00 94.75 365 PRO A CA 1
ATOM 2831 C C . PRO A 1 365 ? 15.466 9.797 -17.080 1.00 94.75 365 PRO A C 1
ATOM 2833 O O . PRO A 1 365 ? 14.484 10.483 -16.786 1.00 94.75 365 PRO A O 1
ATOM 2836 N N . ILE A 1 366 ? 16.279 9.316 -16.133 1.00 92.75 366 ILE A N 1
ATOM 2837 C CA . ILE A 1 366 ? 16.065 9.576 -14.697 1.00 92.75 366 ILE A CA 1
ATOM 2838 C C . ILE A 1 366 ? 16.349 11.027 -14.304 1.00 92.75 366 ILE A C 1
ATOM 2840 O O . ILE A 1 366 ? 15.863 11.489 -13.273 1.00 92.75 366 ILE A O 1
ATOM 2844 N N . THR A 1 367 ? 17.112 11.768 -15.111 1.00 90.81 367 THR A N 1
ATOM 2845 C CA . THR A 1 367 ? 17.407 13.189 -14.874 1.00 90.81 367 THR A CA 1
ATOM 2846 C C . THR A 1 367 ? 16.146 14.046 -14.895 1.00 90.81 367 THR A C 1
ATOM 2848 O O . THR A 1 367 ? 16.056 15.015 -14.142 1.00 90.81 367 THR A O 1
ATOM 2851 N N . ASN A 1 368 ? 15.116 13.632 -15.636 1.00 89.69 368 ASN A N 1
ATOM 2852 C CA . ASN A 1 368 ? 13.829 14.322 -15.663 1.00 89.69 368 ASN A CA 1
ATOM 2853 C C . ASN A 1 368 ? 13.059 14.212 -14.334 1.00 89.69 368 ASN A C 1
ATOM 2855 O O . ASN A 1 368 ? 12.249 15.087 -14.032 1.00 89.69 368 ASN A O 1
ATOM 2859 N N . LEU A 1 369 ? 13.353 13.221 -13.482 1.00 86.44 369 LEU A N 1
ATOM 2860 C CA . LEU A 1 369 ? 12.759 13.111 -12.140 1.00 86.44 369 LEU A CA 1
ATOM 2861 C C . LEU A 1 369 ? 13.277 14.188 -11.170 1.00 86.44 369 LEU A C 1
ATOM 2863 O O . LEU A 1 369 ? 12.597 14.515 -10.202 1.00 86.44 369 LEU A O 1
ATOM 2867 N N . ILE A 1 370 ? 14.436 14.801 -11.449 1.00 85.62 370 ILE A N 1
ATOM 2868 C CA . ILE A 1 370 ? 14.988 15.916 -10.653 1.00 85.62 370 ILE A CA 1
ATOM 2869 C C . ILE A 1 370 ? 14.089 17.160 -10.745 1.00 85.62 370 ILE A C 1
ATOM 2871 O O . ILE A 1 370 ? 14.098 18.010 -9.862 1.00 85.62 370 ILE A O 1
ATOM 2875 N N . THR A 1 371 ? 13.250 17.263 -11.779 1.00 81.50 371 THR A N 1
ATOM 2876 C CA . THR A 1 371 ? 12.317 18.392 -11.919 1.00 81.50 371 THR A CA 1
ATOM 2877 C C . THR A 1 371 ? 11.185 18.385 -10.884 1.00 81.50 371 THR A C 1
ATOM 2879 O O . THR A 1 371 ? 10.566 19.424 -10.668 1.00 81.50 371 THR A O 1
ATOM 2882 N N . VAL A 1 372 ? 10.927 17.246 -10.226 1.00 78.62 372 VAL A N 1
ATOM 2883 C CA . VAL A 1 372 ? 9.816 17.064 -9.271 1.00 78.62 372 VAL A CA 1
ATOM 2884 C C . VAL A 1 372 ? 10.260 16.728 -7.846 1.00 78.62 372 VAL A C 1
ATOM 2886 O O . VAL A 1 372 ? 9.425 16.452 -6.986 1.00 78.62 372 VAL A O 1
ATOM 2889 N N . GLY A 1 373 ? 11.562 16.775 -7.567 1.00 77.19 373 GLY A N 1
ATOM 2890 C CA . GLY A 1 373 ? 12.096 16.610 -6.219 1.00 77.19 373 GLY A CA 1
ATOM 2891 C C . GLY A 1 373 ? 13.584 16.924 -6.137 1.00 77.19 373 GLY A C 1
ATOM 2892 O O . GLY A 1 373 ? 14.282 17.039 -7.142 1.00 77.19 373 GLY A O 1
ATOM 2893 N N . SER A 1 374 ? 14.091 17.066 -4.919 1.00 82.25 374 SER A N 1
ATOM 2894 C CA . SER A 1 374 ? 15.516 17.273 -4.677 1.00 82.25 374 SER A CA 1
ATOM 2895 C C . SER A 1 374 ? 16.346 16.072 -5.137 1.00 82.25 374 SER A C 1
ATOM 2897 O O . SER A 1 374 ? 15.885 14.929 -5.159 1.00 82.25 374 SER A O 1
ATOM 2899 N N . VAL A 1 375 ? 17.627 16.306 -5.428 1.00 85.06 375 VAL A N 1
ATOM 2900 C CA . VAL A 1 375 ? 18.575 15.237 -5.790 1.00 85.06 375 VAL A CA 1
ATOM 2901 C C . VAL A 1 375 ? 18.611 14.129 -4.726 1.00 85.06 375 VAL A C 1
ATOM 2903 O O . VAL A 1 375 ? 18.691 12.948 -5.061 1.00 85.06 375 VAL A O 1
ATOM 2906 N N . SER A 1 376 ? 18.511 14.490 -3.444 1.00 78.38 376 SER A N 1
ATOM 2907 C CA . SER A 1 376 ? 18.427 13.537 -2.333 1.00 78.38 376 SER A CA 1
ATOM 2908 C C . SER A 1 376 ? 17.164 12.679 -2.374 1.00 78.38 376 SER A C 1
ATOM 2910 O O . SER A 1 376 ? 17.256 11.471 -2.164 1.00 78.38 376 SER A O 1
ATOM 2912 N N . GLU A 1 377 ? 16.004 13.270 -2.667 1.00 80.88 377 GLU A N 1
ATOM 2913 C CA . GLU A 1 377 ? 14.730 12.545 -2.746 1.00 80.88 377 GLU A CA 1
ATOM 2914 C C . GLU A 1 377 ? 14.695 11.615 -3.960 1.00 80.88 377 GLU A C 1
ATOM 2916 O O . GLU A 1 377 ? 14.311 10.453 -3.825 1.00 80.88 377 GLU A O 1
ATOM 2921 N N . VAL A 1 378 ? 15.174 12.074 -5.124 1.00 86.62 378 VAL A N 1
ATOM 2922 C CA . VAL A 1 378 ? 15.293 11.233 -6.327 1.00 86.62 378 VAL A CA 1
ATOM 2923 C C . VAL A 1 378 ? 16.230 10.061 -6.059 1.00 86.62 378 VAL A C 1
ATOM 2925 O O . VAL A 1 378 ? 15.886 8.918 -6.348 1.00 86.62 378 VAL A O 1
ATOM 2928 N N . LYS A 1 379 ? 17.391 10.308 -5.443 1.00 85.44 379 LYS A N 1
ATOM 2929 C CA . LYS A 1 379 ? 18.328 9.242 -5.073 1.00 85.44 379 LYS A CA 1
ATOM 2930 C C . LYS A 1 379 ? 17.688 8.237 -4.115 1.00 85.44 379 LYS A C 1
ATOM 2932 O O . LYS A 1 379 ? 17.833 7.035 -4.318 1.00 85.44 379 LYS A O 1
ATOM 2937 N N . ALA A 1 380 ? 16.970 8.710 -3.096 1.00 81.69 380 ALA A N 1
ATOM 2938 C CA . ALA A 1 380 ? 16.262 7.841 -2.161 1.00 81.69 380 ALA A CA 1
ATOM 2939 C C . ALA A 1 380 ? 15.165 7.021 -2.859 1.00 81.69 380 ALA A C 1
ATOM 2941 O O . ALA A 1 380 ? 14.993 5.846 -2.556 1.00 81.69 380 ALA A O 1
ATOM 2942 N N . MET A 1 381 ? 14.433 7.603 -3.810 1.00 85.62 381 MET A N 1
ATOM 2943 C CA . MET A 1 381 ? 13.456 6.886 -4.635 1.00 85.62 381 MET A CA 1
ATOM 2944 C C . MET A 1 381 ? 14.113 5.806 -5.502 1.00 85.62 381 MET A C 1
ATOM 2946 O O . MET A 1 381 ? 13.677 4.658 -5.464 1.00 85.62 381 MET A O 1
ATOM 2950 N N . LEU A 1 382 ? 15.202 6.132 -6.202 1.00 89.12 382 LEU A N 1
ATOM 2951 C CA . LEU A 1 382 ? 15.903 5.184 -7.069 1.00 89.12 382 LEU A CA 1
ATOM 2952 C C . LEU A 1 382 ? 16.518 4.016 -6.294 1.00 89.12 382 LEU A C 1
ATOM 2954 O O . LEU A 1 382 ? 16.458 2.893 -6.777 1.00 89.12 382 LEU A O 1
ATOM 2958 N N . ILE A 1 383 ? 17.065 4.246 -5.095 1.00 86.00 383 ILE A N 1
ATOM 2959 C CA . ILE A 1 383 ? 17.576 3.159 -4.240 1.00 86.00 383 ILE A CA 1
ATOM 2960 C C . ILE A 1 383 ? 16.455 2.166 -3.916 1.00 86.00 383 ILE A C 1
ATOM 2962 O O . ILE A 1 383 ? 16.623 0.969 -4.123 1.00 86.00 383 ILE A O 1
ATOM 2966 N N . ARG A 1 384 ? 15.288 2.664 -3.491 1.00 83.81 384 ARG A N 1
ATOM 2967 C CA . ARG A 1 384 ? 14.121 1.823 -3.175 1.00 83.81 384 ARG A CA 1
ATOM 2968 C C . ARG A 1 384 ? 13.631 1.043 -4.390 1.00 83.81 384 ARG A C 1
ATOM 2970 O O . ARG A 1 384 ? 13.326 -0.141 -4.282 1.00 83.81 384 ARG A O 1
ATOM 2977 N N . LEU A 1 385 ? 13.588 1.702 -5.549 1.00 87.56 385 LEU A N 1
ATOM 2978 C CA . LEU A 1 385 ? 13.227 1.060 -6.806 1.00 87.56 385 LEU A CA 1
ATOM 2979 C C . LEU A 1 385 ? 14.216 -0.054 -7.165 1.00 87.56 385 LEU A C 1
ATOM 2981 O O . LEU A 1 385 ? 13.791 -1.147 -7.519 1.00 87.56 385 LEU A O 1
ATOM 2985 N N . ILE A 1 386 ? 15.522 0.203 -7.064 1.00 89.31 386 ILE A N 1
ATOM 2986 C CA . ILE A 1 386 ? 16.555 -0.799 -7.345 1.00 89.31 386 ILE A CA 1
ATOM 2987 C C . ILE A 1 386 ? 16.395 -1.989 -6.400 1.00 89.31 386 ILE A C 1
ATOM 2989 O O . ILE A 1 386 ? 16.302 -3.111 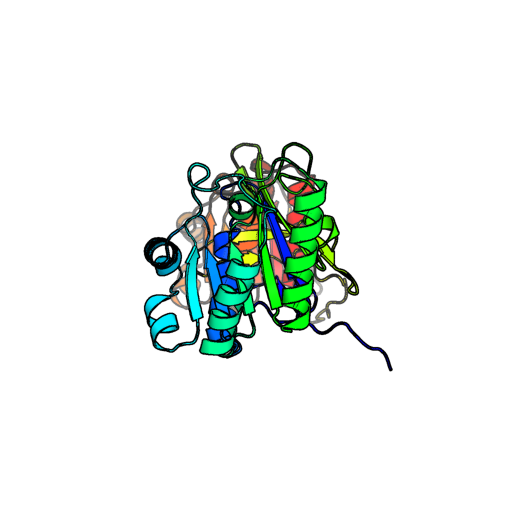-6.884 1.00 89.31 386 ILE A O 1
ATOM 2993 N N . ASP A 1 387 ? 16.278 -1.759 -5.092 1.00 84.81 387 ASP A N 1
ATOM 2994 C CA . ASP A 1 387 ? 16.117 -2.835 -4.108 1.00 84.81 387 ASP A CA 1
ATOM 2995 C C . ASP A 1 387 ? 14.897 -3.718 -4.417 1.00 84.81 387 ASP A C 1
ATOM 2997 O O . ASP A 1 387 ? 14.981 -4.946 -4.350 1.00 84.81 387 ASP A O 1
ATOM 3001 N N . PHE A 1 388 ? 13.772 -3.103 -4.800 1.00 85.62 388 PHE A N 1
ATOM 3002 C CA . PHE A 1 388 ? 12.572 -3.818 -5.232 1.00 85.62 388 PHE A CA 1
ATOM 3003 C C . PHE A 1 388 ? 12.816 -4.659 -6.491 1.00 85.62 388 PHE A C 1
ATOM 3005 O O . PHE A 1 388 ? 12.514 -5.851 -6.504 1.00 85.62 388 PHE A O 1
ATOM 3012 N N . LEU A 1 389 ? 13.379 -4.064 -7.544 1.00 90.12 389 LEU A N 1
ATOM 3013 C CA . LEU A 1 389 ? 13.593 -4.757 -8.816 1.00 90.12 389 LEU A CA 1
ATOM 3014 C C . LEU A 1 389 ? 14.612 -5.895 -8.690 1.00 90.12 389 LEU A C 1
ATOM 3016 O O . LEU A 1 389 ? 14.411 -6.961 -9.268 1.00 90.12 389 LEU A O 1
ATOM 3020 N N . GLN A 1 390 ? 15.666 -5.706 -7.894 1.00 87.31 390 GLN A N 1
ATOM 3021 C CA . GLN A 1 390 ? 16.662 -6.742 -7.623 1.00 87.31 390 GLN A CA 1
ATOM 3022 C C . GLN A 1 390 ? 16.066 -7.918 -6.843 1.00 87.31 390 GLN A C 1
ATOM 3024 O O . GLN A 1 390 ? 16.351 -9.074 -7.168 1.00 87.31 390 GLN A O 1
ATOM 3029 N N . ALA A 1 391 ? 15.200 -7.649 -5.860 1.00 84.12 391 ALA A N 1
ATOM 3030 C CA . ALA A 1 391 ? 14.490 -8.700 -5.130 1.00 84.12 391 ALA A CA 1
ATOM 3031 C C . ALA A 1 391 ? 13.613 -9.564 -6.057 1.00 84.12 391 ALA A C 1
ATOM 3033 O O . ALA A 1 391 ? 13.527 -10.773 -5.863 1.00 84.12 391 ALA A O 1
ATOM 3034 N N . GLU A 1 392 ? 13.045 -8.965 -7.106 1.00 87.25 392 GLU A N 1
ATOM 3035 C CA . GLU A 1 392 ? 12.246 -9.645 -8.135 1.00 87.25 392 GLU A CA 1
ATOM 3036 C C . GLU A 1 392 ? 13.091 -10.214 -9.302 1.00 87.25 392 GLU A C 1
ATOM 3038 O O . GLU A 1 392 ? 12.540 -10.736 -10.270 1.00 87.25 392 GLU A O 1
ATOM 3043 N N . GLN A 1 393 ? 14.429 -10.125 -9.242 1.00 90.94 393 GLN A N 1
ATOM 3044 C CA . GLN A 1 393 ? 15.361 -10.528 -10.316 1.00 90.94 393 GLN A CA 1
ATOM 3045 C C . GLN A 1 393 ? 15.127 -9.813 -11.663 1.00 90.94 393 GLN A C 1
ATOM 3047 O O . GLN A 1 393 ? 15.437 -10.347 -12.732 1.00 90.94 393 GLN A O 1
ATOM 3052 N N . ILE A 1 394 ? 14.615 -8.584 -11.615 1.00 95.19 394 ILE A N 1
ATOM 3053 C CA . ILE A 1 394 ? 14.335 -7.748 -12.782 1.00 95.19 394 ILE A CA 1
ATOM 3054 C C . ILE A 1 394 ? 15.565 -6.898 -13.103 1.00 95.19 394 ILE A C 1
ATOM 3056 O O . ILE A 1 394 ? 16.061 -6.149 -12.262 1.00 95.19 394 ILE A O 1
ATOM 3060 N N . THR A 1 395 ? 16.060 -6.986 -14.338 1.00 96.94 395 THR A N 1
ATOM 3061 C CA . THR A 1 395 ? 17.198 -6.169 -14.790 1.00 96.94 395 THR A CA 1
ATOM 3062 C C . THR A 1 395 ? 16.724 -4.760 -15.141 1.00 96.94 395 THR A C 1
ATOM 3064 O O . THR A 1 395 ? 15.806 -4.605 -15.945 1.00 96.94 395 THR A O 1
ATOM 3067 N N . VAL A 1 396 ? 17.354 -3.721 -14.595 1.00 97.25 396 VAL A N 1
ATOM 3068 C CA . VAL A 1 396 ? 16.953 -2.327 -14.848 1.00 97.25 396 VAL A CA 1
ATOM 3069 C C . VAL A 1 396 ? 18.044 -1.538 -15.563 1.00 97.25 396 VAL A C 1
ATOM 3071 O O . VAL A 1 396 ? 19.207 -1.587 -15.172 1.00 97.25 396 VAL A O 1
ATOM 3074 N N . MET A 1 397 ? 17.666 -0.787 -16.598 1.00 97.94 397 MET A N 1
ATOM 3075 C CA . MET A 1 397 ? 18.530 0.173 -17.279 1.00 97.94 397 MET A CA 1
ATOM 3076 C C . MET A 1 397 ? 18.016 1.598 -17.071 1.00 97.94 397 MET A C 1
ATOM 3078 O O . MET A 1 397 ? 16.884 1.923 -17.424 1.00 97.94 397 MET A O 1
ATOM 3082 N N . PHE A 1 398 ? 18.877 2.457 -16.538 1.00 97.19 398 PHE A N 1
ATOM 3083 C CA . PHE A 1 398 ? 18.648 3.888 -16.382 1.00 97.19 398 PHE A CA 1
ATOM 3084 C C . PHE A 1 398 ? 19.443 4.660 -17.434 1.00 97.19 398 PHE A C 1
ATOM 3086 O O . PHE A 1 398 ? 20.608 4.334 -17.676 1.00 97.19 398 PHE A O 1
ATOM 3093 N N . THR A 1 399 ? 18.868 5.721 -17.996 1.00 97.00 399 THR A N 1
ATOM 3094 C CA . THR A 1 399 ? 19.626 6.716 -18.768 1.00 97.00 399 THR A CA 1
ATOM 3095 C C . THR A 1 399 ? 19.711 8.040 -18.001 1.00 97.00 399 THR A C 1
ATOM 3097 O O . THR A 1 399 ? 18.753 8.438 -17.332 1.00 97.00 399 THR A O 1
ATOM 3100 N N . ALA A 1 400 ? 20.867 8.709 -18.060 1.00 93.12 400 ALA A N 1
ATOM 3101 C CA . ALA A 1 400 ? 21.115 9.987 -17.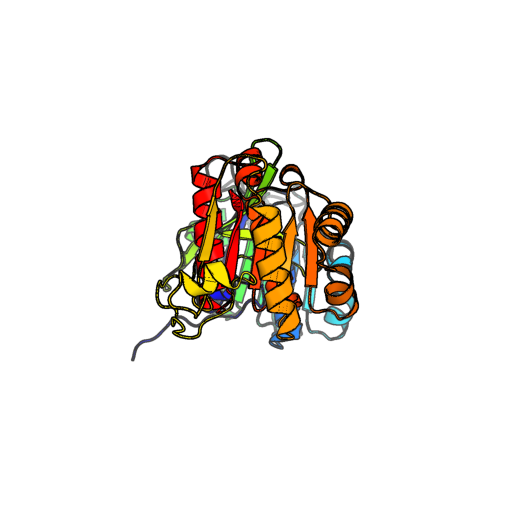382 1.00 93.12 400 ALA A CA 1
ATOM 3102 C C . ALA A 1 400 ? 21.847 10.998 -18.269 1.00 93.12 400 ALA A C 1
ATOM 3104 O O . ALA A 1 400 ? 22.842 10.613 -18.936 1.00 93.12 400 ALA A O 1
#